Protein AF-A0AAD5U2Y2-F1 (afdb_monomer_lite)

Sequence (709 aa):
MGSVYELLIQEVNSIPAIDGHAHPLLTKIQEDIPLQSIISEAGGDALKDSDDTIVFHRTINSISWLYNTENSLASINKFRTEKTIAELSKICFEKSNIYGVLFDDGLSGDNNSIRYHDNFTKTRNKRVLRIEVVAQDCLNKFFLDHSKKSSSNFNEKDLQEFLNLYMACIEPAPEPVVAFKSICAYRGGLLINVVENKEKILKGFNEAFKDFADKKNYKIEGGALRDCILVNALRSAVTQNLPVQFHTGFGDKDLDLQLSNPLLLRNILELEEFKNLKISLLHVYPFAKEAGFLASSYKNVVVDFGLSIPLLSKNGQEETLKSLFHLTPTNKIHFSTDGHFYPESFYIASKWSRECLSKILAGMVDDNEISFSTAVDVAKNILFFNANSFYNLGWNFKLNSNLENKSYEPQEVFSILSQIPNYTGGNIFKINQESSCFKISLNFSQRDLIRNEKKRFCIEMNVDVDSSQKMLHSFPISQYKLVAESYSPSGKLKASFLHNETNSKHIEIVDKGRVIGRINVSSTHGKFYDDEAFGGIDWNEEESEICYIAEGLGTPGNQEDFGEGYTGMQIPCLYKLNLKSEKSVLIKTNNVASAQPKFLNENKILFSGIDLKYTHFKKYGIKYCQNRNWGLYSIDTQSGEVKHLSKDFGNARSPRLNVNGKNVIFLSNLEGETHGSTSRLVSYDLSDNTFDVIVDICSFKDIEFPGTK

Radius of gyration: 35.36 Å; chains: 1; bounding box: 109×69×96 Å

Organism: NCBI:txid447962

Structure (mmCIF, N/CA/C/O backbone):
data_AF-A0AAD5U2Y2-F1
#
_entry.id   AF-A0AAD5U2Y2-F1
#
loop_
_atom_site.group_PDB
_atom_site.id
_atom_site.type_symbol
_atom_site.label_atom_id
_atom_site.label_alt_id
_atom_site.label_comp_id
_atom_site.label_asym_id
_atom_site.label_entity_id
_atom_site.label_seq_id
_atom_site.pdbx_PDB_ins_code
_atom_site.Cartn_x
_atom_site.Cartn_y
_atom_site.Cartn_z
_atom_site.occupancy
_atom_site.B_iso_or_equiv
_atom_site.auth_seq_id
_atom_site.auth_comp_id
_atom_site.auth_asym_id
_atom_site.auth_atom_id
_atom_site.pdbx_PDB_model_num
ATOM 1 N N . MET A 1 1 ? -17.631 -1.440 10.959 1.00 44.84 1 MET A N 1
ATOM 2 C CA . MET A 1 1 ? -16.789 -2.500 10.378 1.00 44.84 1 MET A CA 1
ATOM 3 C C . MET A 1 1 ? -16.922 -3.669 11.331 1.00 44.84 1 MET A C 1
ATOM 5 O O . MET A 1 1 ? -16.860 -3.418 12.525 1.00 44.84 1 MET A O 1
ATOM 9 N N . GLY A 1 2 ? -17.325 -4.840 10.833 1.00 51.09 2 GLY A N 1
ATOM 10 C CA . GLY A 1 2 ? -17.750 -5.972 11.663 1.00 51.09 2 GLY A CA 1
ATOM 11 C C . GLY A 1 2 ? -16.591 -6.725 12.322 1.00 51.09 2 GLY A C 1
ATOM 12 O O . GLY A 1 2 ? -15.425 -6.443 12.056 1.00 51.09 2 GLY A O 1
ATOM 13 N N . SER A 1 3 ? -16.924 -7.727 13.143 1.00 68.50 3 SER A N 1
ATOM 14 C CA . SER A 1 3 ? -15.958 -8.596 13.839 1.00 68.50 3 SER A CA 1
ATOM 15 C C . SER A 1 3 ? -14.970 -9.310 12.910 1.00 68.50 3 SER A C 1
ATOM 17 O O . SER A 1 3 ? -13.881 -9.667 13.342 1.00 68.50 3 SER A O 1
ATOM 19 N N . VAL A 1 4 ? -15.335 -9.530 11.642 1.00 76.00 4 VAL A N 1
ATOM 20 C CA . VAL A 1 4 ? -14.490 -10.221 10.656 1.00 76.00 4 VAL A CA 1
ATOM 21 C C . VAL A 1 4 ? -13.261 -9.393 10.290 1.00 76.00 4 VAL A C 1
ATOM 23 O O . VAL A 1 4 ? -12.166 -9.942 10.234 1.00 76.00 4 VAL A O 1
ATOM 26 N N . TYR A 1 5 ? -13.415 -8.077 10.102 1.00 85.56 5 TYR A N 1
ATOM 27 C CA . TYR A 1 5 ? -12.285 -7.195 9.796 1.00 85.56 5 TYR A CA 1
ATOM 28 C C . TYR A 1 5 ? -11.247 -7.196 10.919 1.00 85.56 5 TYR A C 1
ATOM 30 O O . TYR A 1 5 ? -10.065 -7.337 10.631 1.00 85.56 5 TYR A O 1
ATOM 38 N N . GLU A 1 6 ? -11.683 -7.093 12.179 1.00 83.12 6 GLU A N 1
ATOM 39 C CA . GLU A 1 6 ? -10.789 -7.090 13.347 1.00 83.12 6 GLU A CA 1
ATOM 40 C C . GLU A 1 6 ? -10.002 -8.400 13.485 1.00 83.12 6 GLU A C 1
ATOM 42 O O . GLU A 1 6 ? -8.809 -8.383 13.783 1.00 83.12 6 GLU A O 1
ATOM 47 N N . LEU A 1 7 ? -10.635 -9.543 13.209 1.00 81.25 7 LEU A N 1
ATOM 48 C CA . LEU A 1 7 ? -9.939 -10.831 13.182 1.00 81.25 7 LEU A CA 1
ATOM 49 C C . LEU A 1 7 ? -8.969 -10.915 11.999 1.00 81.25 7 LEU A C 1
ATOM 51 O O . LEU A 1 7 ? -7.830 -11.352 12.153 1.00 81.25 7 LEU A O 1
ATOM 55 N N . LEU A 1 8 ? -9.397 -10.471 10.816 1.00 88.12 8 LEU A N 1
ATOM 56 C CA . LEU A 1 8 ? -8.593 -10.597 9.609 1.00 88.12 8 LEU A CA 1
ATOM 57 C C . LEU A 1 8 ? -7.377 -9.668 9.632 1.00 88.12 8 LEU A C 1
ATOM 59 O O . LEU A 1 8 ? -6.291 -10.105 9.275 1.00 88.12 8 LEU A O 1
ATOM 63 N N . ILE A 1 9 ? -7.511 -8.424 10.099 1.00 93.19 9 ILE A N 1
ATOM 64 C CA . ILE A 1 9 ? -6.378 -7.492 10.193 1.00 93.19 9 ILE A CA 1
ATOM 65 C C . ILE A 1 9 ? -5.318 -7.982 11.187 1.00 93.19 9 ILE A C 1
ATOM 67 O O . ILE A 1 9 ? -4.127 -7.782 10.951 1.00 93.19 9 ILE A O 1
ATOM 71 N N . GLN A 1 10 ? -5.714 -8.672 12.264 1.00 88.62 10 GLN A N 1
ATOM 72 C CA . GLN A 1 10 ? -4.774 -9.309 13.192 1.00 88.62 10 GLN A CA 1
ATOM 73 C C . GLN A 1 10 ? -3.971 -10.419 12.502 1.00 88.62 10 GLN A C 1
ATOM 75 O O . GLN A 1 10 ? -2.740 -10.423 12.582 1.00 88.62 10 GLN A O 1
ATOM 80 N N . GLU A 1 11 ? -4.647 -11.306 11.766 1.00 90.88 11 GLU A N 1
ATOM 81 C CA . GLU A 1 11 ? -3.996 -12.365 10.987 1.00 90.88 11 GLU A CA 1
ATOM 82 C C . GLU A 1 11 ? -3.080 -11.775 9.910 1.00 90.88 11 GLU A C 1
ATOM 84 O O . GLU A 1 11 ? -1.895 -12.105 9.851 1.00 90.88 11 GLU A O 1
ATOM 89 N N . VAL A 1 12 ? -3.585 -10.833 9.111 1.00 96.06 12 VAL A N 1
ATOM 90 C CA . VAL A 1 12 ? -2.839 -10.183 8.028 1.00 96.06 12 VAL A CA 1
ATOM 91 C C . VAL A 1 12 ? -1.601 -9.463 8.555 1.00 96.06 12 VAL A C 1
ATOM 93 O O . VAL A 1 12 ? -0.540 -9.579 7.947 1.00 96.06 12 VAL A O 1
ATOM 96 N N . ASN A 1 13 ? -1.672 -8.773 9.697 1.00 94.88 13 ASN A N 1
ATOM 97 C CA . ASN A 1 13 ? -0.511 -8.108 10.301 1.00 94.88 13 ASN A CA 1
ATOM 98 C C . ASN A 1 13 ? 0.572 -9.088 10.783 1.00 94.88 13 ASN A C 1
ATOM 100 O O . ASN A 1 13 ? 1.755 -8.736 10.792 1.00 94.88 13 ASN A O 1
ATOM 104 N N . SER A 1 14 ? 0.203 -10.321 11.138 1.00 93.12 14 SER A N 1
ATOM 105 C CA . SER A 1 14 ? 1.161 -11.351 11.562 1.00 93.12 14 SER A CA 1
ATOM 106 C C . SER A 1 14 ? 1.996 -11.918 10.403 1.00 93.12 14 SER A C 1
ATOM 108 O O . SER A 1 14 ? 3.129 -12.364 10.609 1.00 93.12 14 SER A O 1
ATOM 110 N N . ILE A 1 15 ? 1.478 -11.853 9.171 1.00 95.44 15 ILE A N 1
ATOM 111 C CA . ILE A 1 15 ? 2.118 -12.413 7.976 1.00 95.44 15 ILE A CA 1
ATOM 112 C C . ILE A 1 15 ? 3.308 -11.529 7.571 1.00 95.44 15 ILE A C 1
ATOM 114 O O . ILE A 1 15 ? 3.116 -10.352 7.259 1.00 95.44 15 ILE A O 1
ATOM 118 N N . PRO A 1 16 ? 4.546 -12.044 7.528 1.00 96.00 16 PRO A N 1
ATOM 119 C CA . PRO A 1 16 ? 5.663 -11.276 7.016 1.00 96.00 16 PRO A CA 1
ATOM 120 C C . PRO A 1 16 ? 5.523 -11.100 5.499 1.00 96.00 16 PRO A C 1
ATOM 122 O O . PRO A 1 16 ? 5.079 -12.016 4.811 1.00 96.00 16 PRO A O 1
ATOM 125 N N . ALA A 1 17 ? 5.896 -9.933 4.980 1.00 98.06 17 ALA A N 1
ATOM 126 C CA . ALA A 1 17 ? 5.753 -9.621 3.560 1.00 98.06 17 ALA A CA 1
ATOM 127 C C . ALA A 1 17 ? 7.089 -9.709 2.808 1.00 98.06 17 ALA A C 1
ATOM 129 O O . ALA A 1 17 ? 8.116 -9.276 3.328 1.00 98.06 17 ALA A O 1
ATOM 130 N N . ILE A 1 18 ? 7.089 -10.245 1.591 1.00 98.75 18 ILE A N 1
ATOM 131 C CA . ILE A 1 18 ? 8.175 -10.065 0.626 1.00 98.75 18 ILE A CA 1
ATOM 132 C C . ILE A 1 18 ? 7.849 -8.818 -0.171 1.00 98.75 18 ILE A C 1
ATOM 134 O O . ILE A 1 18 ? 6.851 -8.788 -0.885 1.00 98.75 18 ILE A O 1
ATOM 138 N N . ASP A 1 19 ? 8.693 -7.805 -0.042 1.00 98.81 19 ASP A N 1
ATOM 139 C CA . ASP A 1 19 ? 8.553 -6.580 -0.810 1.00 98.81 19 ASP A CA 1
ATOM 140 C C . ASP A 1 19 ? 9.162 -6.782 -2.202 1.00 98.81 19 ASP A C 1
ATOM 142 O O . ASP A 1 19 ? 10.386 -6.836 -2.364 1.00 98.81 19 ASP A O 1
ATOM 146 N N . GLY A 1 20 ? 8.292 -6.998 -3.193 1.00 98.50 20 GLY A N 1
ATOM 147 C CA . GLY A 1 20 ? 8.683 -7.390 -4.544 1.00 98.50 20 GLY A CA 1
ATOM 148 C C . GLY A 1 20 ? 9.380 -6.297 -5.358 1.00 98.50 20 GLY A C 1
ATOM 149 O O . GLY A 1 20 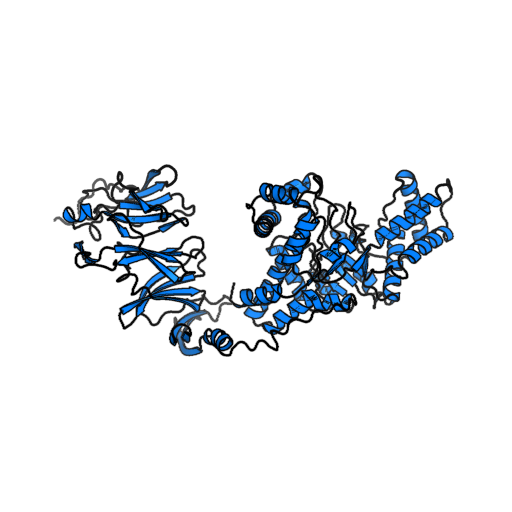? 10.006 -6.625 -6.369 1.00 98.50 20 GLY A O 1
ATOM 150 N N . HIS A 1 21 ? 9.282 -5.033 -4.940 1.00 98.81 21 HIS A N 1
ATOM 151 C CA . HIS A 1 21 ? 9.938 -3.906 -5.598 1.00 98.81 21 HIS A CA 1
ATOM 152 C C . HIS A 1 21 ? 10.039 -2.700 -4.659 1.00 98.81 21 HIS A C 1
ATOM 154 O O . HIS A 1 21 ? 9.023 -2.214 -4.161 1.00 98.81 21 HIS A O 1
ATOM 160 N N . ALA A 1 22 ? 11.260 -2.211 -4.455 1.00 98.56 22 ALA A N 1
ATOM 161 C CA . ALA A 1 22 ? 11.541 -0.968 -3.744 1.00 98.56 22 ALA A CA 1
ATOM 162 C C . ALA A 1 22 ? 12.936 -0.433 -4.111 1.00 98.56 22 ALA A C 1
ATOM 164 O O . ALA A 1 22 ? 13.692 -1.074 -4.848 1.00 98.56 22 ALA A O 1
ATOM 165 N N . HIS A 1 23 ? 13.316 0.706 -3.539 1.00 98.44 23 HIS A N 1
ATOM 166 C CA . HIS A 1 23 ? 14.586 1.387 -3.767 1.00 98.44 23 HIS A CA 1
ATOM 167 C C . HIS A 1 23 ? 15.432 1.487 -2.489 1.00 98.44 23 HIS A C 1
ATOM 169 O O . HIS A 1 23 ? 14.888 1.628 -1.390 1.00 98.44 23 HIS A O 1
ATOM 175 N N . PRO A 1 24 ? 16.773 1.399 -2.595 1.00 98.06 24 PRO A N 1
ATOM 176 C CA . PRO A 1 24 ? 17.641 1.548 -1.434 1.00 98.06 24 PRO A CA 1
ATOM 177 C C . PRO A 1 24 ? 17.468 2.916 -0.754 1.00 98.06 24 PRO A C 1
ATOM 179 O O . PRO A 1 24 ? 17.259 3.931 -1.415 1.00 98.06 24 PRO A O 1
ATOM 182 N N . LEU A 1 25 ? 17.580 2.940 0.574 1.00 97.88 25 LEU A N 1
ATOM 183 C CA . LEU A 1 25 ? 17.451 4.152 1.383 1.00 97.88 25 LEU A CA 1
ATOM 184 C C . LEU A 1 25 ? 18.628 5.105 1.179 1.00 97.88 25 LEU A C 1
ATOM 186 O O . LEU A 1 25 ? 19.775 4.659 1.086 1.00 97.88 25 LEU A O 1
ATOM 190 N N . LEU A 1 26 ? 18.371 6.411 1.254 1.00 96.94 26 LEU A N 1
ATOM 191 C CA . LEU A 1 26 ? 19.418 7.434 1.263 1.00 96.94 26 LEU A CA 1
ATOM 192 C C . LEU A 1 26 ? 20.367 7.247 2.455 1.00 96.94 26 LEU A C 1
ATOM 194 O O . LEU A 1 26 ? 19.970 6.786 3.526 1.00 96.94 26 LEU A O 1
ATOM 198 N N . THR A 1 27 ? 21.630 7.636 2.293 1.00 95.44 27 THR A N 1
ATOM 199 C CA . THR A 1 27 ? 22.665 7.554 3.345 1.00 95.44 27 THR A CA 1
ATOM 200 C C . THR A 1 27 ? 22.351 8.429 4.561 1.00 95.44 27 THR A C 1
ATOM 202 O O . THR A 1 27 ? 22.748 8.111 5.684 1.00 95.44 27 THR A O 1
ATOM 205 N N . LYS A 1 28 ? 21.618 9.525 4.348 1.00 94.31 28 LYS A N 1
ATOM 206 C CA . LYS A 1 28 ? 21.247 10.524 5.353 1.00 94.31 28 LYS A CA 1
ATOM 207 C C . LYS A 1 28 ? 19.955 11.239 4.964 1.00 94.31 28 LYS A C 1
ATOM 209 O O . LYS A 1 28 ? 19.541 11.208 3.807 1.00 94.31 28 LYS A O 1
ATOM 214 N N . ILE A 1 29 ? 19.352 11.925 5.930 1.00 93.25 29 ILE A N 1
ATOM 215 C CA . ILE A 1 29 ? 18.291 12.901 5.659 1.00 93.25 29 ILE A CA 1
ATOM 216 C C . ILE A 1 29 ? 18.912 14.084 4.913 1.00 93.25 29 ILE A C 1
ATOM 218 O O . ILE A 1 29 ? 20.009 14.529 5.261 1.00 93.25 29 ILE A O 1
ATOM 222 N N . GLN A 1 30 ? 18.229 14.558 3.877 1.00 91.44 30 GLN A N 1
ATOM 223 C CA . GLN A 1 30 ? 18.684 15.650 3.021 1.00 91.44 30 GLN A CA 1
ATOM 224 C C . GLN A 1 30 ? 17.612 16.740 3.030 1.00 91.44 30 GLN A C 1
ATOM 226 O O . GLN A 1 30 ? 16.424 16.430 3.076 1.00 91.44 30 GLN A O 1
ATOM 231 N N . GLU A 1 31 ? 18.014 18.008 3.049 1.00 88.00 31 GLU A N 1
ATOM 232 C CA . GLU A 1 31 ? 17.058 19.125 3.108 1.00 88.00 31 GLU A CA 1
ATOM 233 C C . GLU A 1 31 ? 16.265 19.276 1.802 1.00 88.00 31 GLU A C 1
ATOM 235 O O . GLU A 1 31 ? 15.102 19.669 1.824 1.00 88.00 31 GLU A O 1
ATOM 240 N N . ASP A 1 32 ? 16.881 18.929 0.673 1.00 90.12 32 ASP A N 1
ATOM 241 C CA . ASP A 1 32 ? 16.307 18.975 -0.672 1.00 90.12 32 ASP A CA 1
ATOM 242 C C . ASP A 1 32 ? 15.390 17.786 -0.997 1.00 90.12 32 ASP A C 1
ATOM 244 O O . ASP A 1 32 ? 14.683 17.818 -2.004 1.00 90.12 32 ASP A O 1
ATOM 248 N N . ILE A 1 33 ? 15.344 16.775 -0.124 1.00 93.38 33 ILE A N 1
ATOM 249 C CA . ILE A 1 33 ? 14.420 15.640 -0.206 1.00 93.38 33 ILE A CA 1
ATOM 250 C C . ILE A 1 33 ? 13.577 15.640 1.079 1.00 93.38 33 ILE A C 1
ATOM 252 O O . ILE A 1 33 ? 13.879 14.936 2.042 1.00 93.38 33 ILE A O 1
ATOM 256 N N . PRO A 1 34 ? 12.536 16.481 1.177 1.00 95.00 34 PRO A N 1
ATOM 257 C CA . PRO A 1 34 ? 11.733 16.568 2.389 1.00 95.00 34 PRO A CA 1
ATOM 258 C C . PRO A 1 34 ? 10.882 15.298 2.593 1.00 95.00 34 PRO A C 1
ATOM 260 O O . PRO A 1 34 ? 10.801 14.424 1.731 1.00 95.00 34 PRO A O 1
ATOM 263 N N . LEU A 1 35 ? 10.226 15.166 3.754 1.00 95.81 35 LEU A N 1
ATOM 264 C CA . LEU A 1 35 ? 9.422 13.971 4.071 1.00 95.81 35 LEU A CA 1
ATOM 265 C C . LEU A 1 35 ? 8.330 13.711 3.023 1.00 95.81 35 LEU A C 1
ATOM 267 O O . LEU A 1 35 ? 8.039 12.564 2.707 1.00 95.81 35 LEU A O 1
ATOM 271 N N . GLN A 1 36 ? 7.755 14.780 2.479 1.00 95.62 36 GLN A N 1
ATOM 272 C CA . GLN A 1 36 ? 6.721 14.774 1.451 1.00 95.62 36 GLN A CA 1
ATOM 273 C C . GLN A 1 36 ? 7.107 13.957 0.215 1.00 95.62 36 GLN A C 1
ATOM 275 O O . GLN A 1 36 ? 6.238 13.353 -0.408 1.00 95.62 36 GLN A O 1
ATOM 280 N N . SER A 1 37 ? 8.401 13.884 -0.108 1.00 95.19 37 SER A N 1
ATOM 281 C CA . SER A 1 37 ? 8.903 13.139 -1.263 1.00 95.19 37 SER A CA 1
ATOM 282 C C . SER A 1 37 ? 8.608 11.642 -1.201 1.00 95.19 37 SER A C 1
ATOM 284 O O . SER A 1 37 ? 8.681 10.998 -2.231 1.00 95.19 37 SER A O 1
ATOM 286 N N . ILE A 1 38 ? 8.250 11.078 -0.039 1.00 95.50 38 ILE A N 1
ATOM 287 C CA . ILE A 1 38 ? 7.873 9.656 0.065 1.00 95.50 38 ILE A CA 1
ATOM 288 C C . ILE A 1 38 ? 6.395 9.382 -0.262 1.00 95.50 38 ILE A C 1
ATOM 290 O O . ILE A 1 38 ? 5.977 8.224 -0.278 1.00 95.50 38 ILE A O 1
ATOM 294 N N . ILE A 1 39 ? 5.581 10.432 -0.427 1.00 94.75 39 ILE A N 1
ATOM 295 C CA . ILE A 1 39 ? 4.139 10.346 -0.722 1.00 94.75 39 ILE A CA 1
ATOM 296 C C . ILE A 1 39 ? 3.719 11.191 -1.926 1.00 94.75 39 ILE A C 1
ATOM 298 O O . ILE A 1 39 ? 2.524 11.392 -2.146 1.00 94.75 39 ILE A O 1
ATOM 302 N N . SER A 1 40 ? 4.677 11.686 -2.708 1.00 95.31 40 SER A N 1
ATOM 303 C CA . SER A 1 40 ? 4.413 12.494 -3.890 1.00 95.31 40 SER A CA 1
ATOM 304 C C . SER A 1 40 ? 5.521 12.328 -4.919 1.00 95.31 40 SER A C 1
ATOM 306 O O . SER A 1 40 ? 6.694 12.487 -4.600 1.00 95.31 40 SER A O 1
ATOM 308 N N . GLU A 1 41 ? 5.118 12.114 -6.168 1.00 94.69 41 GLU A N 1
ATOM 309 C CA . GLU A 1 41 ? 6.006 12.141 -7.336 1.00 94.69 41 GLU A CA 1
ATOM 310 C C . GLU A 1 41 ? 6.297 13.577 -7.819 1.00 94.69 41 GLU A C 1
ATOM 312 O O . GLU A 1 41 ? 7.008 13.794 -8.802 1.00 94.69 41 GLU A O 1
ATOM 317 N N . ALA A 1 42 ? 5.708 14.591 -7.177 1.00 94.38 42 ALA A N 1
ATOM 318 C CA . ALA A 1 42 ? 5.950 15.980 -7.537 1.00 94.38 42 ALA A CA 1
ATOM 319 C C . ALA A 1 42 ? 7.363 16.417 -7.123 1.00 94.38 42 ALA A C 1
ATOM 321 O O . ALA A 1 42 ? 7.837 16.124 -6.028 1.00 94.38 42 ALA A O 1
ATOM 322 N N . GLY A 1 43 ? 8.012 17.198 -7.985 1.00 90.38 43 GLY A N 1
ATOM 323 C CA . GLY A 1 43 ? 9.284 17.855 -7.693 1.00 90.38 43 GLY A CA 1
ATOM 324 C C . GLY A 1 43 ? 9.172 19.377 -7.763 1.00 90.38 43 GLY A C 1
ATOM 325 O O . GLY A 1 43 ? 8.257 19.925 -8.383 1.00 90.38 43 GLY A O 1
ATOM 326 N N . GLY A 1 44 ? 10.141 20.076 -7.169 1.00 89.50 44 GLY A N 1
ATOM 327 C CA . GLY A 1 44 ? 10.207 21.540 -7.202 1.00 89.50 44 GLY A CA 1
ATOM 328 C C . GLY A 1 44 ? 9.030 22.204 -6.483 1.00 89.50 44 GLY A C 1
ATOM 329 O O . GLY A 1 44 ? 8.579 21.722 -5.448 1.00 89.50 44 GLY A O 1
ATOM 330 N N . ASP A 1 45 ? 8.529 23.316 -7.024 1.00 90.88 45 ASP A N 1
ATOM 331 C CA . ASP A 1 45 ? 7.464 24.093 -6.375 1.00 90.88 45 ASP A CA 1
ATOM 332 C C . ASP A 1 45 ? 6.157 23.311 -6.198 1.00 90.88 45 ASP A C 1
ATOM 334 O O . ASP A 1 45 ? 5.489 23.494 -5.187 1.00 90.88 45 ASP A O 1
ATOM 338 N N . ALA A 1 46 ? 5.842 22.382 -7.107 1.00 93.88 46 ALA A N 1
ATOM 339 C CA . ALA A 1 46 ? 4.636 21.557 -7.022 1.00 93.88 46 ALA A CA 1
ATOM 340 C C . ALA A 1 46 ? 4.645 20.591 -5.823 1.00 93.88 46 ALA A C 1
ATOM 342 O O . ALA A 1 46 ? 3.589 20.159 -5.369 1.00 93.88 46 ALA A O 1
ATOM 343 N N . LEU A 1 47 ? 5.820 20.251 -5.277 1.00 95.00 47 LEU A N 1
ATOM 344 C CA . LEU A 1 47 ? 5.900 19.417 -4.076 1.00 95.00 47 LEU A CA 1
ATOM 345 C C . LEU A 1 47 ? 5.331 20.138 -2.845 1.00 95.00 47 LEU A C 1
ATOM 347 O O . LEU A 1 47 ? 4.847 19.477 -1.932 1.00 95.00 47 LEU A O 1
ATOM 351 N N . LYS A 1 48 ? 5.337 21.477 -2.818 1.00 92.81 48 LYS A N 1
ATOM 352 C CA . LYS A 1 48 ? 4.794 22.263 -1.696 1.00 92.81 48 LYS A CA 1
ATOM 353 C C . LYS A 1 48 ? 3.291 22.046 -1.522 1.00 92.81 48 LYS A C 1
ATOM 355 O O . LYS A 1 48 ? 2.823 21.969 -0.395 1.00 92.81 48 LYS A O 1
ATOM 360 N N . ASP A 1 49 ? 2.571 21.842 -2.623 1.00 95.19 49 ASP A N 1
ATOM 361 C CA . ASP A 1 49 ? 1.126 21.586 -2.610 1.00 95.19 49 ASP A CA 1
ATOM 362 C C . ASP A 1 49 ? 0.782 20.196 -2.039 1.00 95.19 49 ASP A C 1
ATOM 364 O O . ASP A 1 49 ? -0.378 19.901 -1.750 1.00 95.19 49 ASP A O 1
ATOM 368 N N . SER A 1 50 ? 1.777 19.316 -1.854 1.00 94.75 50 SER A N 1
ATOM 369 C CA . SER A 1 50 ? 1.541 18.001 -1.251 1.00 94.75 50 SER A CA 1
ATOM 370 C C . SER A 1 50 ? 1.087 18.090 0.210 1.00 94.75 50 SER A C 1
ATOM 372 O O . SER A 1 50 ? 0.376 17.189 0.660 1.00 94.75 50 SER A O 1
ATOM 374 N N . ASP A 1 51 ? 1.401 19.184 0.914 1.00 94.00 51 ASP A N 1
ATOM 375 C CA . ASP A 1 51 ? 0.977 19.437 2.299 1.00 94.00 51 ASP A CA 1
ATOM 376 C C . ASP A 1 51 ? -0.554 19.528 2.437 1.00 94.00 51 ASP A C 1
ATOM 378 O O . ASP A 1 51 ? -1.106 19.162 3.474 1.00 94.00 51 ASP A O 1
ATOM 382 N N . ASP A 1 52 ? -1.249 19.934 1.371 1.00 95.12 52 ASP A N 1
ATOM 383 C CA . ASP A 1 52 ? -2.710 20.074 1.337 1.00 95.12 52 ASP A CA 1
ATOM 384 C C . ASP A 1 52 ? -3.429 18.779 0.914 1.00 95.12 52 ASP A C 1
ATOM 386 O O . ASP A 1 52 ? -4.654 18.729 0.757 1.00 95.12 52 ASP A O 1
ATOM 390 N N . THR A 1 53 ? -2.686 17.688 0.713 1.00 95.50 53 THR A N 1
ATOM 391 C CA . THR A 1 53 ? -3.270 16.409 0.308 1.00 95.50 53 THR A CA 1
ATOM 392 C C . THR A 1 53 ? -3.755 15.594 1.507 1.00 95.50 53 THR A C 1
ATOM 394 O O . THR A 1 53 ? -3.139 15.526 2.572 1.00 95.50 53 THR A O 1
ATOM 397 N N . ILE A 1 54 ? -4.846 14.844 1.321 1.00 94.00 54 ILE A N 1
ATOM 398 C CA . ILE A 1 54 ? -5.341 13.933 2.365 1.00 94.00 54 ILE A CA 1
ATOM 399 C C . ILE A 1 54 ? -4.331 12.823 2.704 1.00 94.00 54 ILE A C 1
ATOM 401 O O . ILE A 1 54 ? -4.323 12.304 3.824 1.00 94.00 54 ILE A O 1
ATOM 405 N N . VAL A 1 55 ? -3.478 12.449 1.739 1.00 96.25 55 VAL A N 1
ATOM 406 C CA . VAL A 1 55 ? -2.417 11.458 1.943 1.00 96.25 55 VAL A CA 1
ATOM 407 C C . VAL A 1 55 ? -1.325 12.011 2.854 1.00 96.25 55 VAL A C 1
ATOM 409 O O . VAL A 1 55 ? -0.889 11.293 3.755 1.00 96.25 55 VAL A O 1
ATOM 412 N N . PHE A 1 56 ? -0.965 13.291 2.727 1.00 97.12 56 PHE A N 1
ATOM 413 C CA . PHE A 1 56 ? -0.039 13.948 3.644 1.00 97.12 56 PHE A CA 1
ATOM 414 C C . PHE A 1 56 ? -0.567 13.932 5.081 1.00 97.12 56 PHE A C 1
ATOM 416 O O . PHE A 1 56 ? 0.096 13.392 5.964 1.00 97.12 56 PHE A O 1
ATOM 423 N N . HIS A 1 57 ? -1.802 14.377 5.328 1.00 95.69 57 HIS A N 1
ATOM 424 C CA . HIS A 1 57 ? -2.371 14.347 6.684 1.00 95.69 57 HIS A CA 1
ATOM 425 C C . HIS A 1 57 ? -2.426 12.930 7.284 1.00 95.69 57 HIS A C 1
ATOM 427 O O . HIS A 1 57 ? -2.095 12.727 8.453 1.00 95.69 57 HIS A O 1
ATOM 433 N N . ARG A 1 58 ? -2.779 11.909 6.488 1.00 95.94 58 ARG A N 1
ATOM 434 C CA . ARG A 1 58 ? -2.757 10.506 6.946 1.00 95.94 58 ARG A CA 1
ATOM 435 C C . ARG A 1 58 ? -1.332 10.014 7.238 1.00 95.94 58 ARG A C 1
ATOM 437 O O . ARG A 1 58 ? -1.151 9.186 8.139 1.00 95.94 58 ARG A O 1
ATOM 444 N N . THR A 1 59 ? -0.346 10.510 6.491 1.00 96.94 59 THR A N 1
ATOM 445 C CA . THR A 1 59 ? 1.085 10.234 6.682 1.00 96.94 59 THR A CA 1
ATOM 446 C C . THR A 1 59 ? 1.564 10.808 8.006 1.00 96.94 59 THR A C 1
ATOM 448 O O . THR A 1 59 ? 2.086 10.047 8.819 1.00 96.94 59 THR A O 1
ATOM 451 N N . ILE A 1 60 ? 1.292 12.091 8.279 1.00 97.44 60 ILE A N 1
ATOM 452 C CA . ILE A 1 60 ? 1.633 12.736 9.557 1.00 97.44 60 ILE A CA 1
ATOM 453 C C . ILE A 1 60 ? 1.002 11.967 10.722 1.00 97.44 60 ILE A C 1
ATOM 455 O O . ILE A 1 60 ? 1.734 11.557 11.617 1.00 97.44 60 ILE A O 1
ATOM 459 N N . ASN A 1 61 ? -0.291 11.627 10.652 1.00 95.75 61 ASN A N 1
ATOM 460 C CA . ASN A 1 61 ? -0.961 10.827 11.688 1.00 95.75 61 ASN A CA 1
ATOM 461 C C . ASN A 1 61 ? -0.289 9.459 11.923 1.00 95.75 61 ASN A C 1
ATOM 463 O O . ASN A 1 61 ? -0.189 8.979 13.052 1.00 95.75 61 ASN A O 1
ATOM 467 N N . SER A 1 62 ? 0.118 8.772 10.849 1.00 95.06 62 SER A N 1
ATOM 468 C CA . SER A 1 62 ? 0.705 7.430 10.956 1.00 95.06 62 SER A CA 1
ATOM 469 C C . SER A 1 62 ? 2.135 7.472 11.488 1.00 95.06 62 SER A C 1
ATOM 471 O O . SER A 1 62 ? 2.499 6.619 12.296 1.00 95.06 62 SER A O 1
ATOM 473 N N . ILE A 1 63 ? 2.930 8.448 11.052 1.00 97.50 63 ILE A N 1
ATOM 474 C CA . ILE A 1 63 ? 4.323 8.606 11.470 1.00 97.50 63 ILE A CA 1
ATOM 475 C C . ILE A 1 63 ? 4.402 9.193 12.884 1.00 97.50 63 ILE A C 1
ATOM 477 O O . ILE A 1 63 ? 5.219 8.728 13.673 1.00 97.50 63 ILE A O 1
ATOM 481 N N . SER A 1 64 ? 3.527 10.131 13.257 1.00 96.06 64 SER A N 1
ATOM 482 C CA . SER A 1 64 ? 3.485 10.659 14.627 1.00 96.06 64 SER A CA 1
ATOM 483 C C . SER A 1 64 ? 3.161 9.561 15.638 1.00 96.06 64 SER A C 1
ATOM 485 O O . SER A 1 64 ? 3.784 9.491 16.694 1.00 96.06 64 SER A O 1
ATOM 487 N N . TRP A 1 65 ? 2.252 8.642 15.288 1.00 93.31 65 TRP A N 1
ATOM 488 C CA . TRP A 1 65 ? 1.971 7.460 16.101 1.00 93.31 65 TRP A CA 1
ATOM 489 C C . TRP A 1 65 ? 3.165 6.498 16.160 1.00 93.31 65 TRP A C 1
ATOM 491 O O . TRP A 1 65 ? 3.485 5.988 17.231 1.00 93.31 65 TRP A O 1
ATOM 501 N N . LEU A 1 66 ? 3.853 6.272 15.033 1.00 96.56 66 LEU A N 1
ATOM 502 C CA . LEU A 1 66 ? 5.049 5.424 14.981 1.00 96.56 66 LEU A CA 1
ATOM 503 C C . LEU A 1 66 ? 6.173 5.955 15.883 1.00 96.56 66 LEU A C 1
ATOM 505 O O . LEU A 1 66 ? 6.815 5.176 16.587 1.00 96.56 66 LEU A O 1
ATOM 509 N N . TYR A 1 67 ? 6.416 7.264 15.841 1.00 96.06 67 TYR A N 1
ATOM 510 C CA . TYR A 1 67 ? 7.506 7.928 16.559 1.00 96.06 67 TYR A CA 1
ATOM 511 C C . TYR A 1 67 ? 7.110 8.455 17.938 1.00 96.06 67 TYR A C 1
ATOM 513 O O . TYR A 1 67 ? 7.972 8.939 18.669 1.00 96.06 67 TYR A O 1
ATOM 521 N N . ASN A 1 68 ? 5.838 8.321 18.321 1.00 94.31 68 ASN A N 1
ATOM 522 C CA . ASN A 1 68 ? 5.287 8.862 19.562 1.00 94.31 68 ASN A CA 1
ATOM 523 C C . ASN A 1 68 ? 5.571 10.371 19.718 1.00 94.31 68 ASN A C 1
ATOM 525 O O . ASN A 1 68 ? 6.052 10.830 20.754 1.00 94.31 68 ASN A O 1
ATOM 529 N N . THR A 1 69 ? 5.300 11.135 18.658 1.00 95.81 69 THR A N 1
ATOM 530 C CA . THR A 1 69 ? 5.440 12.598 18.625 1.00 95.81 69 THR A CA 1
ATOM 531 C C . THR A 1 69 ? 4.074 13.272 18.580 1.00 95.81 69 THR A C 1
ATOM 533 O O . THR A 1 69 ? 3.058 12.641 18.285 1.00 95.81 69 THR A O 1
ATOM 536 N N . GLU A 1 70 ? 4.047 14.589 18.786 1.00 94.75 70 GLU A N 1
ATOM 537 C CA . GLU A 1 70 ? 2.882 15.381 18.393 1.00 94.75 70 GLU A CA 1
ATOM 538 C C . GLU A 1 70 ? 2.569 15.186 16.903 1.00 94.75 70 GLU A C 1
ATOM 540 O O . GLU A 1 70 ? 3.455 14.925 16.081 1.00 94.75 70 GLU A O 1
ATOM 545 N N . ASN A 1 71 ? 1.288 15.318 16.570 1.00 95.25 71 ASN A N 1
ATOM 546 C CA . ASN A 1 71 ? 0.761 15.138 15.226 1.00 95.25 71 ASN A CA 1
ATOM 547 C C . ASN A 1 71 ? 1.021 16.379 14.355 1.00 95.25 71 ASN A C 1
ATOM 549 O O . ASN A 1 71 ? 0.113 17.144 14.037 1.00 95.25 71 ASN A O 1
ATOM 553 N N . SER A 1 72 ? 2.292 16.619 14.035 1.00 95.19 72 SER A N 1
ATOM 554 C CA . SER A 1 72 ? 2.729 17.727 13.188 1.00 95.19 72 SER A CA 1
ATOM 555 C C . SER A 1 72 ? 4.000 17.369 12.414 1.00 95.19 72 SER A C 1
ATOM 557 O O . SER A 1 72 ? 4.858 16.624 12.896 1.00 95.19 72 SER A O 1
ATOM 559 N N . LEU A 1 73 ? 4.155 17.942 11.215 1.00 96.31 73 LEU A N 1
ATOM 560 C CA . LEU A 1 73 ? 5.370 17.772 10.411 1.00 96.31 73 LEU A CA 1
ATOM 561 C C . LEU A 1 73 ? 6.617 18.280 11.154 1.00 96.31 73 LEU A C 1
ATOM 563 O O . LEU A 1 73 ? 7.672 17.656 11.081 1.00 96.31 73 LEU A O 1
ATOM 567 N N . ALA A 1 74 ? 6.495 19.381 11.903 1.00 97.12 74 ALA A N 1
ATOM 568 C CA . ALA A 1 74 ? 7.600 19.960 12.664 1.00 97.12 74 ALA A CA 1
ATOM 569 C C . ALA A 1 74 ? 8.137 18.996 13.736 1.00 97.12 74 ALA A C 1
ATOM 571 O O . ALA A 1 74 ? 9.347 18.778 13.819 1.00 97.12 74 ALA A O 1
ATOM 572 N N . SER A 1 75 ? 7.248 18.373 14.516 1.00 97.31 75 SER A N 1
ATOM 573 C CA . SER A 1 75 ? 7.632 17.425 15.568 1.00 97.31 75 SER A CA 1
ATOM 574 C C . SER A 1 75 ? 8.226 16.138 14.990 1.00 97.31 75 SER A C 1
ATOM 576 O O . SER A 1 75 ? 9.216 15.629 15.519 1.00 97.31 75 SER A O 1
ATOM 578 N N . ILE A 1 76 ? 7.696 15.659 13.859 1.00 97.81 76 ILE A N 1
ATOM 579 C CA . ILE A 1 76 ? 8.262 14.521 13.124 1.00 97.81 76 ILE A CA 1
ATOM 580 C C . ILE A 1 76 ? 9.658 14.857 12.593 1.00 97.81 76 ILE A C 1
ATOM 582 O O . ILE A 1 76 ? 10.591 14.086 12.797 1.00 97.81 76 ILE A O 1
ATOM 586 N N . ASN A 1 77 ? 9.834 16.009 11.943 1.00 97.25 77 ASN A N 1
ATOM 587 C CA . ASN A 1 77 ? 11.134 16.403 11.403 1.00 97.25 77 ASN A CA 1
ATOM 588 C C . ASN A 1 77 ? 12.174 16.585 12.505 1.00 97.25 77 ASN A C 1
ATOM 590 O O . ASN A 1 77 ? 13.296 16.119 12.337 1.00 97.25 77 ASN A O 1
ATOM 594 N N . LYS A 1 78 ? 11.798 17.155 13.656 1.00 97.06 78 LYS A N 1
ATOM 595 C CA . LYS A 1 78 ? 12.683 17.223 14.823 1.00 97.06 78 LYS A CA 1
ATOM 596 C C . LYS A 1 78 ? 13.162 15.829 15.241 1.00 97.06 78 LYS A C 1
ATOM 598 O O . LYS A 1 78 ? 14.368 15.599 15.307 1.00 97.06 78 LYS A O 1
ATOM 603 N N . PHE A 1 79 ? 12.237 14.885 15.431 1.00 97.56 79 PHE A N 1
ATOM 604 C CA . PHE A 1 79 ? 12.575 13.499 15.773 1.00 97.56 79 PHE A CA 1
ATOM 605 C C . PHE A 1 79 ? 13.498 12.856 14.728 1.00 97.56 79 PHE A C 1
ATOM 607 O O . PHE A 1 79 ? 14.480 12.204 15.079 1.00 97.56 79 PHE A O 1
ATOM 614 N N . ARG A 1 80 ? 13.215 13.073 13.437 1.00 97.12 80 ARG A N 1
ATOM 615 C CA . ARG A 1 80 ? 14.024 12.560 12.324 1.00 97.12 80 ARG A CA 1
ATOM 616 C C . ARG A 1 80 ? 15.443 13.129 12.346 1.00 97.12 80 ARG A C 1
ATOM 618 O O . ARG A 1 80 ? 16.389 12.368 12.205 1.00 97.12 80 ARG A O 1
ATOM 625 N N . THR A 1 81 ? 15.609 14.434 12.567 1.00 94.62 81 THR A N 1
ATOM 626 C CA . THR A 1 81 ? 16.934 15.084 12.592 1.00 94.62 81 THR A CA 1
ATOM 627 C C . THR A 1 81 ? 17.806 14.665 13.776 1.00 94.62 81 THR A C 1
ATOM 629 O O . THR A 1 81 ? 19.028 14.735 13.691 1.00 94.62 81 THR A O 1
ATOM 632 N N . GLU A 1 82 ? 17.200 14.187 14.863 1.00 96.06 82 GLU A N 1
ATOM 633 C CA . GLU A 1 82 ? 17.908 13.662 16.038 1.00 96.06 82 GLU A CA 1
ATOM 634 C C . GLU A 1 82 ? 18.348 12.193 15.863 1.00 96.06 82 GLU A C 1
ATOM 636 O O . GLU A 1 82 ? 18.984 11.624 16.753 1.00 96.06 82 GLU A O 1
ATOM 641 N N . LYS A 1 83 ? 18.008 11.561 14.731 1.00 96.50 83 LYS A N 1
ATOM 642 C CA . LYS A 1 83 ? 18.199 10.133 14.468 1.00 96.50 83 LYS A CA 1
ATOM 643 C C . LYS A 1 83 ? 18.988 9.885 13.190 1.00 96.50 83 LYS A C 1
ATOM 645 O O . LYS A 1 83 ? 18.877 10.588 12.191 1.00 96.50 83 LYS A O 1
ATOM 650 N N . THR A 1 84 ? 19.766 8.811 13.197 1.00 96.62 84 THR A N 1
ATOM 651 C CA . THR A 1 84 ? 20.393 8.291 11.977 1.00 96.62 84 THR A CA 1
ATOM 652 C C . THR A 1 84 ? 19.386 7.511 11.129 1.00 96.62 84 THR A C 1
ATOM 654 O O . THR A 1 84 ? 18.429 6.936 11.655 1.00 96.62 84 THR A O 1
ATOM 657 N N . ILE A 1 85 ? 19.640 7.388 9.818 1.00 97.25 85 ILE A N 1
ATOM 658 C CA . ILE A 1 85 ? 18.833 6.525 8.934 1.00 97.25 85 ILE A CA 1
ATOM 659 C C . ILE A 1 85 ? 18.776 5.086 9.461 1.00 97.25 85 ILE A C 1
ATOM 661 O O . ILE A 1 85 ? 17.728 4.454 9.371 1.00 97.25 85 ILE A O 1
ATOM 665 N N . ALA A 1 86 ? 19.848 4.580 10.079 1.00 98.00 86 ALA A N 1
ATOM 666 C CA . ALA A 1 86 ? 19.869 3.234 10.652 1.00 98.00 86 ALA A CA 1
ATOM 667 C C . ALA A 1 86 ? 18.881 3.071 11.819 1.00 98.00 86 ALA A C 1
ATOM 669 O O . ALA A 1 86 ? 18.182 2.061 11.911 1.00 98.00 86 ALA A O 1
ATOM 670 N N . GLU A 1 87 ? 18.798 4.063 12.709 1.00 98.12 87 GLU A N 1
ATOM 671 C CA . GLU A 1 87 ? 17.853 4.037 13.829 1.00 98.12 87 GLU A CA 1
ATOM 672 C C . GLU A 1 87 ? 16.403 4.138 13.350 1.00 98.12 87 GLU A C 1
ATOM 674 O O . GLU A 1 87 ? 15.560 3.367 13.810 1.00 98.12 87 GLU A O 1
ATOM 679 N N . LEU A 1 88 ? 16.121 5.032 12.396 1.00 98.38 88 LEU A N 1
ATOM 680 C CA . LEU A 1 88 ? 14.790 5.151 11.791 1.00 98.38 88 LEU A CA 1
ATOM 681 C C . LEU A 1 88 ? 14.402 3.866 11.048 1.00 98.38 88 LEU A C 1
ATOM 683 O O . LEU A 1 88 ? 13.275 3.387 11.180 1.00 98.38 88 LEU A O 1
ATOM 687 N N . SER A 1 89 ? 15.353 3.258 10.334 1.00 98.38 89 SER A N 1
ATOM 688 C CA . SER A 1 89 ? 15.158 1.993 9.619 1.00 98.38 89 SER A CA 1
ATOM 689 C C . SER A 1 89 ? 14.798 0.867 10.573 1.00 98.38 89 SER A C 1
ATOM 691 O O . SER A 1 89 ? 13.850 0.133 10.309 1.00 98.38 89 SER A O 1
ATOM 693 N N . LYS A 1 90 ? 15.474 0.765 11.724 1.00 98.06 90 LYS A N 1
ATOM 694 C CA . LYS A 1 90 ? 15.132 -0.232 12.742 1.00 98.06 90 LYS A CA 1
ATOM 695 C C . LYS A 1 90 ? 13.675 -0.098 13.197 1.00 98.06 90 LYS A C 1
ATOM 697 O O . LYS A 1 90 ? 12.966 -1.097 13.222 1.00 98.06 90 LYS A O 1
ATOM 702 N N . ILE A 1 91 ? 13.222 1.124 13.491 1.00 98.06 91 ILE A N 1
ATOM 703 C CA . ILE A 1 91 ? 11.842 1.394 13.926 1.00 98.06 91 ILE A CA 1
ATOM 704 C C . ILE A 1 91 ? 10.838 1.024 12.823 1.00 98.06 91 ILE A C 1
ATOM 706 O O . ILE A 1 91 ? 9.878 0.288 13.065 1.00 98.06 91 ILE A O 1
ATOM 710 N N . CYS A 1 92 ? 11.058 1.518 11.604 1.00 98.56 92 CYS A N 1
ATOM 711 C CA . CYS A 1 92 ? 10.115 1.353 10.502 1.00 98.56 92 CYS A CA 1
ATOM 712 C C . CYS A 1 92 ? 10.028 -0.102 10.030 1.00 98.56 92 CYS A C 1
ATOM 714 O O . CYS A 1 92 ? 8.925 -0.636 9.907 1.00 98.56 92 CYS A O 1
ATOM 716 N N . PHE A 1 93 ? 11.159 -0.775 9.796 1.00 97.94 93 PHE A N 1
ATOM 717 C CA . PHE A 1 93 ? 11.169 -2.155 9.301 1.00 97.94 93 PHE A CA 1
ATOM 718 C C . PHE A 1 93 ? 10.616 -3.144 10.331 1.00 97.94 93 PHE A C 1
ATOM 720 O O . PHE A 1 93 ? 9.871 -4.053 9.952 1.00 97.94 93 PHE A O 1
ATOM 727 N N . GLU A 1 94 ? 10.881 -2.933 11.627 1.00 94.69 94 GLU A N 1
ATOM 728 C CA . GLU A 1 94 ? 10.288 -3.740 12.701 1.00 94.69 94 GLU A CA 1
ATOM 729 C C . GLU A 1 94 ? 8.755 -3.684 12.648 1.00 94.69 94 GLU A C 1
ATOM 731 O O . GLU A 1 94 ? 8.089 -4.721 12.681 1.00 94.69 94 GLU A O 1
ATOM 736 N N . LYS A 1 95 ? 8.181 -2.486 12.484 1.00 95.62 95 LYS A N 1
ATOM 737 C CA . LYS A 1 95 ? 6.725 -2.302 12.391 1.00 95.62 95 LYS A CA 1
ATOM 738 C C . LYS A 1 95 ? 6.131 -2.682 11.035 1.00 95.62 95 LYS A C 1
ATOM 740 O O . LYS A 1 95 ? 4.941 -2.971 10.966 1.00 95.62 95 LYS A O 1
ATOM 745 N N . SER A 1 96 ? 6.937 -2.722 9.976 1.00 96.69 96 SER A N 1
ATOM 746 C CA . SER A 1 96 ? 6.492 -3.102 8.628 1.00 96.69 96 SER A CA 1
ATOM 747 C C . SER A 1 96 ? 6.282 -4.612 8.466 1.00 96.69 96 SER A C 1
ATOM 749 O O . SER A 1 96 ? 5.585 -5.036 7.540 1.00 96.69 96 SER A O 1
ATOM 751 N N . ASN A 1 97 ? 6.896 -5.431 9.331 1.00 96.06 97 ASN A N 1
ATOM 752 C CA . ASN A 1 97 ? 6.936 -6.894 9.218 1.00 96.06 97 ASN A CA 1
ATOM 753 C C . ASN A 1 97 ? 7.337 -7.355 7.798 1.00 96.06 97 ASN A C 1
ATOM 755 O O . ASN A 1 97 ? 6.714 -8.240 7.211 1.00 96.06 97 ASN A O 1
ATOM 759 N N . ILE A 1 98 ? 8.362 -6.723 7.222 1.00 97.69 98 ILE A N 1
ATOM 760 C CA . ILE A 1 98 ? 8.929 -7.108 5.925 1.00 97.69 98 ILE A CA 1
ATOM 761 C C . ILE A 1 98 ? 9.972 -8.206 6.161 1.00 97.69 98 ILE A C 1
ATOM 763 O O . ILE A 1 98 ? 10.869 -8.081 6.994 1.00 97.69 98 ILE A O 1
ATOM 767 N N . TYR A 1 99 ? 9.831 -9.322 5.452 1.00 97.56 99 TYR A N 1
ATOM 768 C CA . TYR A 1 99 ? 10.752 -10.450 5.509 1.00 97.56 99 TYR A CA 1
ATOM 769 C C . TYR A 1 99 ? 12.059 -10.138 4.783 1.00 97.56 99 TYR A C 1
ATOM 771 O O . TYR A 1 99 ? 13.133 -10.366 5.335 1.00 97.56 99 TYR A O 1
ATOM 779 N N . GLY A 1 100 ? 11.954 -9.614 3.564 1.00 98.00 100 GLY A N 1
ATOM 780 C CA . GLY A 1 100 ? 13.056 -9.238 2.688 1.00 98.00 100 GLY A CA 1
ATOM 781 C C . GLY A 1 100 ? 12.535 -8.444 1.494 1.00 98.00 100 GLY A C 1
ATOM 782 O O . GLY A 1 100 ? 11.341 -8.487 1.193 1.00 98.00 100 GLY A O 1
ATOM 783 N N . VAL A 1 101 ? 13.443 -7.727 0.844 1.00 98.75 101 VAL A N 1
ATOM 784 C CA . VAL A 1 101 ? 13.159 -6.746 -0.204 1.00 98.75 101 VAL A CA 1
ATOM 785 C C . VAL A 1 101 ? 13.946 -7.079 -1.472 1.00 98.75 101 VAL A C 1
ATOM 787 O O . VAL A 1 101 ? 15.079 -7.580 -1.422 1.00 98.75 101 VAL A O 1
ATOM 790 N N . LEU A 1 102 ? 13.327 -6.805 -2.616 1.00 98.69 102 LEU A N 1
ATOM 791 C CA . LEU A 1 102 ? 13.927 -6.856 -3.943 1.00 98.69 102 LEU A CA 1
ATOM 792 C C . LEU A 1 102 ? 14.209 -5.415 -4.386 1.00 98.69 102 LEU A C 1
ATOM 794 O O . LEU A 1 102 ? 13.308 -4.700 -4.816 1.00 98.69 102 LEU A O 1
ATOM 798 N N . PHE A 1 103 ? 15.463 -4.986 -4.241 1.00 98.62 103 PHE A N 1
ATOM 799 C CA . PHE A 1 103 ? 15.858 -3.599 -4.467 1.00 98.62 103 PHE A CA 1
ATOM 800 C C . PHE A 1 103 ? 16.250 -3.334 -5.918 1.00 98.62 103 PHE A C 1
ATOM 802 O O . PHE A 1 103 ? 17.202 -3.938 -6.418 1.00 98.62 103 PHE A O 1
ATOM 809 N N . ASP A 1 104 ? 15.578 -2.378 -6.549 1.00 98.31 104 ASP A N 1
ATOM 810 C CA . ASP A 1 104 ? 16.052 -1.699 -7.751 1.00 98.31 104 ASP A CA 1
ATOM 811 C C . ASP A 1 104 ? 17.005 -0.565 -7.348 1.00 98.31 104 ASP A C 1
ATOM 813 O O . ASP A 1 104 ? 16.587 0.468 -6.822 1.00 98.31 104 ASP A O 1
ATOM 817 N N . ASP A 1 105 ? 18.299 -0.767 -7.595 1.00 93.81 105 ASP A N 1
ATOM 818 C CA . ASP A 1 105 ? 19.363 0.191 -7.282 1.00 93.81 105 ASP A CA 1
ATOM 819 C C . ASP A 1 105 ? 19.692 1.163 -8.425 1.00 93.81 105 ASP A C 1
ATOM 821 O O . ASP A 1 105 ? 20.676 1.894 -8.349 1.00 93.81 105 ASP A O 1
ATOM 825 N N . GLY A 1 106 ? 18.869 1.200 -9.475 1.00 91.44 106 GLY A N 1
ATOM 826 C CA . GLY A 1 106 ? 19.017 2.118 -10.602 1.00 91.44 106 GLY A CA 1
ATOM 827 C C . GLY A 1 106 ? 18.320 3.469 -10.417 1.00 91.44 106 GLY A C 1
ATOM 828 O O . GLY A 1 106 ? 18.265 4.256 -11.367 1.00 91.44 106 GLY A O 1
ATOM 829 N N . LEU A 1 107 ? 17.732 3.739 -9.248 1.00 86.69 107 LEU A N 1
ATOM 830 C CA . LEU A 1 107 ? 17.204 5.062 -8.913 1.00 86.69 107 LEU A CA 1
ATOM 831 C C . LEU A 1 107 ? 18.348 5.978 -8.458 1.00 86.69 107 LEU A C 1
ATOM 833 O O . LEU A 1 107 ? 19.151 5.609 -7.602 1.00 86.69 107 LEU A O 1
ATOM 837 N N . SER A 1 108 ? 18.415 7.177 -9.036 1.00 81.19 108 SER A N 1
ATOM 838 C CA . SER A 1 108 ? 19.423 8.182 -8.693 1.00 81.19 108 SER A CA 1
ATOM 839 C C . SER A 1 108 ? 19.324 8.607 -7.224 1.00 81.19 108 SER A C 1
ATOM 841 O O . SER A 1 108 ? 18.228 8.744 -6.687 1.00 81.19 108 SER A O 1
ATOM 843 N N . GLY A 1 109 ? 20.466 8.868 -6.590 1.00 81.50 109 GLY A N 1
ATOM 844 C CA . GLY A 1 109 ? 20.544 9.348 -5.209 1.00 81.50 109 GLY A CA 1
ATOM 845 C C . GLY A 1 109 ? 21.813 8.866 -4.512 1.00 81.50 109 GLY A C 1
ATOM 846 O O . GLY A 1 109 ? 22.437 7.897 -4.947 1.00 81.50 109 GLY A O 1
ATOM 847 N N . ASP A 1 110 ? 22.197 9.537 -3.425 1.00 88.88 110 ASP A N 1
ATOM 848 C CA . ASP A 1 110 ? 23.248 9.043 -2.524 1.00 88.88 110 ASP A CA 1
ATOM 849 C C . ASP A 1 110 ? 22.662 7.944 -1.630 1.00 88.88 110 ASP A C 1
ATOM 851 O O . ASP A 1 110 ? 22.253 8.172 -0.488 1.00 88.88 110 ASP A O 1
ATOM 855 N N . ASN A 1 111 ? 22.520 6.764 -2.226 1.00 93.44 111 ASN A N 1
ATOM 856 C CA . ASN A 1 111 ? 21.817 5.627 -1.660 1.00 93.44 111 ASN A CA 1
ATOM 857 C C . ASN A 1 111 ? 22.783 4.662 -0.964 1.00 93.44 111 ASN A C 1
ATOM 859 O O . ASN A 1 111 ? 23.889 4.387 -1.433 1.00 93.44 111 ASN A O 1
ATOM 863 N N . ASN A 1 112 ? 22.336 4.075 0.143 1.00 94.62 112 ASN A N 1
ATOM 864 C CA . ASN A 1 112 ? 23.028 2.959 0.767 1.00 94.62 112 ASN A CA 1
ATOM 865 C C . ASN A 1 112 ? 23.076 1.753 -0.179 1.00 94.62 112 ASN A C 1
ATOM 867 O O . ASN A 1 112 ? 22.150 1.496 -0.947 1.00 94.62 112 ASN A O 1
ATOM 871 N N . SER A 1 113 ? 24.123 0.935 -0.050 1.00 94.56 113 SER A N 1
ATOM 872 C CA . SER A 1 113 ? 24.185 -0.341 -0.770 1.00 94.56 113 SER A CA 1
ATOM 873 C C . SER A 1 113 ? 22.998 -1.248 -0.416 1.00 94.56 113 SER A C 1
ATOM 875 O O . SER A 1 113 ? 22.506 -1.237 0.710 1.00 94.56 113 SER A O 1
ATOM 877 N N . ILE A 1 114 ? 22.594 -2.135 -1.325 1.00 94.75 114 ILE A N 1
ATOM 878 C CA . ILE A 1 114 ? 21.543 -3.134 -1.055 1.00 94.75 114 ILE A CA 1
ATOM 879 C C . ILE A 1 114 ? 21.834 -3.926 0.233 1.00 94.75 114 ILE A C 1
ATOM 881 O O . ILE A 1 114 ? 20.939 -4.153 1.042 1.00 94.75 114 ILE A O 1
ATOM 885 N N . ARG A 1 115 ? 23.105 -4.273 0.475 1.00 95.00 115 ARG A N 1
ATOM 886 C CA . ARG A 1 115 ? 23.538 -5.050 1.648 1.00 95.00 115 ARG A CA 1
ATOM 887 C C . ARG A 1 115 ? 23.396 -4.320 2.978 1.00 95.00 115 ARG A C 1
ATOM 889 O O . ARG A 1 115 ? 23.286 -4.984 4.002 1.00 95.00 115 ARG A O 1
ATOM 896 N N . TYR A 1 116 ? 23.342 -2.991 2.980 1.00 96.75 116 TYR A N 1
ATOM 897 C CA . TYR A 1 116 ? 23.039 -2.211 4.183 1.00 96.75 116 TYR A CA 1
ATOM 898 C C . TYR A 1 116 ? 21.703 -2.627 4.814 1.00 96.75 116 TYR A C 1
ATOM 900 O O . TYR A 1 116 ? 21.585 -2.699 6.038 1.00 96.75 116 TYR A O 1
ATOM 908 N N . HIS A 1 117 ? 20.723 -2.960 3.974 1.00 97.69 117 HIS A N 1
ATOM 909 C CA . HIS A 1 117 ? 19.356 -3.266 4.381 1.00 97.69 117 HIS A CA 1
ATOM 910 C C . HIS A 1 117 ? 19.216 -4.664 4.999 1.00 97.69 117 HIS A C 1
ATOM 912 O O . HIS A 1 117 ? 18.241 -4.919 5.701 1.00 97.69 117 HIS A O 1
ATOM 918 N N . ASP A 1 118 ? 20.214 -5.544 4.822 1.00 97.12 118 ASP A N 1
ATOM 919 C CA . ASP A 1 118 ? 20.243 -6.884 5.433 1.00 97.12 118 ASP A CA 1
ATOM 920 C C . ASP A 1 118 ? 20.230 -6.810 6.977 1.00 97.12 118 ASP A C 1
ATOM 922 O O . ASP A 1 118 ? 19.901 -7.791 7.638 1.00 97.12 118 ASP A O 1
ATOM 926 N N . ASN A 1 119 ? 20.540 -5.642 7.557 1.00 97.31 119 ASN A N 1
ATOM 927 C CA . ASN A 1 119 ? 20.478 -5.384 8.998 1.00 97.31 119 ASN A CA 1
ATOM 928 C C . ASN A 1 119 ? 19.054 -5.170 9.543 1.00 97.31 119 ASN A C 1
ATOM 930 O O . ASN A 1 119 ? 18.863 -5.205 10.758 1.00 97.31 119 ASN A O 1
ATOM 934 N N . PHE A 1 120 ? 18.068 -4.912 8.677 1.00 97.44 120 PHE A N 1
ATOM 935 C CA . PHE A 1 120 ? 16.698 -4.559 9.079 1.00 97.44 120 PHE A CA 1
ATOM 936 C C . PHE A 1 120 ? 15.652 -5.584 8.622 1.00 97.44 120 PHE A C 1
ATOM 938 O O . PHE A 1 120 ? 14.491 -5.502 9.018 1.00 97.44 120 PHE A O 1
ATOM 945 N N . THR A 1 121 ? 16.054 -6.567 7.815 1.00 96.56 121 THR A N 1
ATOM 946 C CA . THR A 1 121 ? 15.196 -7.626 7.273 1.00 96.56 121 THR A CA 1
ATOM 947 C C . THR A 1 121 ? 15.527 -8.990 7.882 1.00 96.56 121 THR A C 1
ATOM 949 O O . THR A 1 121 ? 16.575 -9.197 8.487 1.00 96.56 121 THR A O 1
ATOM 952 N N . LYS A 1 122 ? 14.623 -9.965 7.728 1.00 94.25 122 LYS A N 1
ATOM 953 C CA . LYS A 1 122 ? 14.787 -11.336 8.257 1.00 94.25 122 LYS A CA 1
ATOM 954 C C . LYS A 1 122 ? 15.684 -12.216 7.379 1.00 94.25 122 LYS A C 1
ATOM 956 O O . LYS A 1 122 ? 16.059 -13.314 7.780 1.00 94.25 122 LYS A O 1
ATOM 961 N N . THR A 1 123 ? 15.997 -11.753 6.175 1.00 94.81 123 THR A N 1
ATOM 962 C CA . THR A 1 123 ? 16.818 -12.448 5.182 1.00 94.81 123 THR A CA 1
ATOM 963 C C . THR A 1 123 ? 17.717 -11.461 4.445 1.00 94.81 123 THR A C 1
ATOM 965 O O . THR A 1 123 ? 17.535 -10.245 4.540 1.00 94.81 123 THR A O 1
ATOM 968 N N . ARG A 1 124 ? 18.666 -11.996 3.672 1.00 96.00 124 ARG A N 1
ATOM 969 C CA . ARG A 1 124 ? 19.484 -11.207 2.752 1.00 96.00 124 ARG A CA 1
ATOM 970 C C . ARG A 1 124 ? 18.646 -10.732 1.578 1.00 96.00 124 ARG A C 1
ATOM 972 O O . ARG A 1 124 ? 18.095 -11.554 0.844 1.00 96.00 124 ARG A O 1
ATOM 979 N N . ASN A 1 125 ? 18.635 -9.427 1.360 1.00 97.81 125 ASN A N 1
ATOM 980 C CA . ASN A 1 125 ? 17.916 -8.790 0.272 1.00 97.81 125 ASN A CA 1
ATOM 981 C C . ASN A 1 125 ? 18.516 -9.167 -1.088 1.00 97.81 125 ASN A C 1
ATOM 983 O O . ASN A 1 125 ? 19.682 -9.590 -1.204 1.00 97.81 125 ASN A O 1
ATOM 987 N N . LYS A 1 126 ? 17.686 -9.040 -2.123 1.00 98.25 126 LYS A N 1
ATOM 988 C CA . LYS A 1 126 ? 18.031 -9.351 -3.513 1.00 98.25 126 LYS A CA 1
ATOM 989 C C . LYS A 1 126 ? 18.023 -8.088 -4.359 1.00 98.25 126 LYS A C 1
ATOM 991 O O . LYS A 1 126 ? 17.496 -7.058 -3.947 1.00 98.25 126 LYS A O 1
ATOM 996 N N . ARG A 1 127 ? 18.645 -8.182 -5.530 1.00 98.19 127 ARG A N 1
ATOM 997 C CA . ARG A 1 127 ? 18.777 -7.069 -6.464 1.00 98.19 127 ARG A CA 1
ATOM 998 C C . ARG A 1 127 ? 17.841 -7.249 -7.653 1.00 98.19 127 ARG A C 1
ATOM 1000 O O . ARG A 1 127 ? 17.711 -8.352 -8.183 1.00 98.19 127 ARG A O 1
ATOM 1007 N N . VAL A 1 128 ? 17.245 -6.152 -8.089 1.00 98.69 128 VAL A N 1
ATOM 1008 C CA . VAL A 1 128 ? 16.570 -6.010 -9.375 1.00 98.69 128 VAL A CA 1
ATOM 1009 C C . VAL A 1 128 ? 17.430 -5.087 -10.231 1.00 98.69 128 VAL A C 1
ATOM 1011 O O . VAL A 1 128 ? 17.745 -3.975 -9.822 1.00 98.69 128 VAL A O 1
ATOM 1014 N N . LEU A 1 129 ? 17.863 -5.554 -11.400 1.00 98.25 129 LEU A N 1
ATOM 1015 C CA . LEU A 1 129 ? 18.771 -4.794 -12.259 1.00 98.25 129 LEU A CA 1
ATOM 1016 C C . LEU A 1 129 ? 17.980 -3.888 -13.209 1.00 98.25 129 LEU A C 1
ATOM 1018 O O . LEU A 1 129 ? 17.270 -4.389 -14.083 1.00 98.25 129 LEU A O 1
ATOM 1022 N N . ARG A 1 130 ? 18.115 -2.564 -13.071 1.00 98.25 130 ARG A N 1
ATOM 1023 C CA . ARG A 1 130 ? 17.489 -1.597 -13.986 1.00 98.25 130 ARG A CA 1
ATOM 1024 C C . ARG A 1 130 ? 18.224 -1.553 -15.322 1.00 98.25 130 ARG A C 1
ATOM 1026 O O . ARG A 1 130 ? 19.306 -0.974 -15.436 1.00 98.25 130 ARG A O 1
ATOM 1033 N N . ILE A 1 131 ? 17.636 -2.170 -16.340 1.00 97.50 131 ILE A N 1
ATOM 1034 C CA . ILE A 1 131 ? 18.334 -2.468 -17.595 1.00 97.50 131 ILE A CA 1
ATOM 1035 C C . ILE A 1 131 ? 18.655 -1.222 -18.424 1.00 97.50 131 ILE A C 1
ATOM 1037 O O . ILE A 1 131 ? 19.690 -1.199 -19.087 1.00 97.50 131 ILE A O 1
ATOM 1041 N N . GLU A 1 132 ? 17.836 -0.168 -18.356 1.00 96.81 132 GLU A N 1
ATOM 1042 C CA . GLU A 1 132 ? 18.101 1.085 -19.068 1.00 96.81 132 GLU A CA 1
ATOM 1043 C C . GLU A 1 132 ? 19.294 1.844 -18.485 1.00 96.81 132 GLU A C 1
ATOM 1045 O O . GLU A 1 132 ? 20.019 2.484 -19.241 1.00 96.81 132 GLU A O 1
ATOM 1050 N N . VAL A 1 133 ? 19.530 1.762 -17.169 1.00 95.69 133 VAL A N 1
ATOM 1051 C CA . VAL A 1 133 ? 20.695 2.400 -16.530 1.00 95.69 133 VAL A CA 1
ATOM 1052 C C . VAL A 1 133 ? 21.975 1.683 -16.938 1.00 95.69 133 VAL A C 1
ATOM 1054 O O . VAL A 1 133 ? 22.911 2.329 -17.394 1.00 95.69 133 VAL A O 1
ATOM 1057 N N . VAL A 1 134 ? 21.979 0.346 -16.896 1.00 96.94 134 VAL A N 1
ATOM 1058 C CA . VAL A 1 134 ? 23.123 -0.451 -17.370 1.00 96.94 134 VAL A CA 1
ATOM 1059 C C . VAL A 1 134 ? 23.425 -0.151 -18.839 1.00 96.94 134 VAL A C 1
ATOM 1061 O O . VAL A 1 134 ? 24.572 0.108 -19.195 1.00 96.94 134 VAL A O 1
ATOM 1064 N N . ALA A 1 135 ? 22.398 -0.131 -19.695 1.00 97.19 135 ALA A N 1
ATOM 1065 C CA . ALA A 1 135 ? 22.568 0.191 -21.108 1.00 97.19 135 ALA A CA 1
ATOM 1066 C C . ALA A 1 135 ? 23.127 1.604 -21.316 1.00 97.19 135 ALA A C 1
ATOM 1068 O O . ALA A 1 135 ? 24.009 1.798 -22.151 1.00 97.19 135 ALA A O 1
ATOM 1069 N N . GLN A 1 136 ? 22.632 2.578 -20.549 1.00 96.00 136 GLN A N 1
ATOM 1070 C CA . GLN A 1 136 ? 23.073 3.966 -20.608 1.00 96.00 136 GLN A CA 1
ATOM 1071 C C . GLN A 1 136 ? 24.549 4.102 -20.222 1.00 96.00 136 GLN A C 1
ATOM 1073 O O . GLN A 1 136 ? 25.305 4.763 -20.933 1.00 96.00 136 GLN A O 1
ATOM 1078 N N . ASP A 1 137 ? 24.978 3.443 -19.147 1.00 95.50 137 ASP A N 1
ATOM 1079 C CA . ASP A 1 137 ? 26.366 3.472 -18.685 1.00 95.50 137 ASP A CA 1
ATOM 1080 C C . ASP A 1 137 ? 27.310 2.809 -19.695 1.00 95.50 137 ASP A C 1
ATOM 1082 O O . ASP A 1 137 ? 28.346 3.380 -20.049 1.00 95.50 137 ASP A O 1
ATOM 1086 N N . CYS A 1 138 ? 26.930 1.642 -20.230 1.00 96.94 138 CYS A N 1
ATOM 1087 C CA . CYS A 1 138 ? 27.671 0.970 -21.299 1.00 96.94 138 CYS A CA 1
ATOM 1088 C C . CYS A 1 138 ? 27.798 1.857 -22.546 1.00 96.94 138 CYS A C 1
ATOM 1090 O O . CYS A 1 138 ? 28.885 1.961 -23.116 1.00 96.94 138 CYS A O 1
ATOM 1092 N N . LEU A 1 139 ? 26.708 2.512 -22.955 1.00 96.19 139 LEU A N 1
ATOM 1093 C CA . LEU A 1 139 ? 26.663 3.362 -24.144 1.00 96.19 139 LEU A CA 1
ATOM 1094 C C . LEU A 1 139 ? 27.522 4.620 -23.978 1.00 96.19 139 LEU A C 1
ATOM 1096 O O . LEU A 1 139 ? 28.345 4.929 -24.837 1.00 96.19 139 LEU A O 1
ATOM 1100 N N . ASN A 1 140 ? 27.375 5.319 -22.851 1.00 95.31 140 ASN A N 1
ATOM 1101 C CA . ASN A 1 140 ? 28.154 6.517 -22.543 1.00 95.31 140 ASN A CA 1
ATOM 1102 C C . ASN A 1 140 ? 29.650 6.199 -22.442 1.00 95.31 140 ASN A C 1
ATOM 1104 O O . ASN A 1 140 ? 30.472 6.951 -22.968 1.00 95.31 140 ASN A O 1
ATOM 1108 N N . LYS A 1 141 ? 30.014 5.067 -21.824 1.00 94.50 141 LYS A N 1
ATOM 1109 C CA . LYS A 1 141 ? 31.402 4.592 -21.791 1.00 94.50 141 LYS A CA 1
ATOM 1110 C C . LYS A 1 141 ? 31.925 4.296 -23.195 1.00 94.50 141 LYS A C 1
ATOM 1112 O O . LYS A 1 141 ? 32.987 4.792 -23.559 1.00 94.50 141 LYS A O 1
ATOM 1117 N N . PHE A 1 142 ? 31.160 3.558 -24.000 1.00 95.25 142 PHE A N 1
ATOM 1118 C CA . PHE A 1 142 ? 31.525 3.255 -25.382 1.00 95.25 142 PHE A CA 1
ATOM 1119 C C . PHE A 1 142 ? 31.775 4.534 -26.194 1.00 95.25 142 PHE A C 1
ATOM 1121 O O . PHE A 1 142 ? 32.791 4.645 -26.881 1.00 95.25 142 PHE A O 1
ATOM 1128 N N . PHE A 1 143 ? 30.894 5.531 -26.084 1.00 93.62 143 PHE A N 1
ATOM 1129 C CA . PHE A 1 143 ? 31.060 6.817 -26.762 1.00 93.62 143 PHE A CA 1
ATOM 1130 C C . PHE A 1 143 ? 32.249 7.626 -26.245 1.00 93.62 143 PHE A C 1
ATOM 1132 O O . PHE A 1 143 ? 32.923 8.283 -27.041 1.00 93.62 143 PHE A O 1
ATOM 1139 N N . LEU A 1 144 ? 32.540 7.576 -24.945 1.00 91.56 144 LEU A N 1
ATOM 1140 C CA . LEU A 1 144 ? 33.710 8.233 -24.368 1.00 91.56 144 LEU A CA 1
ATOM 1141 C C . LEU A 1 144 ? 35.013 7.636 -24.918 1.00 91.56 144 LEU A C 1
ATOM 1143 O O . LEU A 1 144 ? 35.878 8.385 -25.383 1.00 91.56 144 LEU A O 1
ATOM 1147 N N . ASP A 1 145 ? 35.113 6.307 -24.947 1.00 90.81 145 ASP A N 1
ATOM 1148 C CA . ASP A 1 145 ? 36.268 5.573 -25.479 1.00 90.81 145 ASP A CA 1
ATOM 1149 C C . ASP A 1 145 ? 36.471 5.846 -26.984 1.00 90.81 145 ASP A C 1
ATOM 1151 O O . ASP A 1 145 ? 37.600 5.899 -27.479 1.00 90.81 145 ASP A O 1
ATOM 1155 N N . HIS A 1 146 ? 35.381 6.135 -27.703 1.00 88.31 146 HIS A N 1
ATOM 1156 C CA . HIS A 1 146 ? 35.373 6.457 -29.132 1.00 88.31 146 HIS A CA 1
ATOM 1157 C C . HIS A 1 146 ? 35.317 7.957 -29.455 1.00 88.31 146 HIS A C 1
ATOM 1159 O O . HIS A 1 146 ? 35.211 8.331 -30.624 1.00 88.31 146 HIS A O 1
ATOM 1165 N N . SER A 1 147 ? 35.463 8.837 -28.462 1.00 79.62 147 SER A N 1
ATOM 1166 C CA . SER A 1 147 ? 35.323 10.296 -28.617 1.00 79.62 147 SER A CA 1
ATOM 1167 C C . SER A 1 147 ? 36.290 10.935 -29.626 1.00 79.62 147 SER A C 1
ATOM 1169 O O . SER A 1 147 ? 36.024 12.024 -30.134 1.00 79.62 147 SER A O 1
ATOM 1171 N N . LYS A 1 148 ? 37.398 10.256 -29.958 1.00 75.12 148 LYS A N 1
ATOM 1172 C CA . LYS A 1 148 ? 38.378 10.686 -30.972 1.00 75.12 148 LYS A CA 1
ATOM 1173 C C . LYS A 1 148 ? 37.969 10.381 -32.416 1.00 75.12 148 LYS A C 1
ATOM 1175 O O . LYS A 1 148 ? 38.624 10.891 -33.325 1.00 75.12 148 LYS A O 1
ATOM 1180 N N . LYS A 1 149 ? 36.918 9.584 -32.657 1.00 69.25 149 LYS A N 1
ATOM 1181 C CA . LYS A 1 149 ? 36.303 9.432 -33.987 1.00 69.25 149 LYS A CA 1
ATOM 1182 C C . LYS A 1 149 ? 35.570 10.737 -34.327 1.00 69.25 149 LYS A C 1
ATOM 1184 O O . LYS A 1 149 ? 34.351 10.829 -34.235 1.00 69.25 149 LYS A O 1
ATOM 1189 N N . SER A 1 150 ? 36.316 11.792 -34.660 1.00 53.72 150 SER A N 1
ATOM 1190 C CA . SER A 1 150 ? 35.720 13.052 -35.092 1.00 53.72 150 SER A CA 1
ATOM 1191 C C . SER A 1 150 ? 35.151 12.868 -36.501 1.00 53.72 150 SER A C 1
ATOM 1193 O O . SER A 1 150 ? 35.857 12.499 -37.435 1.00 53.72 150 SER A O 1
ATOM 1195 N N . SER A 1 151 ? 33.851 13.126 -36.663 1.00 55.81 151 SER A N 1
ATOM 1196 C CA . SER A 1 151 ? 33.117 13.266 -37.937 1.00 55.81 151 SER A CA 1
ATOM 1197 C C . SER A 1 151 ? 32.775 12.028 -38.792 1.00 55.81 151 SER A C 1
ATOM 1199 O O . SER A 1 151 ? 32.069 12.190 -39.785 1.00 55.81 151 SER A O 1
ATOM 1201 N N . SER A 1 152 ? 33.138 10.797 -38.413 1.00 65.50 152 SER A N 1
ATOM 1202 C CA . SER A 1 152 ? 32.622 9.581 -39.079 1.00 65.50 152 SER A CA 1
ATOM 1203 C C . SER A 1 152 ? 31.447 8.968 -38.310 1.00 65.50 152 SER A C 1
ATOM 1205 O O . SER A 1 152 ? 31.599 8.672 -37.127 1.00 65.50 152 SER A O 1
ATOM 1207 N N . ASN A 1 153 ? 30.315 8.717 -38.979 1.00 82.00 153 ASN A N 1
ATOM 1208 C CA . ASN A 1 153 ? 29.224 7.921 -38.403 1.00 82.00 153 ASN A CA 1
ATOM 1209 C C . ASN A 1 153 ? 29.738 6.527 -37.994 1.00 82.00 153 ASN A C 1
ATOM 1211 O O . ASN A 1 153 ? 30.518 5.908 -38.723 1.00 82.00 153 ASN A O 1
ATOM 1215 N N . PHE A 1 154 ? 29.268 6.027 -36.854 1.00 90.88 154 PHE A N 1
ATOM 1216 C CA . PHE A 1 154 ? 29.423 4.634 -36.455 1.00 90.88 154 PHE A CA 1
ATOM 1217 C C . PHE A 1 154 ? 28.757 3.704 -37.469 1.00 90.88 154 PHE A C 1
ATOM 1219 O O . PHE A 1 154 ? 27.728 4.041 -38.067 1.00 90.88 154 PHE A O 1
ATOM 1226 N N . ASN A 1 155 ? 29.347 2.524 -37.645 1.00 92.69 155 ASN A N 1
ATOM 1227 C CA . ASN A 1 155 ? 28.841 1.467 -38.516 1.00 92.69 155 ASN A CA 1
ATOM 1228 C C . ASN A 1 155 ? 28.232 0.307 -37.704 1.00 92.69 155 ASN A C 1
ATOM 1230 O O . ASN A 1 155 ? 28.211 0.323 -36.474 1.00 92.69 155 ASN A O 1
ATOM 1234 N N . GLU A 1 156 ? 27.740 -0.724 -38.392 1.00 93.38 156 GLU A N 1
ATOM 1235 C CA . GLU A 1 156 ? 27.115 -1.885 -37.743 1.00 93.38 156 GLU A CA 1
ATOM 1236 C C . GLU A 1 156 ? 28.042 -2.643 -36.782 1.00 93.38 156 GLU A C 1
ATOM 1238 O O . GLU A 1 156 ? 27.564 -3.192 -35.793 1.00 93.38 156 GLU A O 1
ATOM 1243 N N . LYS A 1 157 ? 29.358 -2.676 -37.036 1.00 93.81 157 LYS A N 1
ATOM 1244 C CA . LYS A 1 157 ? 30.313 -3.345 -36.139 1.00 93.81 157 LYS A CA 1
ATOM 1245 C C . LYS A 1 157 ? 30.440 -2.599 -34.817 1.00 93.81 157 LYS A C 1
ATOM 1247 O O . LYS A 1 157 ? 30.476 -3.247 -33.781 1.00 93.81 157 LYS A O 1
ATOM 1252 N N . ASP A 1 158 ? 30.452 -1.268 -34.862 1.00 94.50 158 ASP A N 1
ATOM 1253 C CA . ASP A 1 158 ? 30.487 -0.422 -33.665 1.00 94.50 158 ASP A CA 1
ATOM 1254 C C . ASP A 1 158 ? 29.206 -0.607 -32.828 1.00 94.50 158 ASP A C 1
ATOM 1256 O O . ASP A 1 158 ? 29.263 -0.781 -31.612 1.00 94.50 158 ASP A O 1
ATOM 1260 N N . LEU A 1 159 ? 28.041 -0.646 -33.490 1.00 95.19 159 LEU A N 1
ATOM 1261 C CA . LEU A 1 159 ? 26.765 -0.952 -32.836 1.00 95.19 159 LEU A CA 1
ATOM 1262 C C . LEU A 1 159 ? 26.786 -2.349 -32.195 1.00 95.19 159 LEU A C 1
ATOM 1264 O O . LEU A 1 159 ? 26.356 -2.509 -31.055 1.00 95.19 159 LEU A O 1
ATOM 1268 N N . GLN A 1 160 ? 27.292 -3.358 -32.907 1.00 95.88 160 GLN A N 1
ATOM 1269 C CA . GLN A 1 160 ? 27.388 -4.720 -32.383 1.00 95.88 160 GLN A CA 1
ATOM 1270 C C . GLN A 1 160 ? 28.370 -4.819 -31.209 1.00 95.88 160 GLN A C 1
ATOM 1272 O O . GLN A 1 160 ? 28.110 -5.561 -30.267 1.00 95.88 160 GLN A O 1
ATOM 1277 N N . GLU A 1 161 ? 29.475 -4.074 -31.237 1.00 96.38 161 GLU A N 1
ATOM 1278 C CA . GLU A 1 161 ? 30.420 -3.989 -30.124 1.00 96.38 161 GLU A CA 1
ATOM 1279 C C . GLU A 1 161 ? 29.743 -3.423 -28.872 1.00 96.38 161 GLU A C 1
ATOM 1281 O O . GLU A 1 161 ? 29.813 -4.046 -27.814 1.00 96.38 161 GLU A O 1
ATOM 1286 N N . PHE A 1 162 ? 29.004 -2.316 -29.000 1.00 96.56 162 PHE A N 1
ATOM 1287 C CA . PHE A 1 162 ? 28.190 -1.781 -27.907 1.00 96.56 162 PHE A CA 1
ATOM 1288 C C . PHE A 1 162 ? 27.180 -2.813 -27.383 1.00 96.56 162 PHE A C 1
ATOM 1290 O O . PHE A 1 162 ? 27.109 -3.039 -26.174 1.00 96.56 162 PHE A O 1
ATOM 1297 N N . LEU A 1 163 ? 26.418 -3.462 -28.270 1.00 96.88 163 LEU A N 1
ATOM 1298 C CA . LEU A 1 163 ? 25.433 -4.465 -27.861 1.00 96.88 163 LEU A CA 1
ATOM 1299 C C . LEU A 1 163 ? 26.103 -5.632 -27.126 1.00 96.88 163 LEU A C 1
ATOM 1301 O O . LEU A 1 163 ? 25.585 -6.082 -26.112 1.00 96.88 163 LEU A O 1
ATOM 1305 N N . ASN A 1 164 ? 27.280 -6.077 -27.568 1.00 97.50 164 ASN A N 1
ATOM 1306 C CA . ASN A 1 164 ? 28.041 -7.119 -26.882 1.00 97.50 164 ASN A CA 1
ATOM 1307 C C . ASN A 1 164 ? 28.513 -6.665 -25.490 1.00 97.50 164 ASN A C 1
ATOM 1309 O O . ASN A 1 164 ? 28.424 -7.444 -24.543 1.00 97.50 164 ASN A O 1
ATOM 1313 N N . LEU A 1 165 ? 28.982 -5.418 -25.348 1.00 97.19 165 LEU A N 1
ATOM 1314 C CA . LEU A 1 165 ? 29.362 -4.843 -24.051 1.00 97.19 165 LEU A CA 1
ATOM 1315 C C . LEU A 1 165 ? 28.170 -4.793 -23.093 1.00 97.19 165 LEU A C 1
ATOM 1317 O O . LEU A 1 165 ? 28.304 -5.169 -21.932 1.00 97.19 165 LEU A O 1
ATOM 1321 N N . TYR A 1 166 ? 27.008 -4.365 -23.584 1.00 97.88 166 TYR A N 1
ATOM 1322 C CA . TYR A 1 166 ? 25.777 -4.336 -22.804 1.00 97.88 166 TYR A CA 1
ATOM 1323 C C . TYR A 1 166 ? 25.332 -5.741 -22.378 1.00 97.88 166 TYR A C 1
ATOM 1325 O O . TYR A 1 166 ? 25.083 -5.974 -21.196 1.00 97.88 166 TYR A O 1
ATOM 1333 N N . MET A 1 167 ? 25.294 -6.692 -23.317 1.00 98.12 167 MET A N 1
ATOM 1334 C CA . MET A 1 167 ? 24.911 -8.077 -23.031 1.00 98.12 167 MET A CA 1
ATOM 1335 C C . MET A 1 167 ? 25.850 -8.722 -22.008 1.00 98.12 167 MET A C 1
ATOM 1337 O O . MET A 1 167 ? 25.378 -9.382 -21.089 1.00 98.12 167 MET A O 1
ATOM 1341 N N . ALA A 1 168 ? 27.157 -8.454 -22.079 1.00 97.25 168 ALA A N 1
ATOM 1342 C CA . ALA A 1 168 ? 28.125 -8.937 -21.093 1.00 97.25 168 ALA A CA 1
ATOM 1343 C C . ALA A 1 168 ? 27.896 -8.384 -19.669 1.00 97.25 168 ALA A C 1
ATOM 1345 O O . ALA A 1 168 ? 28.379 -8.972 -18.703 1.00 97.25 168 ALA A O 1
ATOM 1346 N N . CYS A 1 169 ? 27.170 -7.270 -19.514 1.00 97.06 169 CYS A N 1
ATOM 1347 C CA . CYS A 1 169 ? 26.804 -6.719 -18.206 1.00 97.06 169 CYS A CA 1
ATOM 1348 C C . CYS A 1 169 ? 25.524 -7.330 -17.612 1.00 97.06 169 CYS A C 1
ATOM 1350 O O . CYS A 1 169 ? 25.281 -7.156 -16.415 1.00 97.06 169 CYS A O 1
ATOM 1352 N N . ILE A 1 170 ? 24.708 -8.019 -18.418 1.00 97.25 170 ILE A N 1
ATOM 1353 C CA . ILE A 1 170 ? 23.419 -8.589 -17.991 1.00 97.25 170 ILE A CA 1
ATOM 1354 C C . ILE A 1 170 ? 23.331 -10.115 -18.163 1.00 97.25 170 ILE A C 1
ATOM 1356 O O . ILE A 1 170 ? 22.400 -10.724 -17.634 1.00 97.25 170 ILE A O 1
ATOM 1360 N N . GLU A 1 171 ? 24.278 -10.740 -18.871 1.00 96.31 171 GLU A N 1
ATOM 1361 C CA . GLU A 1 171 ? 24.302 -12.176 -19.166 1.00 96.31 171 GLU A CA 1
ATOM 1362 C C . GLU A 1 171 ? 25.697 -12.804 -18.922 1.00 96.31 171 GLU A C 1
ATOM 1364 O O . GLU A 1 171 ? 26.637 -12.516 -19.669 1.00 96.31 171 GLU A O 1
ATOM 1369 N N . PRO A 1 172 ? 25.851 -13.684 -17.906 1.00 96.12 172 PRO A N 1
ATOM 1370 C CA . PRO A 1 172 ? 24.848 -14.011 -16.890 1.00 96.12 172 PRO A CA 1
ATOM 1371 C C . PRO A 1 172 ? 24.573 -12.812 -15.972 1.00 96.12 172 PRO A C 1
ATOM 1373 O O . PRO A 1 172 ? 25.443 -11.972 -15.742 1.00 96.12 172 PRO A O 1
ATOM 1376 N N . ALA A 1 173 ? 23.367 -12.744 -15.415 1.00 96.25 173 ALA A N 1
ATOM 1377 C CA . ALA A 1 173 ? 23.001 -11.691 -14.487 1.00 96.25 173 ALA A CA 1
ATOM 1378 C C . ALA A 1 173 ? 23.915 -11.737 -13.248 1.00 96.25 173 ALA A C 1
ATOM 1380 O O . ALA A 1 173 ? 24.140 -12.813 -12.683 1.00 96.25 173 ALA A O 1
ATOM 1381 N N . PRO A 1 174 ? 24.457 -10.590 -12.805 1.00 94.12 174 PRO A N 1
ATOM 1382 C CA . PRO A 1 174 ? 25.396 -10.567 -11.694 1.00 94.12 174 PRO A CA 1
ATOM 1383 C C . PRO A 1 174 ? 24.692 -10.922 -10.381 1.00 94.12 174 PRO A C 1
ATOM 1385 O O . PRO A 1 174 ? 23.634 -10.385 -10.070 1.00 94.12 174 PRO A O 1
ATOM 1388 N N . GLU A 1 175 ? 25.295 -11.767 -9.548 1.00 91.75 175 GLU A N 1
ATOM 1389 C CA . GLU A 1 175 ? 24.783 -12.011 -8.194 1.00 91.75 175 GLU A CA 1
ATOM 1390 C C . GLU A 1 175 ? 24.736 -10.693 -7.386 1.00 91.75 175 GLU A C 1
ATOM 1392 O O . GLU A 1 175 ? 25.712 -9.937 -7.404 1.00 91.75 175 GLU A O 1
ATOM 1397 N N . PRO A 1 176 ? 23.655 -10.376 -6.637 1.00 95.06 176 PRO A N 1
ATOM 1398 C CA . PRO A 1 176 ? 22.498 -11.209 -6.289 1.00 95.06 176 PRO A CA 1
ATOM 1399 C C . PRO A 1 176 ? 21.220 -10.872 -7.090 1.00 95.06 176 PRO A C 1
ATOM 1401 O O . PRO A 1 176 ? 20.142 -10.758 -6.492 1.00 95.06 176 PRO A O 1
ATOM 1404 N N . VAL A 1 177 ? 21.328 -10.618 -8.397 1.00 98.19 177 VAL A N 1
ATOM 1405 C CA . VAL A 1 177 ? 20.188 -10.248 -9.250 1.00 98.19 177 VAL A CA 1
ATOM 1406 C C . VAL A 1 177 ? 19.192 -11.403 -9.370 1.00 98.19 177 VAL A C 1
ATOM 1408 O O . VAL A 1 177 ? 19.568 -12.530 -9.669 1.00 98.19 177 VAL A O 1
ATOM 1411 N N . VAL A 1 178 ? 17.909 -11.107 -9.145 1.00 98.44 178 VAL A N 1
ATOM 1412 C CA . VAL A 1 178 ? 16.797 -12.073 -9.278 1.00 98.44 178 VAL A CA 1
ATOM 1413 C C . VAL A 1 178 ? 15.744 -11.651 -10.300 1.00 98.44 178 VAL A C 1
ATOM 1415 O O . VAL A 1 178 ? 14.845 -12.432 -10.597 1.00 98.44 178 VAL A O 1
ATOM 1418 N N . ALA A 1 179 ? 15.834 -10.428 -10.823 1.00 98.75 179 ALA A N 1
ATOM 1419 C CA . ALA A 1 179 ? 14.942 -9.894 -11.844 1.00 98.75 179 ALA A CA 1
ATOM 1420 C C . ALA A 1 179 ? 15.579 -8.695 -12.556 1.00 98.75 179 ALA A C 1
ATOM 1422 O O . ALA A 1 179 ? 16.487 -8.049 -12.027 1.00 98.75 179 ALA A O 1
ATOM 1423 N N . PHE A 1 180 ? 15.057 -8.364 -13.730 1.00 98.81 180 PHE A N 1
ATOM 1424 C CA . PHE A 1 180 ? 15.306 -7.087 -14.395 1.00 98.81 180 PHE A CA 1
ATOM 1425 C C . PHE A 1 180 ? 14.155 -6.114 -14.128 1.00 98.81 180 PHE A C 1
ATOM 1427 O O . PHE A 1 180 ? 13.018 -6.540 -13.935 1.00 98.81 180 PHE A O 1
ATOM 1434 N N . LYS A 1 181 ? 14.435 -4.810 -14.149 1.00 98.75 181 LYS A N 1
ATOM 1435 C CA . LYS A 1 181 ? 13.434 -3.731 -14.158 1.00 98.75 181 LYS A CA 1
ATOM 1436 C C . LYS A 1 181 ? 13.617 -2.907 -15.419 1.00 98.75 181 LYS A C 1
ATOM 1438 O O . LYS A 1 181 ? 14.709 -2.400 -15.658 1.00 98.75 181 LYS A O 1
ATOM 1443 N N . SER A 1 182 ? 12.541 -2.748 -16.177 1.00 98.38 182 SER A N 1
ATOM 1444 C CA . SER A 1 182 ? 12.441 -1.796 -17.270 1.00 98.38 182 SER A CA 1
ATOM 1445 C C . SER A 1 182 ? 11.675 -0.552 -16.824 1.00 98.38 182 SER A C 1
ATOM 1447 O O . SER A 1 182 ? 10.547 -0.632 -16.325 1.00 98.38 182 SER A O 1
ATOM 1449 N N . ILE A 1 183 ? 12.289 0.606 -17.044 1.00 97.50 183 ILE A N 1
ATOM 1450 C CA . ILE A 1 183 ? 11.668 1.932 -16.931 1.00 97.50 183 ILE A CA 1
ATOM 1451 C C . ILE A 1 183 ? 11.314 2.512 -18.309 1.00 97.50 183 ILE A C 1
ATOM 1453 O O . ILE A 1 183 ? 11.238 3.728 -18.467 1.00 97.50 183 ILE A O 1
ATOM 1457 N N . CYS A 1 184 ? 11.096 1.673 -19.329 1.00 97.00 184 CYS A N 1
ATOM 1458 C CA . CYS A 1 184 ? 10.800 2.136 -20.690 1.00 97.00 184 CYS A CA 1
ATOM 1459 C C . CYS A 1 184 ? 9.558 3.040 -20.785 1.00 97.00 184 CYS A C 1
ATOM 1461 O O . CYS A 1 184 ? 9.517 3.899 -21.666 1.00 97.00 184 CYS A O 1
ATOM 1463 N N . ALA A 1 185 ? 8.617 2.932 -19.839 1.00 97.38 185 ALA A N 1
ATOM 1464 C CA . ALA A 1 185 ? 7.512 3.876 -19.678 1.00 97.38 185 ALA A CA 1
ATOM 1465 C C . ALA A 1 185 ? 8.009 5.335 -19.576 1.00 97.38 185 ALA A C 1
ATOM 1467 O O . ALA A 1 185 ? 7.528 6.184 -20.321 1.00 97.38 185 ALA A O 1
ATOM 1468 N N . TYR A 1 186 ? 9.059 5.597 -18.785 1.00 96.25 186 TYR A N 1
ATOM 1469 C CA . TYR A 1 186 ? 9.730 6.907 -18.680 1.00 96.25 186 TYR A CA 1
ATOM 1470 C C . TYR A 1 186 ? 10.615 7.248 -19.886 1.00 96.25 186 TYR A C 1
ATOM 1472 O O . TYR A 1 186 ? 11.076 8.374 -20.025 1.00 96.25 186 TYR A O 1
ATOM 1480 N N . ARG A 1 187 ? 10.918 6.278 -20.756 1.00 94.75 187 ARG A N 1
ATOM 1481 C CA . ARG A 1 187 ? 11.844 6.427 -21.893 1.00 94.75 187 ARG A CA 1
ATOM 1482 C C . ARG A 1 187 ? 11.117 6.282 -23.231 1.00 94.75 187 ARG A C 1
ATOM 1484 O O . ARG A 1 187 ? 11.626 5.649 -24.161 1.00 94.75 187 ARG A O 1
ATOM 1491 N N . GLY A 1 188 ? 9.906 6.826 -23.330 1.00 92.62 188 GLY A N 1
ATOM 1492 C CA . GLY A 1 188 ? 9.098 6.862 -24.558 1.00 92.62 188 GLY A CA 1
ATOM 1493 C C . GLY A 1 188 ? 7.945 5.854 -24.626 1.00 92.62 188 GLY A C 1
ATOM 1494 O O . GLY A 1 188 ? 7.443 5.602 -25.716 1.00 92.62 188 GLY A O 1
ATOM 1495 N N . GLY A 1 189 ? 7.556 5.241 -23.504 1.00 96.38 189 GLY A N 1
ATOM 1496 C CA . GLY A 1 189 ? 6.339 4.433 -23.415 1.00 96.38 189 GLY A CA 1
ATOM 1497 C C . GLY A 1 189 ? 6.498 2.917 -23.523 1.00 96.38 189 GLY A C 1
ATOM 1498 O O . GLY A 1 189 ? 7.526 2.393 -23.953 1.00 96.38 189 GLY A O 1
ATOM 1499 N N . LEU A 1 190 ? 5.416 2.221 -23.172 1.00 97.75 190 LEU A N 1
ATOM 1500 C CA . LEU A 1 190 ? 5.294 0.760 -23.140 1.00 97.75 190 LEU A CA 1
ATOM 1501 C C . LEU A 1 190 ? 4.994 0.120 -24.504 1.00 97.75 190 LEU A C 1
ATOM 1503 O O . LEU A 1 190 ? 4.955 -1.105 -24.605 1.00 97.75 190 LEU A O 1
ATOM 1507 N N . LEU A 1 191 ? 4.793 0.913 -25.561 1.00 96.12 191 LEU A N 1
ATOM 1508 C CA . LEU A 1 191 ? 4.696 0.380 -26.919 1.00 96.12 191 LEU A CA 1
ATOM 1509 C C . LEU A 1 191 ? 6.102 0.061 -27.437 1.00 96.12 191 LEU A C 1
ATOM 1511 O O . LEU A 1 191 ? 6.840 0.957 -27.842 1.00 96.12 191 LEU A O 1
ATOM 1515 N N . ILE A 1 192 ? 6.461 -1.219 -27.408 1.00 94.00 192 ILE A N 1
ATOM 1516 C CA . ILE A 1 192 ? 7.784 -1.715 -27.802 1.00 94.00 192 ILE A CA 1
ATOM 1517 C C . ILE A 1 192 ? 7.668 -2.387 -29.169 1.00 94.00 192 ILE A C 1
ATOM 1519 O O . ILE A 1 192 ? 6.818 -3.258 -29.368 1.00 94.00 192 ILE A O 1
ATOM 1523 N N . ASN A 1 193 ? 8.535 -2.011 -30.108 1.00 90.31 193 ASN A N 1
ATOM 1524 C CA . ASN A 1 193 ? 8.581 -2.618 -31.434 1.00 90.31 193 ASN A CA 1
ATOM 1525 C C . ASN A 1 193 ? 9.771 -3.570 -31.548 1.00 90.31 193 ASN A C 1
ATOM 1527 O O . ASN A 1 193 ? 10.906 -3.198 -31.262 1.00 90.31 193 ASN A O 1
ATOM 1531 N N . VAL A 1 194 ? 9.549 -4.780 -32.061 1.00 87.25 194 VAL A N 1
ATOM 1532 C CA . VAL A 1 194 ? 10.666 -5.632 -32.487 1.00 87.25 194 VAL A CA 1
ATOM 1533 C C . VAL A 1 194 ? 11.209 -5.072 -33.797 1.00 87.25 194 VAL A C 1
ATOM 1535 O O . VAL A 1 194 ? 10.662 -5.293 -34.875 1.00 87.25 194 VAL A O 1
ATOM 1538 N N . VAL A 1 195 ? 12.260 -4.258 -33.696 1.00 78.81 195 VAL A N 1
ATOM 1539 C CA . VAL A 1 195 ? 12.854 -3.600 -34.860 1.00 78.81 195 VAL A CA 1
ATOM 1540 C C . VAL A 1 195 ? 13.836 -4.544 -35.548 1.00 78.81 195 VAL A C 1
ATOM 1542 O O . VAL A 1 195 ? 14.945 -4.755 -35.073 1.00 78.81 195 VAL A O 1
ATOM 1545 N N . GLU A 1 196 ? 13.453 -5.070 -36.710 1.00 78.19 196 GLU A N 1
ATOM 1546 C CA . GLU A 1 196 ? 14.346 -5.882 -37.555 1.00 78.19 196 GLU A CA 1
ATOM 1547 C C . GLU A 1 196 ? 15.239 -5.030 -38.472 1.00 78.19 196 GLU A C 1
ATOM 1549 O O . GLU A 1 196 ? 16.295 -5.468 -38.933 1.00 78.19 196 GLU A O 1
ATOM 1554 N N . ASN A 1 197 ? 14.838 -3.782 -38.739 1.00 88.25 197 ASN A N 1
ATOM 1555 C CA . ASN A 1 197 ? 15.578 -2.886 -39.620 1.00 88.25 197 ASN A CA 1
ATOM 1556 C C . ASN A 1 197 ? 16.832 -2.334 -38.915 1.00 88.25 197 ASN A C 1
ATOM 1558 O O . ASN A 1 197 ? 16.767 -1.365 -38.152 1.00 88.25 197 ASN A O 1
ATOM 1562 N N . LYS A 1 198 ? 17.984 -2.936 -39.228 1.00 88.75 198 LYS A N 1
ATOM 1563 C CA . LYS A 1 198 ? 19.302 -2.544 -38.709 1.00 88.75 198 LYS A CA 1
ATOM 1564 C C . LYS A 1 198 ? 19.682 -1.099 -39.026 1.00 88.75 198 LYS A C 1
ATOM 1566 O O . LYS A 1 198 ? 20.267 -0.439 -38.173 1.00 88.75 198 LYS A O 1
ATOM 1571 N N . GLU A 1 199 ? 19.306 -0.574 -40.193 1.00 92.25 199 GLU A N 1
ATOM 1572 C CA . GLU A 1 199 ? 19.605 0.813 -40.573 1.00 92.25 199 GLU A CA 1
ATOM 1573 C C . GLU A 1 199 ? 18.915 1.816 -39.640 1.00 92.25 199 GLU A C 1
ATOM 1575 O O . GLU A 1 199 ? 19.521 2.813 -39.249 1.00 92.25 199 GLU A O 1
ATOM 1580 N N . LYS A 1 200 ? 17.671 1.542 -39.216 1.00 94.50 200 LYS A N 1
ATOM 1581 C CA . LYS A 1 200 ? 16.953 2.387 -38.245 1.00 94.50 200 LYS A CA 1
ATOM 1582 C C . LYS A 1 200 ? 17.629 2.389 -36.876 1.00 94.50 200 LYS A C 1
ATOM 1584 O O . LYS A 1 200 ? 17.734 3.445 -36.256 1.00 94.50 200 LYS A O 1
ATOM 1589 N N . ILE A 1 201 ? 18.095 1.228 -36.417 1.00 95.25 201 ILE A N 1
ATOM 1590 C CA . ILE A 1 201 ? 18.811 1.102 -35.139 1.00 95.25 201 ILE A CA 1
ATOM 1591 C C . ILE A 1 201 ? 20.146 1.851 -35.222 1.00 95.25 201 ILE A C 1
ATOM 1593 O O . ILE A 1 201 ? 20.458 2.653 -34.344 1.00 95.25 201 ILE A O 1
ATOM 1597 N N . LEU A 1 202 ? 20.899 1.654 -36.308 1.00 95.31 202 LEU A N 1
ATOM 1598 C CA . LEU A 1 202 ? 22.177 2.324 -36.541 1.00 95.31 202 LEU A CA 1
ATOM 1599 C C . LEU A 1 202 ? 22.022 3.845 -36.662 1.00 95.31 202 LEU A C 1
ATOM 1601 O O . LEU A 1 202 ? 22.871 4.595 -36.178 1.00 95.31 202 LEU A O 1
ATOM 1605 N N . LYS A 1 203 ? 20.934 4.316 -37.277 1.00 94.06 203 LYS A N 1
ATOM 1606 C CA . LYS A 1 203 ? 20.598 5.740 -37.317 1.00 94.06 203 LYS A CA 1
ATOM 1607 C C . LYS A 1 203 ? 20.394 6.292 -35.904 1.00 94.06 203 LYS A C 1
ATOM 1609 O O . LYS A 1 203 ? 21.058 7.264 -35.557 1.00 94.06 203 LYS A O 1
ATOM 1614 N N . GLY A 1 204 ? 19.566 5.638 -35.086 1.00 94.25 204 GLY A N 1
ATOM 1615 C CA . GLY A 1 204 ? 19.345 6.040 -33.691 1.00 94.25 204 GLY A CA 1
ATOM 1616 C C . GLY A 1 204 ? 20.627 6.014 -32.850 1.00 94.25 204 GLY A C 1
ATOM 1617 O O . GLY A 1 204 ? 20.863 6.912 -32.053 1.00 94.25 204 GLY A O 1
ATOM 1618 N N . PHE A 1 205 ? 21.510 5.039 -33.082 1.00 94.81 205 PHE A N 1
ATOM 1619 C CA . PHE A 1 205 ? 22.831 4.965 -32.444 1.00 94.81 205 PHE A CA 1
ATOM 1620 C C . PHE A 1 205 ? 23.731 6.158 -32.787 1.00 94.81 205 PHE A C 1
ATOM 1622 O O . PHE A 1 205 ? 24.379 6.733 -31.914 1.00 94.81 205 PHE A O 1
ATOM 1629 N N . ASN A 1 206 ? 23.739 6.576 -34.053 1.00 93.19 206 ASN A N 1
ATOM 1630 C CA . ASN A 1 206 ? 24.481 7.757 -34.491 1.00 93.19 206 ASN A CA 1
ATOM 1631 C C . ASN A 1 206 ? 23.873 9.070 -33.976 1.00 93.19 206 ASN A C 1
ATOM 1633 O O . ASN A 1 206 ? 24.611 10.013 -33.699 1.00 93.19 206 ASN A O 1
ATOM 1637 N N . GLU A 1 207 ? 22.548 9.152 -33.849 1.00 92.25 207 GLU A N 1
ATOM 1638 C CA . GLU A 1 207 ? 21.860 10.299 -33.238 1.00 92.25 207 GLU A CA 1
ATOM 1639 C C . GLU A 1 207 ? 22.194 10.406 -31.744 1.00 92.25 207 GLU A C 1
ATOM 1641 O O . GLU A 1 207 ? 22.626 11.466 -31.297 1.00 92.25 207 GLU A O 1
ATOM 1646 N N . ALA A 1 208 ? 22.157 9.288 -31.013 1.00 92.75 208 ALA A N 1
ATOM 1647 C CA . ALA A 1 208 ? 22.565 9.225 -29.611 1.00 92.75 208 ALA A CA 1
ATOM 1648 C C . ALA A 1 208 ? 24.010 9.706 -29.388 1.00 92.75 208 ALA A C 1
ATOM 1650 O O . ALA A 1 208 ? 24.292 10.405 -28.414 1.00 92.75 208 ALA A O 1
ATOM 1651 N N . PHE A 1 209 ? 24.935 9.384 -30.300 1.00 91.62 209 PHE A N 1
ATOM 1652 C CA . PHE A 1 209 ? 26.311 9.879 -30.209 1.00 91.62 209 PHE A CA 1
ATOM 1653 C C . PHE A 1 209 ? 26.416 11.396 -30.380 1.00 91.62 209 PHE A C 1
ATOM 1655 O O . PHE A 1 209 ? 27.221 12.031 -29.700 1.00 91.62 209 PHE A O 1
ATOM 1662 N N . LYS A 1 210 ? 25.616 11.988 -31.274 1.00 88.88 210 LYS A N 1
ATOM 1663 C CA . LYS A 1 210 ? 25.590 13.446 -31.461 1.00 88.88 210 LYS A CA 1
ATOM 1664 C C . LYS A 1 210 ? 25.108 14.137 -30.189 1.00 88.88 210 LYS A C 1
ATOM 1666 O O . LYS A 1 210 ? 25.790 15.029 -29.698 1.00 88.88 210 LYS A O 1
ATOM 1671 N N . ASP A 1 211 ? 24.024 13.643 -29.600 1.00 88.50 211 ASP A N 1
ATOM 1672 C CA . ASP A 1 211 ? 23.497 14.170 -28.339 1.00 88.50 211 ASP A CA 1
ATOM 1673 C C . ASP A 1 211 ? 24.495 14.000 -27.180 1.00 88.50 211 ASP A C 1
ATOM 1675 O O . ASP A 1 211 ? 24.668 14.892 -26.342 1.00 88.50 211 ASP A O 1
ATOM 1679 N N . PHE A 1 212 ? 25.197 12.861 -27.140 1.00 90.12 212 PHE A N 1
ATOM 1680 C CA . PHE A 1 212 ? 26.282 12.626 -26.192 1.00 90.12 212 PHE A CA 1
ATOM 1681 C C . PHE A 1 212 ? 27.444 13.606 -26.385 1.00 90.12 212 PHE A C 1
ATOM 1683 O O . PHE A 1 212 ? 28.017 14.071 -25.399 1.00 90.12 212 PHE A O 1
ATOM 1690 N N . ALA A 1 213 ? 27.825 13.919 -27.626 1.00 84.62 213 ALA A N 1
ATOM 1691 C CA . ALA A 1 213 ? 28.963 14.787 -27.912 1.00 84.62 213 ALA A CA 1
ATOM 1692 C C . ALA A 1 213 ? 28.803 16.171 -27.265 1.00 84.62 213 ALA A C 1
ATOM 1694 O O . ALA A 1 213 ? 29.801 16.700 -26.760 1.00 84.62 213 ALA A O 1
ATOM 1695 N N . ASP A 1 214 ? 27.566 16.669 -27.197 1.00 81.75 214 ASP A N 1
ATOM 1696 C CA . ASP A 1 214 ? 27.201 17.943 -26.579 1.00 81.75 214 ASP A CA 1
ATOM 1697 C C . ASP A 1 214 ? 27.117 17.853 -25.048 1.00 81.75 214 ASP A C 1
ATOM 1699 O O . ASP A 1 214 ? 27.716 18.660 -24.338 1.00 81.75 214 ASP A O 1
ATOM 1703 N N . LYS A 1 215 ? 26.395 16.858 -24.516 1.00 82.38 215 LYS A N 1
ATOM 1704 C CA . LYS A 1 215 ? 26.058 16.777 -23.079 1.00 82.38 215 LYS A CA 1
ATOM 1705 C C . LYS A 1 215 ? 27.071 15.999 -22.236 1.00 82.38 215 LYS A C 1
ATOM 1707 O O . LYS A 1 215 ? 27.026 16.067 -21.011 1.00 82.38 215 LYS A O 1
ATOM 1712 N N . LYS A 1 216 ? 27.936 15.204 -22.876 1.00 84.62 216 LYS A N 1
ATOM 1713 C CA . LYS A 1 216 ? 28.817 14.181 -22.269 1.00 84.62 216 LYS A CA 1
ATOM 1714 C C . LYS A 1 216 ? 28.098 13.156 -21.383 1.00 84.62 216 LYS A C 1
ATOM 1716 O O . LYS A 1 216 ? 28.734 12.440 -20.617 1.00 84.62 216 LYS A O 1
ATOM 1721 N N . ASN A 1 217 ? 26.779 13.079 -21.508 1.00 87.31 217 ASN A N 1
ATOM 1722 C CA . ASN A 1 217 ? 25.914 12.133 -20.827 1.00 87.31 217 ASN A CA 1
ATOM 1723 C C . ASN A 1 217 ? 24.621 12.023 -21.638 1.00 87.31 217 ASN A C 1
ATOM 1725 O O . ASN A 1 217 ? 23.832 12.969 -21.683 1.00 87.31 217 ASN A O 1
ATOM 1729 N N . TYR A 1 218 ? 24.430 10.898 -22.317 1.00 90.06 218 TYR A N 1
ATOM 1730 C CA . TYR A 1 218 ? 23.211 10.621 -23.060 1.00 90.06 218 TYR A CA 1
ATOM 1731 C C . TYR A 1 218 ? 22.276 9.770 -22.206 1.00 90.06 218 TYR A C 1
ATOM 1733 O O . TYR A 1 218 ? 22.717 8.825 -21.554 1.00 90.06 218 TYR A O 1
ATOM 1741 N N . LYS A 1 219 ? 20.983 10.105 -22.212 1.00 90.50 219 LYS A N 1
ATOM 1742 C CA . LYS A 1 219 ? 19.921 9.276 -21.639 1.00 90.50 219 LYS A CA 1
ATOM 1743 C C . LYS A 1 219 ? 19.221 8.553 -22.781 1.00 90.50 219 LYS A C 1
ATOM 1745 O O . LYS A 1 219 ? 18.767 9.190 -23.722 1.00 90.50 219 LYS A O 1
ATOM 1750 N N . ILE A 1 220 ? 19.133 7.227 -22.693 1.00 90.62 220 ILE A N 1
ATOM 1751 C CA . ILE A 1 220 ? 18.431 6.423 -23.702 1.00 90.62 220 ILE A CA 1
ATOM 1752 C C . ILE A 1 220 ? 16.936 6.738 -23.636 1.00 90.62 220 ILE A C 1
ATOM 1754 O O . ILE A 1 220 ? 16.309 6.481 -22.606 1.00 90.62 220 ILE A O 1
ATOM 1758 N N . GLU A 1 221 ? 16.380 7.259 -24.728 1.00 88.50 221 GLU A N 1
ATOM 1759 C CA . GLU A 1 221 ? 14.984 7.685 -24.845 1.00 88.50 221 GLU A CA 1
ATOM 1760 C C . GLU A 1 221 ? 14.423 7.307 -26.220 1.00 88.50 221 GLU A C 1
ATOM 1762 O O . GLU A 1 221 ? 14.996 7.665 -27.243 1.00 88.50 221 GLU A O 1
ATOM 1767 N N . GLY A 1 222 ? 13.284 6.607 -26.236 1.00 83.44 222 GLY A N 1
ATOM 1768 C CA . GLY A 1 222 ? 12.478 6.332 -27.426 1.00 83.44 222 GLY A CA 1
ATOM 1769 C C . GLY A 1 222 ? 13.181 5.639 -28.605 1.00 83.44 222 GLY A C 1
ATOM 1770 O O . GLY A 1 222 ? 14.374 5.338 -28.613 1.00 83.44 222 GLY A O 1
ATOM 1771 N N . GLY A 1 223 ? 12.396 5.369 -29.646 1.00 91.88 223 GLY A N 1
ATOM 1772 C CA . GLY A 1 223 ? 12.906 4.953 -30.951 1.00 91.88 223 GLY A CA 1
ATOM 1773 C C . GLY A 1 223 ? 13.551 3.562 -31.023 1.00 91.88 223 GLY A C 1
ATOM 1774 O O . GLY A 1 223 ? 13.538 2.756 -30.095 1.00 91.88 223 GLY A O 1
ATOM 1775 N N . ALA A 1 224 ? 14.124 3.280 -32.197 1.00 94.81 224 ALA A N 1
ATOM 1776 C CA . ALA A 1 224 ? 14.589 1.944 -32.570 1.00 94.81 224 ALA A CA 1
ATOM 1777 C C . ALA A 1 224 ? 15.775 1.432 -31.738 1.00 94.81 224 ALA A C 1
ATOM 1779 O O . ALA A 1 224 ? 15.886 0.227 -31.519 1.00 94.81 224 ALA A O 1
ATOM 1780 N N . LEU A 1 225 ? 16.665 2.322 -31.282 1.00 95.19 225 LEU A N 1
ATOM 1781 C CA . LEU A 1 225 ? 17.804 1.930 -30.450 1.00 95.19 225 LEU A CA 1
ATOM 1782 C C . LEU A 1 225 ? 17.342 1.437 -29.076 1.00 95.19 225 LEU A C 1
ATOM 1784 O O . LEU A 1 225 ? 17.764 0.364 -28.649 1.00 95.19 225 LEU A O 1
ATOM 1788 N N . ARG A 1 226 ? 16.452 2.186 -28.408 1.00 95.44 226 ARG A N 1
ATOM 1789 C CA . ARG A 1 226 ? 15.897 1.791 -27.109 1.00 95.44 226 ARG A CA 1
ATOM 1790 C C . ARG A 1 226 ? 15.162 0.461 -27.211 1.00 95.44 226 ARG A C 1
ATOM 1792 O O . ARG A 1 226 ? 15.396 -0.420 -26.389 1.00 95.44 226 ARG A O 1
ATOM 1799 N N . ASP A 1 227 ? 14.313 0.313 -28.225 1.00 95.88 227 ASP A N 1
ATOM 1800 C CA . ASP A 1 227 ? 13.549 -0.917 -28.435 1.00 95.88 227 ASP A CA 1
ATOM 1801 C C . ASP A 1 227 ? 14.476 -2.112 -28.703 1.00 95.88 227 ASP A C 1
ATOM 1803 O O . ASP A 1 227 ? 14.282 -3.175 -28.121 1.00 95.88 227 ASP A O 1
ATOM 1807 N N . CYS A 1 228 ? 15.542 -1.933 -29.493 1.00 96.06 228 CYS A N 1
ATOM 1808 C CA . CYS A 1 228 ? 16.561 -2.964 -29.713 1.00 96.06 228 CYS A CA 1
ATOM 1809 C C . CYS A 1 228 ? 17.259 -3.386 -28.407 1.00 96.06 228 CYS A C 1
ATOM 1811 O O . CYS A 1 228 ? 17.395 -4.579 -28.135 1.00 96.06 228 CYS A O 1
ATOM 1813 N N . ILE A 1 229 ? 17.685 -2.424 -27.584 1.00 96.38 229 ILE A N 1
ATOM 1814 C CA . ILE A 1 229 ? 18.329 -2.687 -26.287 1.00 96.38 229 ILE A CA 1
ATOM 1815 C C . ILE A 1 229 ? 17.385 -3.477 -25.376 1.00 96.38 229 ILE A C 1
ATOM 1817 O O . ILE A 1 229 ? 17.765 -4.524 -24.850 1.00 96.38 229 ILE A O 1
ATOM 1821 N N . LEU A 1 230 ? 16.141 -3.010 -25.244 1.00 97.38 230 LEU A N 1
ATOM 1822 C CA . LEU A 1 230 ? 15.128 -3.646 -24.412 1.00 97.38 230 LEU A CA 1
ATOM 1823 C C . LEU A 1 230 ? 14.829 -5.070 -24.888 1.00 97.38 230 LEU A C 1
ATOM 1825 O O . LEU A 1 230 ? 14.916 -6.000 -24.096 1.00 97.38 230 LEU A O 1
ATOM 1829 N N . VAL A 1 231 ? 14.557 -5.271 -26.180 1.00 97.00 231 VAL A N 1
ATOM 1830 C CA . VAL A 1 231 ? 14.262 -6.592 -26.762 1.00 97.00 231 VAL A CA 1
ATOM 1831 C C . VAL A 1 231 ? 15.411 -7.582 -26.536 1.00 97.00 231 VAL A C 1
ATOM 1833 O O . VAL A 1 231 ? 15.155 -8.737 -26.199 1.00 97.00 231 VAL A O 1
ATOM 1836 N N . ASN A 1 232 ? 16.673 -7.154 -26.650 1.00 96.69 232 ASN A N 1
ATOM 1837 C CA . ASN A 1 232 ? 17.816 -8.018 -26.336 1.00 96.69 232 ASN A CA 1
ATOM 1838 C C . ASN A 1 232 ? 17.877 -8.390 -24.844 1.00 96.69 232 ASN A C 1
ATOM 1840 O O . ASN A 1 232 ? 18.124 -9.551 -24.516 1.00 96.69 232 ASN A O 1
ATOM 1844 N N . ALA A 1 233 ? 17.565 -7.457 -23.940 1.00 98.06 233 ALA A N 1
ATOM 1845 C CA . ALA A 1 233 ? 17.460 -7.754 -22.512 1.00 98.06 233 ALA A CA 1
ATOM 1846 C C . ALA A 1 233 ? 16.308 -8.724 -22.196 1.00 98.06 233 ALA A C 1
ATOM 1848 O O . ALA A 1 233 ? 16.474 -9.623 -21.371 1.00 98.06 233 ALA A O 1
ATOM 1849 N N . LEU A 1 234 ? 15.162 -8.598 -22.878 1.00 98.25 234 LEU A N 1
ATOM 1850 C CA . LEU A 1 234 ? 14.036 -9.529 -22.733 1.00 98.25 234 LEU A CA 1
ATOM 1851 C C . LEU A 1 234 ? 14.404 -10.939 -23.207 1.00 98.25 234 LEU A C 1
ATOM 1853 O O . LEU A 1 234 ? 14.089 -11.912 -22.524 1.00 98.25 234 LEU A O 1
ATOM 1857 N N . ARG A 1 235 ? 15.123 -11.064 -24.332 1.00 97.56 235 ARG A N 1
ATOM 1858 C CA . ARG A 1 235 ? 15.654 -12.354 -24.812 1.00 97.56 235 ARG A CA 1
ATOM 1859 C C . ARG A 1 235 ? 16.600 -12.979 -23.793 1.00 97.56 235 ARG A C 1
ATOM 1861 O O . ARG A 1 235 ? 16.463 -14.159 -23.482 1.00 97.56 235 ARG A O 1
ATOM 1868 N N . SER A 1 236 ? 17.495 -12.176 -23.220 1.00 97.88 236 SER A N 1
ATOM 1869 C CA . SER A 1 236 ? 18.381 -12.618 -22.141 1.00 97.88 236 SER A CA 1
ATOM 1870 C C . SER A 1 236 ? 17.594 -13.118 -20.927 1.00 97.88 236 SER A C 1
ATOM 1872 O O . SER A 1 236 ? 17.866 -14.196 -20.401 1.00 97.88 236 SER A O 1
ATOM 1874 N N . ALA A 1 237 ? 16.558 -12.382 -20.515 1.00 98.25 237 ALA A N 1
ATOM 1875 C CA . ALA A 1 237 ? 15.707 -12.757 -19.392 1.00 98.25 237 ALA A CA 1
ATOM 1876 C C . ALA A 1 237 ? 14.973 -14.089 -19.629 1.00 98.25 237 ALA A C 1
ATOM 1878 O O . ALA A 1 237 ? 14.880 -14.899 -18.705 1.00 98.25 237 ALA A O 1
ATOM 1879 N N . VAL A 1 238 ? 14.520 -14.364 -20.861 1.00 97.88 238 VAL A N 1
ATOM 1880 C CA . VAL A 1 238 ? 13.966 -15.678 -21.240 1.00 97.88 238 VAL A CA 1
ATOM 1881 C C . VAL A 1 238 ? 15.014 -16.779 -21.077 1.00 97.88 238 VAL A C 1
ATOM 1883 O O . VAL A 1 238 ? 14.743 -17.765 -20.391 1.00 97.88 238 VAL A O 1
ATOM 1886 N N . THR A 1 239 ? 16.209 -16.609 -21.653 1.00 97.25 239 THR A N 1
ATOM 1887 C CA . THR A 1 239 ? 17.305 -17.594 -21.577 1.00 97.25 239 THR A CA 1
ATOM 1888 C C . THR A 1 239 ? 17.693 -17.905 -20.131 1.00 97.25 239 THR A C 1
ATOM 1890 O O . THR A 1 239 ? 17.907 -19.062 -19.775 1.00 97.25 239 THR A O 1
ATOM 1893 N N . GLN A 1 240 ? 17.734 -16.881 -19.279 1.00 97.00 240 GLN A N 1
ATOM 1894 C CA . GLN A 1 240 ? 18.130 -16.989 -17.875 1.00 97.00 240 GLN A CA 1
ATOM 1895 C C . GLN A 1 240 ? 16.965 -17.328 -16.924 1.00 97.00 240 GLN A C 1
ATOM 1897 O O . GLN A 1 240 ? 17.184 -17.502 -15.725 1.00 97.00 240 GLN A O 1
ATOM 1902 N N . ASN A 1 241 ? 15.726 -17.428 -17.425 1.00 96.75 241 ASN A N 1
ATOM 1903 C CA . ASN A 1 241 ? 14.501 -17.589 -16.627 1.00 96.75 241 ASN A CA 1
ATOM 1904 C C . ASN A 1 241 ? 14.325 -16.502 -15.536 1.00 96.75 241 ASN A C 1
ATOM 1906 O O . ASN A 1 241 ? 13.797 -16.757 -14.442 1.00 96.75 241 ASN A O 1
ATOM 1910 N N . LEU A 1 242 ? 14.755 -15.275 -15.837 1.00 97.88 242 LEU A N 1
ATOM 1911 C CA . LEU A 1 242 ? 14.628 -14.113 -14.961 1.00 97.88 242 LEU A CA 1
ATOM 1912 C C . LEU A 1 242 ? 13.309 -13.378 -15.230 1.00 97.88 242 LEU A C 1
ATOM 1914 O O . LEU A 1 242 ? 12.972 -13.118 -16.385 1.00 97.88 242 LEU A O 1
ATOM 1918 N N . PRO A 1 243 ? 12.541 -13.019 -14.188 1.00 98.69 243 PRO A N 1
ATOM 1919 C CA . PRO A 1 243 ? 11.432 -12.093 -14.344 1.00 98.69 243 PRO A CA 1
ATOM 1920 C C . PRO A 1 243 ? 11.874 -10.697 -14.784 1.00 98.69 243 PRO A C 1
ATOM 1922 O O . PRO A 1 243 ? 12.949 -10.227 -14.409 1.00 98.69 243 PRO A O 1
ATOM 1925 N N . VAL A 1 244 ? 10.995 -10.011 -15.512 1.00 98.88 244 VAL A N 1
ATOM 1926 C CA . VAL A 1 244 ? 11.147 -8.603 -15.884 1.00 98.88 244 VAL A CA 1
ATOM 1927 C C . VAL A 1 244 ? 9.987 -7.807 -15.306 1.00 98.88 244 VAL A C 1
ATOM 1929 O O . VAL A 1 244 ? 8.816 -8.090 -15.557 1.00 98.88 244 VAL A O 1
ATOM 1932 N N . GLN A 1 245 ? 10.322 -6.805 -14.512 1.00 98.88 245 GLN A N 1
ATOM 1933 C CA . GLN A 1 245 ? 9.387 -5.849 -13.954 1.00 98.88 245 GLN A CA 1
ATOM 1934 C C . GLN A 1 245 ? 9.272 -4.656 -14.903 1.00 98.88 245 GLN A C 1
ATOM 1936 O O . GLN A 1 245 ? 10.288 -4.122 -15.340 1.00 98.88 245 GLN A O 1
ATOM 1941 N N . PHE A 1 246 ? 8.059 -4.217 -15.208 1.00 98.81 246 PHE A N 1
ATOM 1942 C CA . PHE A 1 246 ? 7.805 -3.014 -15.993 1.00 98.81 246 PHE A CA 1
ATOM 1943 C C . PHE A 1 246 ? 7.138 -1.973 -15.111 1.00 98.81 246 PHE A C 1
ATOM 1945 O O . PHE A 1 246 ? 6.144 -2.269 -14.451 1.00 98.81 246 PHE A O 1
ATOM 1952 N N . HIS A 1 247 ? 7.664 -0.749 -15.128 1.00 98.75 247 HIS A N 1
ATOM 1953 C CA . HIS A 1 247 ? 6.923 0.396 -14.601 1.00 98.75 247 HIS A CA 1
ATOM 1954 C C . HIS A 1 247 ? 5.649 0.597 -15.423 1.00 98.75 247 HIS A C 1
ATOM 1956 O O . HIS A 1 247 ? 5.732 0.683 -16.648 1.00 98.75 247 HIS A O 1
ATOM 1962 N N . THR A 1 248 ? 4.486 0.694 -14.782 1.00 98.50 248 THR A N 1
ATOM 1963 C CA . THR A 1 248 ? 3.215 1.002 -15.456 1.00 98.50 248 THR A CA 1
ATOM 1964 C C . THR A 1 248 ? 2.430 2.024 -14.648 1.00 98.50 248 THR A C 1
ATOM 1966 O O . THR A 1 248 ? 2.659 2.167 -13.452 1.00 98.50 248 THR A O 1
ATOM 1969 N N . GLY A 1 249 ? 1.491 2.727 -15.279 1.00 97.31 249 GLY A N 1
ATOM 1970 C CA . GLY A 1 249 ? 0.694 3.717 -14.561 1.00 97.31 249 GLY A CA 1
ATOM 1971 C C . GLY A 1 249 ? 1.442 5.025 -14.307 1.00 97.31 249 GLY A C 1
ATOM 1972 O O . GLY A 1 249 ? 2.236 5.450 -15.140 1.00 97.31 249 GLY A O 1
ATOM 1973 N N . PHE A 1 250 ? 1.123 5.709 -13.216 1.00 95.50 250 PHE A N 1
ATOM 1974 C CA . PHE A 1 250 ? 1.632 7.050 -12.926 1.00 95.50 250 PHE A CA 1
ATOM 1975 C C . PHE A 1 250 ? 3.080 7.076 -12.406 1.00 95.50 250 PHE A C 1
ATOM 1977 O O . PHE A 1 250 ? 3.687 6.044 -12.125 1.00 95.50 250 PHE A O 1
ATOM 1984 N N . GLY A 1 251 ? 3.628 8.285 -12.343 1.00 94.50 251 GLY A N 1
ATOM 1985 C CA . GLY A 1 251 ? 4.986 8.617 -11.928 1.00 94.50 251 GLY A CA 1
ATOM 1986 C C . GLY A 1 251 ? 5.153 10.137 -11.922 1.00 94.50 251 GLY A C 1
ATOM 1987 O O . GLY A 1 251 ? 4.156 10.864 -12.005 1.00 94.50 251 GLY A O 1
ATOM 1988 N N . ASP A 1 252 ? 6.393 10.613 -11.843 1.00 93.44 252 ASP A N 1
ATOM 1989 C CA . ASP A 1 252 ? 6.711 12.039 -11.938 1.00 93.44 252 ASP A CA 1
ATOM 1990 C C . ASP A 1 252 ? 6.348 12.680 -13.296 1.00 93.44 252 ASP A C 1
ATOM 1992 O O . ASP A 1 252 ? 5.874 12.041 -14.239 1.00 93.44 252 ASP A O 1
ATOM 1996 N N . LYS A 1 253 ? 6.571 13.995 -13.390 1.00 91.81 253 LYS A N 1
ATOM 1997 C CA . LYS A 1 253 ? 6.235 14.809 -14.569 1.00 91.81 253 LYS A CA 1
ATOM 1998 C C . LYS A 1 253 ? 6.983 14.425 -15.854 1.00 91.81 253 LYS A C 1
ATOM 2000 O O . LYS A 1 253 ? 6.582 14.891 -16.920 1.00 91.81 253 LYS A O 1
ATOM 2005 N N . ASP A 1 254 ? 8.080 13.672 -15.765 1.00 91.00 254 ASP A N 1
ATOM 2006 C CA . ASP A 1 254 ? 8.855 13.252 -16.935 1.00 91.00 254 ASP A CA 1
ATOM 2007 C C . ASP A 1 254 ? 8.185 12.043 -17.625 1.00 91.00 254 ASP A C 1
ATOM 2009 O O . ASP A 1 254 ? 8.490 11.731 -18.778 1.00 91.00 254 ASP A O 1
ATOM 2013 N N . LEU A 1 255 ? 7.239 11.377 -16.950 1.00 94.56 255 LEU A N 1
ATOM 2014 C CA . LEU A 1 255 ? 6.452 10.273 -17.489 1.00 94.56 255 LEU A CA 1
ATOM 2015 C C . LEU A 1 255 ? 5.248 10.759 -18.311 1.00 94.56 255 LEU A C 1
ATOM 2017 O O . LEU A 1 255 ? 4.379 11.477 -17.816 1.00 94.56 255 LEU A O 1
ATOM 2021 N N . ASP A 1 256 ? 5.106 10.251 -19.538 1.00 96.06 256 ASP A N 1
ATOM 2022 C CA . ASP A 1 256 ? 3.840 10.355 -20.273 1.00 96.06 256 ASP A CA 1
ATOM 2023 C C . ASP A 1 256 ? 2.874 9.245 -19.827 1.00 96.06 256 ASP A C 1
ATOM 2025 O O . ASP A 1 256 ? 2.995 8.083 -20.232 1.00 96.06 256 ASP A O 1
ATOM 2029 N N . LEU A 1 257 ? 1.887 9.617 -19.006 1.00 96.81 257 LEU A N 1
ATOM 2030 C CA . LEU A 1 257 ? 0.878 8.702 -18.468 1.00 96.81 257 LEU A CA 1
ATOM 2031 C C . LEU A 1 257 ? 0.072 7.973 -19.558 1.00 96.81 257 LEU A C 1
ATOM 2033 O O . LEU A 1 257 ? -0.375 6.848 -19.343 1.00 96.81 257 LEU A O 1
ATOM 2037 N N . GLN A 1 258 ? -0.125 8.571 -20.739 1.00 95.88 258 GLN A N 1
ATOM 2038 C CA . GLN A 1 258 ? -0.854 7.902 -21.826 1.00 95.88 258 GLN A CA 1
ATOM 2039 C C . GLN A 1 258 ? -0.067 6.699 -22.351 1.00 95.88 258 GLN A C 1
ATOM 2041 O O . GLN A 1 258 ? -0.640 5.671 -22.715 1.00 95.88 258 GLN A O 1
ATOM 2046 N N . LEU A 1 259 ? 1.260 6.820 -22.357 1.00 97.00 259 LEU A N 1
ATOM 2047 C CA . LEU A 1 259 ? 2.174 5.816 -22.878 1.00 97.00 259 LEU A CA 1
ATOM 2048 C C . LEU A 1 259 ? 2.606 4.785 -21.825 1.00 97.00 259 LEU A C 1
ATOM 2050 O O . LEU A 1 259 ? 3.312 3.834 -22.166 1.00 97.00 259 LEU A O 1
ATOM 2054 N N . SER A 1 260 ? 2.170 4.928 -20.572 1.00 97.88 260 SER A N 1
ATOM 2055 C CA . SER A 1 260 ? 2.411 3.967 -19.489 1.00 97.88 260 SER A CA 1
ATOM 2056 C C . SER A 1 260 ? 1.246 2.991 -19.257 1.00 97.88 260 SER A C 1
ATOM 2058 O O . SER A 1 260 ? 1.251 2.239 -18.276 1.00 97.88 260 SER A O 1
ATOM 2060 N N . ASN A 1 261 ? 0.268 2.950 -20.172 1.00 98.44 261 ASN A N 1
ATOM 2061 C CA . ASN A 1 261 ? -0.809 1.961 -20.150 1.00 98.44 261 ASN A CA 1
ATOM 2062 C C . ASN A 1 261 ? -0.267 0.548 -20.467 1.00 98.44 261 ASN A C 1
ATOM 2064 O O . ASN A 1 261 ? 0.275 0.331 -21.558 1.00 98.44 261 ASN A O 1
ATOM 2068 N N . PRO A 1 262 ? -0.445 -0.442 -19.569 1.00 98.25 262 PRO A N 1
ATOM 2069 C CA . PRO A 1 262 ? 0.106 -1.783 -19.743 1.00 98.25 262 PRO A CA 1
ATOM 2070 C C . PRO A 1 262 ? -0.436 -2.537 -20.967 1.00 98.25 262 PRO A C 1
ATOM 2072 O O . PRO A 1 262 ? 0.239 -3.445 -21.450 1.00 98.25 262 PRO A O 1
ATOM 2075 N N . LEU A 1 263 ? -1.596 -2.167 -21.528 1.00 98.00 263 LEU A N 1
ATOM 2076 C CA . LEU A 1 263 ? -2.118 -2.784 -22.760 1.00 98.00 263 LEU A CA 1
ATOM 2077 C C . LEU A 1 263 ? -1.176 -2.621 -23.958 1.00 98.00 263 LEU A C 1
ATOM 2079 O O . LEU A 1 263 ? -1.205 -3.443 -24.874 1.00 98.00 263 LEU A O 1
ATOM 2083 N N . LEU A 1 264 ? -0.315 -1.601 -23.948 1.00 97.94 264 LEU A N 1
ATOM 2084 C CA . LEU A 1 264 ? 0.671 -1.373 -25.005 1.00 97.94 264 LEU A CA 1
ATOM 2085 C C . LEU A 1 264 ? 1.735 -2.484 -25.075 1.00 97.94 264 LEU A C 1
ATOM 2087 O O . LEU A 1 264 ? 2.327 -2.691 -26.134 1.00 97.94 264 LEU A O 1
ATOM 2091 N N . LEU A 1 265 ? 1.916 -3.262 -23.999 1.00 97.25 265 LEU A N 1
ATOM 2092 C CA . LEU A 1 265 ? 2.812 -4.424 -23.975 1.00 97.25 265 LEU A CA 1
ATOM 2093 C C . LEU A 1 265 ? 2.257 -5.640 -24.724 1.00 97.25 265 LEU A C 1
ATOM 2095 O O . LEU A 1 265 ? 2.975 -6.627 -24.884 1.00 97.25 265 LEU A O 1
ATOM 2099 N N . ARG A 1 266 ? 1.011 -5.600 -25.215 1.00 94.69 266 ARG A N 1
ATOM 2100 C CA . ARG A 1 266 ? 0.393 -6.716 -25.947 1.00 94.69 266 ARG A CA 1
ATOM 2101 C C . ARG A 1 266 ? 1.263 -7.218 -27.103 1.00 94.69 266 ARG A C 1
ATOM 2103 O O . ARG A 1 266 ? 1.405 -8.425 -27.261 1.00 94.69 266 ARG A O 1
ATOM 2110 N N . ASN A 1 267 ? 1.917 -6.309 -27.830 1.00 91.06 267 ASN A N 1
ATOM 2111 C CA . ASN A 1 267 ? 2.819 -6.663 -28.929 1.00 91.06 267 ASN A CA 1
ATOM 2112 C C . ASN A 1 267 ? 4.010 -7.518 -28.481 1.00 91.06 267 ASN A C 1
ATOM 2114 O O . ASN A 1 267 ? 4.520 -8.286 -29.280 1.00 91.06 267 ASN A O 1
ATOM 2118 N N . ILE A 1 268 ? 4.458 -7.391 -27.231 1.00 94.88 268 ILE A N 1
ATOM 2119 C CA . ILE A 1 268 ? 5.507 -8.242 -26.659 1.00 94.88 268 ILE A CA 1
ATOM 2120 C C . ILE A 1 268 ? 4.913 -9.540 -26.113 1.00 94.88 268 ILE A C 1
ATOM 2122 O O . ILE A 1 268 ? 5.485 -10.607 -26.316 1.00 94.88 268 ILE A O 1
ATOM 2126 N N . LEU A 1 269 ? 3.756 -9.463 -25.451 1.00 95.12 269 LEU A N 1
ATOM 2127 C CA . LEU A 1 269 ? 3.087 -10.615 -24.840 1.00 95.12 269 LEU A CA 1
ATOM 2128 C C . LEU A 1 269 ? 2.630 -11.668 -25.860 1.00 95.12 269 LEU A C 1
ATOM 2130 O O . LEU A 1 269 ? 2.600 -12.851 -25.530 1.00 95.12 269 LEU A O 1
ATOM 2134 N N . GLU A 1 270 ? 2.273 -11.253 -27.077 1.00 94.50 270 GLU A N 1
ATOM 2135 C CA . GLU A 1 270 ? 1.801 -12.145 -28.146 1.00 94.50 270 GLU A CA 1
ATOM 2136 C C . GLU A 1 270 ? 2.935 -12.742 -29.000 1.00 94.50 270 GLU A C 1
ATOM 2138 O O . GLU A 1 270 ? 2.677 -13.576 -29.869 1.00 94.50 270 GLU A O 1
ATOM 2143 N N . LEU A 1 271 ? 4.194 -12.361 -28.760 1.00 94.94 271 LEU A N 1
ATOM 2144 C CA . LEU A 1 271 ? 5.330 -12.937 -29.478 1.00 94.94 271 LEU A CA 1
ATOM 2145 C C . LEU A 1 271 ? 5.722 -14.294 -28.902 1.00 94.94 271 LEU A C 1
ATOM 2147 O O . LEU A 1 271 ? 6.010 -14.440 -27.714 1.00 94.94 271 LEU A O 1
ATOM 2151 N N . GLU A 1 272 ? 5.841 -15.277 -29.792 1.00 94.69 272 GLU A N 1
ATOM 2152 C CA . GLU A 1 272 ? 6.182 -16.655 -29.435 1.00 94.69 272 GLU A CA 1
ATOM 2153 C C . GLU A 1 272 ? 7.538 -16.766 -28.715 1.00 94.69 272 GLU A C 1
ATOM 2155 O O . GLU A 1 272 ? 7.690 -17.588 -27.810 1.00 94.69 272 GLU A O 1
ATOM 2160 N N . GLU A 1 273 ? 8.510 -15.905 -29.053 1.00 94.88 273 GLU A N 1
ATOM 2161 C CA . GLU A 1 273 ? 9.816 -15.870 -28.377 1.00 94.88 273 GLU A CA 1
ATOM 2162 C C . GLU A 1 273 ? 9.729 -15.427 -26.903 1.00 94.88 273 GLU A C 1
ATOM 2164 O O . GLU A 1 273 ? 10.584 -15.802 -26.100 1.00 94.88 273 GLU A O 1
ATOM 2169 N N . PHE A 1 274 ? 8.668 -14.710 -26.512 1.00 96.06 274 PHE A N 1
ATOM 2170 C CA . PHE A 1 274 ? 8.464 -14.191 -25.154 1.00 96.06 274 PHE A CA 1
ATOM 2171 C C . PHE A 1 274 ? 7.345 -14.893 -24.378 1.00 96.06 274 PHE A C 1
ATOM 2173 O O . PHE A 1 274 ? 7.071 -14.519 -23.237 1.00 96.06 274 PHE A O 1
ATOM 2180 N N . LYS A 1 275 ? 6.747 -15.970 -24.905 1.00 93.88 275 LYS A N 1
ATOM 2181 C CA . LYS A 1 275 ? 5.658 -16.705 -24.225 1.00 93.88 275 LYS A CA 1
ATOM 2182 C C . LYS A 1 275 ? 6.004 -17.207 -22.814 1.00 93.88 275 LYS A C 1
ATOM 2184 O O . LYS A 1 275 ? 5.122 -17.401 -21.982 1.00 93.88 275 LYS A O 1
ATOM 2189 N N . ASN A 1 276 ? 7.292 -17.451 -22.558 1.00 93.50 276 ASN A N 1
ATOM 2190 C CA . ASN A 1 276 ? 7.812 -17.934 -21.275 1.00 93.50 276 ASN A CA 1
ATOM 2191 C C . ASN A 1 276 ? 8.433 -16.814 -20.419 1.00 93.50 276 ASN A C 1
ATOM 2193 O O . ASN A 1 276 ? 8.893 -17.084 -19.310 1.00 93.50 276 ASN A O 1
ATOM 2197 N N . LEU A 1 277 ? 8.463 -15.571 -20.909 1.00 97.88 277 LEU A N 1
ATOM 2198 C CA . LEU A 1 277 ? 9.006 -14.431 -20.178 1.00 97.88 277 LEU A CA 1
ATOM 2199 C C . LEU A 1 277 ? 8.095 -14.093 -18.997 1.00 97.88 277 LEU A C 1
ATOM 2201 O O . LEU A 1 277 ? 6.954 -13.691 -19.193 1.00 97.88 277 LEU A O 1
ATOM 2205 N N . LYS A 1 278 ? 8.589 -14.220 -17.767 1.00 98.44 278 LYS A N 1
ATOM 2206 C CA . LYS A 1 278 ? 7.844 -13.818 -16.565 1.00 98.44 278 LYS A CA 1
ATOM 2207 C C . LYS A 1 278 ? 7.804 -12.291 -16.470 1.00 98.44 278 LYS A C 1
ATOM 2209 O O . LYS A 1 278 ? 8.856 -11.667 -16.381 1.00 98.44 278 LYS A O 1
ATOM 2214 N N . ILE A 1 279 ? 6.614 -11.696 -16.459 1.00 98.69 279 ILE A N 1
ATOM 2215 C CA . ILE A 1 279 ? 6.416 -10.240 -16.471 1.00 98.69 279 ILE A CA 1
ATOM 2216 C C . ILE A 1 279 ? 5.663 -9.801 -15.221 1.00 98.69 279 ILE A C 1
ATOM 2218 O O . ILE A 1 279 ? 4.607 -10.349 -14.922 1.00 98.69 279 ILE A O 1
ATOM 2222 N N . SER A 1 280 ? 6.183 -8.789 -14.528 1.00 98.75 280 SER A N 1
ATOM 2223 C CA . SER A 1 280 ? 5.509 -8.109 -13.417 1.00 98.75 280 SER A CA 1
ATOM 2224 C C . SER A 1 280 ? 5.153 -6.683 -13.825 1.00 98.75 280 SER A C 1
ATOM 2226 O O . SER A 1 280 ? 6.046 -5.898 -14.139 1.00 98.75 280 SER A O 1
ATOM 2228 N N . LEU A 1 281 ? 3.867 -6.343 -13.820 1.00 98.88 281 LEU A N 1
ATOM 2229 C CA . LEU A 1 281 ? 3.385 -4.982 -14.059 1.00 98.88 281 LEU A CA 1
ATOM 2230 C C . LEU A 1 281 ? 3.329 -4.246 -12.719 1.00 98.88 281 LEU A C 1
ATOM 2232 O O . LEU A 1 281 ? 2.561 -4.638 -11.840 1.00 98.88 281 LEU A O 1
ATOM 2236 N N . LEU A 1 282 ? 4.173 -3.229 -12.559 1.00 98.75 282 LEU A N 1
ATOM 2237 C CA . LEU A 1 282 ? 4.292 -2.482 -11.311 1.00 98.75 282 LEU A CA 1
ATOM 2238 C C . LEU A 1 282 ? 3.357 -1.267 -11.291 1.00 98.75 282 LEU A C 1
ATOM 2240 O O . LEU A 1 282 ? 3.124 -0.647 -12.330 1.00 98.75 282 LEU A O 1
ATOM 2244 N N . HIS A 1 283 ? 2.897 -0.898 -10.100 1.00 98.19 283 HIS A N 1
ATOM 2245 C CA . HIS A 1 283 ? 2.152 0.304 -9.708 1.00 98.19 283 HIS A CA 1
ATOM 2246 C C . HIS A 1 283 ? 0.715 0.399 -10.197 1.00 98.19 283 HIS A C 1
ATOM 2248 O O . HIS A 1 283 ? -0.174 0.724 -9.412 1.00 98.19 283 HIS A O 1
ATOM 2254 N N . VAL A 1 284 ? 0.484 0.079 -11.465 1.00 97.00 284 VAL A N 1
ATOM 2255 C CA . VAL A 1 284 ? -0.796 -0.160 -12.145 1.00 97.00 284 VAL A CA 1
ATOM 2256 C C . VAL A 1 284 ? -1.833 0.966 -12.153 1.00 97.00 284 VAL A C 1
ATOM 2258 O O . VAL A 1 284 ? -2.648 0.965 -13.061 1.00 97.00 284 VAL A O 1
ATOM 2261 N N . TYR A 1 285 ? -1.858 1.935 -11.236 1.00 97.88 285 TYR A N 1
ATOM 2262 C CA . TYR A 1 285 ? -2.835 3.033 -11.262 1.00 97.88 285 TYR A CA 1
ATOM 2263 C C . TYR A 1 285 ? -2.511 4.050 -12.371 1.00 97.88 285 TYR A C 1
ATOM 2265 O O . TYR A 1 285 ? -1.351 4.427 -12.511 1.00 97.88 285 TYR A O 1
ATOM 2273 N N . PRO A 1 286 ? -3.493 4.553 -13.146 1.00 97.88 286 PRO A N 1
ATOM 2274 C CA . PRO A 1 286 ? -4.940 4.312 -13.056 1.00 97.88 286 PRO A CA 1
ATOM 2275 C C . PRO A 1 286 ? -5.429 3.073 -13.829 1.00 97.88 286 PRO A C 1
ATOM 2277 O O . PRO A 1 286 ? -6.619 2.771 -13.827 1.00 97.88 286 PRO A O 1
ATOM 2280 N N . PHE A 1 287 ? -4.524 2.336 -14.467 1.00 98.50 287 PHE A N 1
ATOM 2281 C CA . PHE A 1 287 ? -4.785 1.195 -15.349 1.00 98.50 287 PHE A CA 1
ATOM 2282 C C . PHE A 1 287 ? -4.887 -0.168 -14.633 1.00 98.50 287 PHE A C 1
ATOM 2284 O O . PHE A 1 287 ? -4.514 -1.209 -15.182 1.00 98.50 287 PHE A O 1
ATOM 2291 N N . ALA A 1 288 ? -5.365 -0.193 -13.385 1.00 98.38 288 ALA A N 1
ATOM 2292 C CA . ALA A 1 288 ? -5.420 -1.422 -12.589 1.00 98.38 288 ALA A CA 1
ATOM 2293 C C . ALA A 1 288 ? -6.346 -2.475 -13.223 1.00 98.38 288 ALA A C 1
ATOM 2295 O O . ALA A 1 288 ? -6.066 -3.672 -13.176 1.00 98.38 288 ALA A O 1
ATOM 2296 N N . LYS A 1 289 ? -7.431 -2.039 -13.874 1.00 98.50 289 LYS A N 1
ATOM 2297 C CA . LYS A 1 289 ? -8.375 -2.929 -14.567 1.00 98.50 289 LYS A CA 1
ATOM 2298 C C . LYS A 1 289 ? -7.723 -3.584 -15.785 1.00 98.50 289 LYS A C 1
ATOM 2300 O O . LYS A 1 289 ? -7.861 -4.788 -15.985 1.00 98.50 289 LYS A O 1
ATOM 2305 N N . GLU A 1 290 ? -6.976 -2.812 -16.564 1.00 98.50 290 GLU A N 1
ATOM 2306 C CA . GLU A 1 290 ? -6.213 -3.266 -17.721 1.00 98.50 290 GLU A CA 1
ATOM 2307 C C . GLU A 1 290 ? -5.104 -4.237 -17.312 1.00 98.50 290 GLU A C 1
ATOM 2309 O O . GLU A 1 290 ? -4.972 -5.310 -17.904 1.00 98.50 290 GLU A O 1
ATOM 2314 N N . ALA A 1 291 ? -4.341 -3.901 -16.268 1.00 98.62 291 ALA A N 1
ATOM 2315 C CA . ALA A 1 291 ? -3.309 -4.773 -15.717 1.00 98.62 291 ALA A CA 1
ATOM 2316 C C . ALA A 1 291 ? -3.907 -6.106 -15.236 1.00 98.62 291 ALA A C 1
ATOM 2318 O O . ALA A 1 291 ? -3.389 -7.176 -15.567 1.00 98.62 291 ALA A O 1
ATOM 2319 N N . GLY A 1 292 ? -5.039 -6.057 -14.525 1.00 98.38 292 GLY A N 1
ATOM 2320 C CA . GLY A 1 292 ? -5.746 -7.251 -14.071 1.00 98.38 292 GLY A CA 1
ATOM 2321 C C . GLY A 1 292 ? -6.308 -8.100 -15.213 1.00 98.38 292 GLY A C 1
ATOM 2322 O O . GLY A 1 292 ? -6.196 -9.328 -15.186 1.00 98.38 292 GLY A O 1
ATOM 2323 N N . PHE A 1 293 ? -6.824 -7.469 -16.272 1.00 98.56 293 PHE A N 1
ATOM 2324 C CA . PHE A 1 293 ? -7.226 -8.159 -17.499 1.00 98.56 293 PHE A CA 1
ATOM 2325 C C . PHE A 1 293 ? -6.048 -8.911 -18.137 1.00 98.56 293 PHE A C 1
ATOM 2327 O O . PHE A 1 293 ? -6.178 -10.102 -18.440 1.00 98.56 293 PHE A O 1
ATOM 2334 N N . LEU A 1 294 ? -4.882 -8.269 -18.283 1.00 98.56 294 LEU A N 1
ATOM 2335 C CA . LEU A 1 294 ? -3.684 -8.926 -18.816 1.00 98.56 294 LEU A CA 1
ATOM 2336 C C . LEU A 1 294 ? -3.236 -10.089 -17.924 1.00 98.56 294 LEU A C 1
ATOM 2338 O O . LEU A 1 294 ? -2.998 -11.184 -18.426 1.00 98.56 294 LEU A O 1
ATOM 2342 N N . ALA A 1 295 ? -3.185 -9.907 -16.605 1.00 98.56 295 ALA A N 1
ATOM 2343 C CA . ALA A 1 295 ? -2.811 -10.975 -15.679 1.00 98.56 295 ALA A CA 1
ATOM 2344 C C . ALA A 1 295 ? -3.803 -12.154 -15.683 1.00 98.56 295 ALA A C 1
ATOM 2346 O O . ALA A 1 295 ? -3.401 -13.306 -15.494 1.00 98.56 295 ALA A O 1
ATOM 2347 N N . SER A 1 296 ? -5.089 -11.904 -15.943 1.00 98.44 296 SER A N 1
ATOM 2348 C CA . SER A 1 296 ? -6.088 -12.966 -16.123 1.00 98.44 296 SER A CA 1
ATOM 2349 C C . SER A 1 296 ? -5.911 -13.733 -17.440 1.00 98.44 296 SER A C 1
ATOM 2351 O O . SER A 1 296 ? -6.092 -14.949 -17.470 1.00 98.44 296 SER A O 1
ATOM 2353 N N . SER A 1 297 ? -5.481 -13.044 -18.502 1.00 97.56 297 SER A N 1
ATOM 2354 C CA . SER A 1 297 ? -5.414 -13.590 -19.864 1.00 97.56 297 SER A CA 1
ATOM 2355 C C . SER A 1 297 ? -4.074 -14.256 -20.192 1.00 97.56 297 SER A C 1
ATOM 2357 O O . SER A 1 297 ? -4.035 -15.253 -20.908 1.00 97.56 297 SER A O 1
ATOM 2359 N N . TYR A 1 298 ? -2.967 -13.741 -19.652 1.00 97.81 298 TYR A N 1
ATOM 2360 C CA . TYR A 1 298 ? -1.611 -14.204 -19.952 1.00 97.81 298 TYR A CA 1
ATOM 2361 C C . TYR A 1 298 ? -1.015 -14.951 -18.760 1.00 97.81 298 TYR A C 1
ATOM 2363 O O . TYR A 1 298 ? -0.892 -14.422 -17.652 1.00 97.81 298 TYR A O 1
ATOM 2371 N N . LYS A 1 299 ? -0.614 -16.213 -18.968 1.00 95.31 299 LYS A N 1
ATOM 2372 C CA . LYS A 1 299 ? -0.098 -17.103 -17.907 1.00 95.31 299 LYS A CA 1
ATOM 2373 C C . LYS A 1 299 ? 1.099 -16.508 -17.156 1.00 95.31 299 LYS A C 1
ATOM 2375 O O . LYS A 1 299 ? 1.214 -16.706 -15.951 1.00 95.31 299 LYS A O 1
ATOM 2380 N N . ASN A 1 300 ? 1.955 -15.802 -17.877 1.00 95.44 300 ASN A N 1
ATOM 2381 C CA . ASN A 1 300 ? 3.254 -15.285 -17.464 1.00 95.44 300 ASN A CA 1
ATOM 2382 C C . ASN A 1 300 ? 3.225 -13.843 -16.922 1.00 95.44 300 ASN A C 1
ATOM 2384 O O . ASN A 1 300 ? 4.284 -13.327 -16.578 1.00 95.44 300 ASN A O 1
ATOM 2388 N N . VAL A 1 301 ? 2.048 -13.212 -16.822 1.00 98.62 301 VAL A N 1
ATOM 2389 C CA . VAL A 1 301 ? 1.884 -11.843 -16.305 1.00 98.62 301 VAL A CA 1
ATOM 2390 C C . VAL A 1 301 ? 1.375 -11.865 -14.863 1.00 98.62 301 VAL A C 1
ATOM 2392 O O . VAL A 1 301 ? 0.396 -12.549 -14.563 1.00 98.62 301 VAL A O 1
ATOM 2395 N N . VAL A 1 302 ? 2.030 -11.096 -13.993 1.00 98.81 302 VAL A N 1
ATOM 2396 C CA . VAL A 1 302 ? 1.631 -10.788 -12.610 1.00 98.81 302 VAL A CA 1
ATOM 2397 C C . VAL A 1 302 ? 1.552 -9.271 -12.416 1.00 98.81 302 VAL A C 1
ATOM 2399 O O . VAL A 1 302 ? 2.069 -8.509 -13.234 1.00 98.81 302 VAL A O 1
ATOM 2402 N N . VAL A 1 303 ? 0.904 -8.832 -11.343 1.00 98.88 303 VAL A N 1
ATOM 2403 C CA . VAL A 1 303 ? 0.685 -7.414 -11.013 1.00 98.88 303 VAL A CA 1
ATOM 2404 C C . VAL A 1 303 ? 1.058 -7.140 -9.564 1.00 98.88 303 VAL A C 1
ATOM 2406 O O . VAL A 1 303 ? 0.968 -8.033 -8.718 1.00 98.88 303 VAL A O 1
ATOM 2409 N N . ASP A 1 304 ? 1.416 -5.898 -9.266 1.00 98.38 304 ASP A N 1
ATOM 2410 C CA . ASP A 1 304 ? 1.472 -5.392 -7.898 1.00 98.38 304 ASP A CA 1
ATOM 2411 C C . ASP A 1 304 ? 0.600 -4.138 -7.714 1.00 98.38 304 ASP A C 1
ATOM 2413 O O . ASP A 1 304 ? -0.207 -3.790 -8.578 1.00 98.38 304 ASP A O 1
ATOM 2417 N N . PHE A 1 305 ? 0.723 -3.502 -6.550 1.00 98.00 305 PHE A N 1
ATOM 2418 C CA . PHE A 1 305 ? 0.034 -2.257 -6.205 1.00 98.00 305 PHE A CA 1
ATOM 2419 C C . PHE A 1 305 ? 0.915 -1.295 -5.379 1.00 98.00 305 PHE A C 1
ATOM 2421 O O . PHE A 1 305 ? 0.385 -0.392 -4.722 1.00 98.00 305 PHE A O 1
ATOM 2428 N N . GLY A 1 306 ? 2.242 -1.484 -5.391 1.00 97.31 306 GLY A N 1
ATOM 2429 C CA . GLY A 1 306 ? 3.193 -0.549 -4.773 1.00 97.31 306 GLY A CA 1
ATOM 2430 C C . GLY A 1 306 ? 3.167 0.804 -5.479 1.00 97.31 306 GLY A C 1
ATOM 2431 O O . GLY A 1 306 ? 2.632 0.900 -6.580 1.00 97.31 306 GLY A O 1
ATOM 2432 N N . LEU A 1 307 ? 3.702 1.862 -4.871 1.00 97.81 307 LEU A N 1
ATOM 2433 C CA . LEU A 1 307 ? 3.521 3.266 -5.292 1.00 97.81 307 LEU A CA 1
ATOM 2434 C C . LEU A 1 307 ? 2.069 3.750 -5.152 1.00 97.81 307 LEU A C 1
ATOM 2436 O O . LEU A 1 307 ? 1.797 4.659 -4.371 1.00 97.81 307 LEU A O 1
ATOM 2440 N N . SER A 1 308 ? 1.105 3.101 -5.817 1.00 97.25 308 SER A N 1
ATOM 2441 C CA . SER A 1 308 ? -0.337 3.362 -5.651 1.00 97.25 308 SER A CA 1
ATOM 2442 C C . SER A 1 308 ? -0.752 3.342 -4.183 1.00 97.25 308 SER A C 1
ATOM 2444 O O . SER A 1 308 ? -1.482 4.217 -3.710 1.00 97.25 308 SER A O 1
ATOM 2446 N N . ILE A 1 309 ? -0.236 2.367 -3.439 1.00 97.25 309 ILE A N 1
ATOM 2447 C CA . ILE A 1 309 ? -0.151 2.425 -1.986 1.00 97.25 309 ILE A CA 1
ATOM 2448 C C . ILE A 1 309 ? 1.329 2.684 -1.661 1.00 97.25 309 ILE A C 1
ATOM 2450 O O . ILE A 1 309 ? 2.140 1.799 -1.921 1.00 97.25 309 ILE A O 1
ATOM 2454 N N . PRO A 1 310 ? 1.701 3.861 -1.119 1.00 96.31 310 PRO A N 1
ATOM 2455 C CA . PRO A 1 310 ? 0.866 4.738 -0.298 1.00 96.31 310 PRO A CA 1
ATOM 2456 C C . PRO A 1 310 ? 0.329 6.022 -0.964 1.00 96.31 310 PRO A C 1
ATOM 2458 O O . PRO A 1 310 ? -0.454 6.706 -0.309 1.00 96.31 310 PRO A O 1
ATOM 2461 N N . LEU A 1 311 ? 0.700 6.374 -2.200 1.00 97.19 311 LEU A N 1
ATOM 2462 C CA . LEU A 1 311 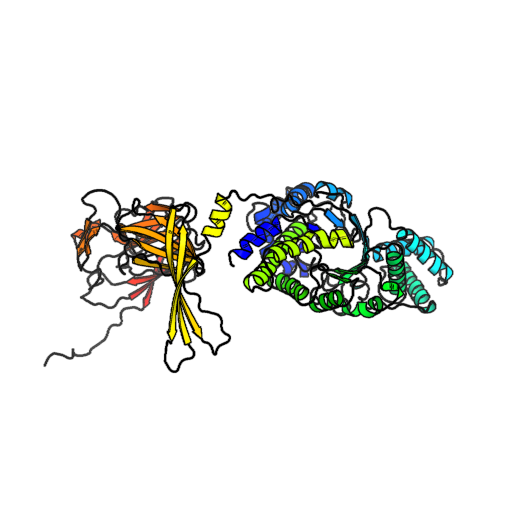? 0.505 7.739 -2.730 1.00 97.19 311 LEU A CA 1
ATOM 2463 C C . LEU A 1 311 ? -0.964 8.143 -2.947 1.00 97.19 311 LEU A C 1
ATOM 2465 O O . LEU A 1 311 ? -1.296 9.327 -2.907 1.00 97.19 311 LEU A O 1
ATOM 2469 N N . LEU A 1 312 ? -1.871 7.189 -3.162 1.00 97.19 312 LEU A N 1
ATOM 2470 C CA . LEU A 1 312 ? -3.290 7.501 -3.340 1.00 97.19 312 LEU A CA 1
ATOM 2471 C C . LEU A 1 312 ? -3.981 7.804 -2.002 1.00 97.19 312 LEU A C 1
ATOM 2473 O O . LEU A 1 312 ? -3.577 7.342 -0.935 1.00 97.19 312 LEU A O 1
ATOM 2477 N N . SER A 1 313 ? -5.112 8.516 -2.054 1.00 96.19 313 SER A N 1
ATOM 2478 C CA . SER A 1 313 ? -6.027 8.593 -0.905 1.00 96.19 313 SER A CA 1
ATOM 2479 C C . SER A 1 313 ? -6.473 7.191 -0.470 1.00 96.19 313 SER A C 1
ATOM 2481 O O . SER A 1 313 ? -6.478 6.264 -1.277 1.00 96.19 313 SER A O 1
ATOM 2483 N N . LYS A 1 314 ? -6.934 7.019 0.777 1.00 96.00 314 LYS A N 1
ATOM 2484 C CA . LYS A 1 314 ? -7.419 5.709 1.257 1.00 96.00 314 LYS A CA 1
ATOM 2485 C C . LYS A 1 314 ? -8.446 5.068 0.310 1.00 96.00 314 LYS A C 1
ATOM 2487 O O . LYS A 1 314 ? -8.368 3.874 0.049 1.00 96.00 314 LYS A O 1
ATOM 2492 N N . ASN A 1 315 ? -9.373 5.858 -0.232 1.00 95.94 315 ASN A N 1
ATOM 2493 C CA . ASN A 1 315 ? -10.358 5.350 -1.186 1.00 95.94 315 ASN A CA 1
ATOM 2494 C C . ASN A 1 315 ? -9.707 4.930 -2.511 1.00 95.94 315 ASN A C 1
ATOM 2496 O O . ASN A 1 315 ? -10.052 3.873 -3.023 1.00 95.94 315 ASN A O 1
ATOM 2500 N N . GLY A 1 316 ? -8.740 5.699 -3.023 1.00 97.31 316 GLY A N 1
ATOM 2501 C CA . GLY A 1 316 ? -7.994 5.336 -4.233 1.00 97.31 316 GLY A CA 1
ATOM 2502 C C . GLY A 1 316 ? -7.131 4.082 -4.052 1.00 97.31 316 GLY A C 1
ATOM 2503 O O . GLY A 1 316 ? -7.081 3.238 -4.940 1.00 97.31 316 GLY A O 1
ATOM 2504 N N . GLN A 1 317 ? -6.514 3.905 -2.879 1.00 97.94 317 GLN A N 1
ATOM 2505 C CA . GLN A 1 317 ? -5.792 2.678 -2.515 1.00 97.94 317 GLN A CA 1
ATOM 2506 C C . GLN A 1 317 ? -6.734 1.462 -2.535 1.00 97.94 317 GLN A C 1
ATOM 2508 O O . GLN A 1 317 ? -6.438 0.441 -3.156 1.00 97.94 317 GLN A O 1
ATOM 2513 N N . GLU A 1 318 ? -7.901 1.584 -1.891 1.00 97.88 318 GLU A N 1
ATOM 2514 C CA . GLU A 1 318 ? -8.917 0.529 -1.869 1.00 97.88 318 GLU A CA 1
ATOM 2515 C C . GLU A 1 318 ? -9.493 0.243 -3.264 1.00 97.88 318 GLU A C 1
ATOM 2517 O O . GLU A 1 318 ? -9.706 -0.917 -3.601 1.00 97.88 318 GLU A O 1
ATOM 2522 N N . GLU A 1 319 ? -9.751 1.267 -4.079 1.00 97.56 319 GLU A N 1
ATOM 2523 C CA . GLU A 1 319 ? -10.300 1.122 -5.431 1.00 97.56 319 GLU A CA 1
ATOM 2524 C C . GLU A 1 319 ? -9.309 0.458 -6.390 1.00 97.56 319 GLU A C 1
ATOM 2526 O O . GLU A 1 319 ? -9.699 -0.438 -7.142 1.00 97.56 319 GLU A O 1
ATOM 2531 N N . THR A 1 320 ? -8.030 0.834 -6.330 1.00 98.19 320 THR A N 1
ATOM 2532 C CA . THR A 1 320 ? -6.961 0.196 -7.110 1.00 98.19 320 THR A CA 1
ATOM 2533 C C . THR A 1 320 ? -6.877 -1.290 -6.782 1.00 98.19 320 THR A C 1
ATOM 2535 O O . THR A 1 320 ? -6.951 -2.130 -7.679 1.00 98.19 320 THR A O 1
ATOM 2538 N N . LEU A 1 321 ? -6.808 -1.639 -5.493 1.00 98.06 321 LEU A N 1
ATOM 2539 C CA . LEU A 1 321 ? -6.702 -3.035 -5.080 1.00 98.06 321 LEU A CA 1
ATOM 2540 C C . LEU A 1 321 ? -7.986 -3.829 -5.394 1.00 98.06 321 LEU A C 1
ATOM 2542 O O . LEU A 1 321 ? -7.898 -4.948 -5.894 1.00 98.06 321 LEU A O 1
ATOM 2546 N N . LYS A 1 322 ? -9.181 -3.249 -5.202 1.00 97.88 322 LYS A N 1
ATOM 2547 C CA . LYS A 1 322 ? -10.456 -3.860 -5.640 1.00 97.88 322 LYS A CA 1
ATOM 2548 C C . LYS A 1 322 ? -10.493 -4.093 -7.148 1.00 97.88 322 LYS A C 1
ATOM 2550 O O . LYS A 1 322 ? -10.954 -5.143 -7.583 1.00 97.88 322 LYS A O 1
ATOM 2555 N N . SER A 1 323 ? -9.979 -3.143 -7.929 1.00 98.06 323 SER A N 1
ATOM 2556 C CA . SER A 1 323 ? -9.923 -3.256 -9.387 1.00 98.06 323 SER A CA 1
ATOM 2557 C C . SER A 1 323 ? -9.092 -4.457 -9.829 1.00 98.06 323 SER A C 1
ATOM 2559 O O . SER A 1 323 ? -9.499 -5.171 -10.743 1.00 98.06 323 SER A O 1
ATOM 2561 N N . LEU A 1 324 ? -7.980 -4.735 -9.139 1.00 98.19 324 LEU A N 1
ATOM 2562 C CA . LEU A 1 324 ? -7.189 -5.942 -9.377 1.00 98.19 324 LEU A CA 1
ATOM 2563 C C . LEU A 1 324 ? -7.982 -7.215 -9.054 1.00 98.19 324 LEU A C 1
ATOM 2565 O O . LEU A 1 324 ? -7.981 -8.146 -9.861 1.00 98.19 324 LEU A O 1
ATOM 2569 N N . PHE A 1 325 ? -8.703 -7.248 -7.930 1.00 98.12 325 PHE A N 1
ATOM 2570 C CA . PHE A 1 325 ? -9.504 -8.409 -7.518 1.00 98.12 325 PHE A CA 1
ATOM 2571 C C . PHE A 1 325 ? -10.674 -8.749 -8.458 1.00 98.12 325 PHE A C 1
ATOM 2573 O O . PHE A 1 325 ? -11.167 -9.871 -8.394 1.00 98.12 325 PHE A O 1
ATOM 2580 N N . HIS A 1 326 ? -11.110 -7.845 -9.344 1.00 96.31 326 HIS A N 1
ATOM 2581 C CA . HIS A 1 326 ? -12.216 -8.135 -10.267 1.00 96.31 326 HIS A CA 1
ATOM 2582 C C . HIS A 1 326 ? -11.925 -9.276 -11.248 1.00 96.31 326 HIS A C 1
ATOM 2584 O O . HIS A 1 326 ? -12.832 -10.041 -11.565 1.00 96.31 326 HIS A O 1
ATOM 2590 N N . LEU A 1 327 ? -10.693 -9.373 -11.760 1.00 96.62 327 LEU A N 1
ATOM 2591 C CA . LEU A 1 327 ? -10.326 -10.364 -12.783 1.00 96.62 327 LEU A CA 1
ATOM 2592 C C . LEU A 1 327 ? -9.012 -11.090 -12.493 1.00 96.62 327 LEU A C 1
ATOM 2594 O O . LEU A 1 327 ? -8.795 -12.186 -13.010 1.00 96.62 327 LEU A O 1
ATOM 2598 N N . THR A 1 328 ? -8.119 -10.500 -11.698 1.00 98.62 328 THR A N 1
ATOM 2599 C CA . THR A 1 328 ? -6.781 -11.059 -11.504 1.00 98.62 328 THR A CA 1
ATOM 2600 C C . THR A 1 328 ? -6.847 -12.311 -10.632 1.00 98.62 328 THR A C 1
ATOM 2602 O O . THR A 1 328 ? -7.349 -12.240 -9.508 1.00 98.62 328 THR A O 1
ATOM 2605 N N . PRO A 1 329 ? -6.275 -13.446 -11.070 1.00 98.56 329 PRO A N 1
ATOM 2606 C CA . PRO A 1 329 ? -6.075 -14.591 -10.193 1.00 98.56 329 PRO A CA 1
ATOM 2607 C C . PRO A 1 329 ? -5.271 -14.194 -8.946 1.00 98.56 329 PRO A C 1
ATOM 2609 O O . PRO A 1 329 ? -4.212 -13.577 -9.055 1.00 98.56 329 PRO A O 1
ATOM 2612 N N . THR A 1 330 ? -5.733 -14.563 -7.749 1.00 98.19 330 THR A N 1
ATOM 2613 C CA . THR A 1 330 ? -5.107 -14.129 -6.480 1.00 98.19 330 THR A CA 1
ATOM 2614 C C . THR A 1 330 ? -3.658 -14.599 -6.317 1.00 98.19 330 THR A C 1
ATOM 2616 O O . THR A 1 330 ? -2.887 -13.986 -5.583 1.00 98.19 330 THR A O 1
ATOM 2619 N N . ASN A 1 331 ? -3.250 -15.645 -7.041 1.00 97.94 331 ASN A N 1
ATOM 2620 C CA . ASN A 1 331 ? -1.868 -16.127 -7.108 1.00 97.94 331 ASN A CA 1
ATOM 2621 C C . ASN A 1 331 ? -0.943 -15.287 -8.018 1.00 97.94 331 ASN A C 1
ATOM 2623 O O . ASN A 1 331 ? 0.229 -15.622 -8.170 1.00 97.94 331 ASN A O 1
ATOM 2627 N N . LYS A 1 332 ? -1.464 -14.227 -8.645 1.00 98.75 332 LYS A N 1
ATOM 2628 C CA . LYS A 1 332 ? -0.741 -13.305 -9.537 1.00 98.75 332 LYS A CA 1
ATOM 2629 C C . LYS A 1 332 ? -0.746 -11.857 -9.046 1.00 98.75 332 LYS A C 1
ATOM 2631 O O . LYS A 1 332 ? -0.276 -10.978 -9.760 1.00 98.75 332 LYS A O 1
ATOM 2636 N N . ILE A 1 333 ? -1.280 -11.610 -7.851 1.00 98.81 333 ILE A N 1
ATOM 2637 C CA . ILE A 1 333 ? -1.202 -10.316 -7.171 1.00 98.81 333 ILE A CA 1
ATOM 2638 C C . ILE A 1 333 ? -0.047 -10.396 -6.175 1.00 98.81 333 ILE A C 1
ATOM 2640 O O . ILE A 1 333 ? -0.010 -11.299 -5.333 1.00 98.81 333 ILE A O 1
ATOM 2644 N N . HIS A 1 334 ? 0.908 -9.483 -6.289 1.00 98.62 334 HIS A N 1
ATOM 2645 C CA . HIS A 1 334 ? 2.084 -9.391 -5.433 1.00 98.62 334 HIS A CA 1
ATOM 2646 C C . HIS A 1 334 ? 2.032 -8.127 -4.576 1.00 98.62 334 HIS A C 1
ATOM 2648 O O . HIS A 1 334 ? 1.482 -7.107 -4.982 1.00 98.62 334 HIS A O 1
ATOM 2654 N N . PHE A 1 335 ? 2.634 -8.199 -3.392 1.00 98.81 335 PHE A N 1
ATOM 2655 C CA . PHE A 1 335 ? 2.913 -7.028 -2.573 1.00 98.81 335 PHE A CA 1
ATOM 2656 C C . PHE A 1 335 ? 4.242 -6.379 -2.983 1.00 98.81 335 PHE A C 1
ATOM 2658 O O . PHE A 1 335 ? 5.261 -7.054 -3.154 1.00 98.81 335 PHE A O 1
ATOM 2665 N N . SER A 1 336 ? 4.230 -5.058 -3.082 1.00 98.75 336 SER A N 1
ATOM 2666 C CA . SER A 1 336 ? 5.418 -4.212 -3.133 1.00 98.75 336 SER A CA 1
ATOM 2667 C C . SER A 1 336 ? 5.105 -2.883 -2.455 1.00 98.75 336 SER A C 1
ATOM 2669 O O . SER A 1 336 ? 3.936 -2.502 -2.336 1.00 98.75 336 SER A O 1
ATOM 2671 N N . THR A 1 337 ? 6.131 -2.192 -1.969 1.00 98.69 337 THR A N 1
ATOM 2672 C CA . THR A 1 337 ? 5.969 -0.849 -1.398 1.00 98.69 337 THR A CA 1
ATOM 2673 C C . THR A 1 337 ? 6.254 0.248 -2.410 1.00 98.69 337 THR A C 1
ATOM 2675 O O . THR A 1 337 ? 5.656 1.317 -2.323 1.00 98.69 337 THR A O 1
ATOM 2678 N N . ASP A 1 338 ? 7.163 -0.012 -3.352 1.00 98.44 338 ASP A N 1
ATOM 2679 C CA . ASP A 1 338 ? 7.903 1.028 -4.071 1.00 98.44 338 ASP A CA 1
ATOM 2680 C C . ASP A 1 338 ? 8.586 2.039 -3.129 1.00 98.44 338 ASP A C 1
ATOM 2682 O O . ASP A 1 338 ? 8.752 3.219 -3.433 1.00 98.44 338 ASP A O 1
ATOM 2686 N N . GLY A 1 339 ? 8.950 1.574 -1.929 1.00 97.62 339 GLY A N 1
ATOM 2687 C CA . GLY A 1 339 ? 9.545 2.386 -0.880 1.00 97.62 339 GLY A CA 1
ATOM 2688 C C . GLY A 1 339 ? 10.870 2.975 -1.337 1.00 97.62 339 GLY A C 1
ATOM 2689 O O . GLY A 1 339 ? 11.715 2.279 -1.898 1.00 97.62 339 GLY A O 1
ATOM 2690 N N . HIS A 1 340 ? 11.058 4.264 -1.097 1.00 96.56 340 HIS A N 1
ATOM 2691 C CA . HIS A 1 340 ? 12.212 5.011 -1.568 1.00 96.56 340 HIS A CA 1
ATOM 2692 C C . HIS A 1 340 ? 12.546 6.162 -0.616 1.00 96.56 340 HIS A C 1
ATOM 2694 O O . HIS A 1 340 ? 11.737 6.564 0.224 1.00 96.56 340 HIS A O 1
ATOM 2700 N N . PHE A 1 341 ? 13.773 6.671 -0.743 1.00 96.31 341 PHE A N 1
ATOM 2701 C CA . PHE A 1 341 ? 14.391 7.728 0.067 1.00 96.31 341 PHE A CA 1
ATOM 2702 C C . PHE A 1 341 ? 14.525 7.415 1.563 1.00 96.31 341 PHE A C 1
ATOM 2704 O O . PHE A 1 341 ? 15.649 7.297 2.058 1.00 96.31 341 PHE A O 1
ATOM 2711 N N . TYR A 1 342 ? 13.413 7.257 2.283 1.00 97.81 342 TYR A N 1
ATOM 2712 C CA . TYR A 1 342 ? 13.373 7.138 3.740 1.00 97.81 342 TYR A CA 1
ATOM 2713 C C . TYR A 1 342 ? 12.605 5.903 4.220 1.00 97.81 342 TYR A C 1
ATOM 2715 O O . TYR A 1 342 ? 11.658 5.472 3.559 1.00 97.81 342 TYR A O 1
ATOM 2723 N N . PRO A 1 343 ? 12.986 5.321 5.373 1.00 98.38 343 PRO A N 1
ATOM 2724 C CA . PRO A 1 343 ? 12.390 4.083 5.874 1.00 98.38 343 PRO A CA 1
ATOM 2725 C C . PRO A 1 343 ? 10.895 4.209 6.209 1.00 98.38 343 PRO A C 1
ATOM 2727 O O . PRO A 1 343 ? 10.176 3.210 6.187 1.00 98.38 343 PRO A O 1
ATOM 2730 N N . GLU A 1 344 ? 10.402 5.423 6.457 1.00 98.56 344 GLU A N 1
ATOM 2731 C CA . GLU A 1 344 ? 8.983 5.715 6.646 1.00 98.56 344 GLU A CA 1
ATOM 2732 C C . GLU A 1 344 ? 8.133 5.280 5.443 1.00 98.56 344 GLU A C 1
ATOM 2734 O O . GLU A 1 344 ? 7.007 4.830 5.653 1.00 98.56 344 GLU A O 1
ATOM 2739 N N . SER A 1 345 ? 8.674 5.343 4.216 1.00 98.38 345 SER A N 1
ATOM 2740 C CA . SER A 1 345 ? 7.981 4.927 2.984 1.00 98.38 345 SER A CA 1
ATOM 2741 C C . SER A 1 345 ? 7.558 3.452 3.038 1.00 98.38 345 SER A C 1
ATOM 2743 O O . SER A 1 345 ? 6.396 3.122 2.801 1.00 98.38 345 SER A O 1
ATOM 2745 N N . PHE A 1 346 ? 8.463 2.572 3.478 1.00 98.69 346 PHE A N 1
ATOM 2746 C CA . PHE A 1 346 ? 8.215 1.141 3.667 1.00 98.69 346 PHE A CA 1
ATOM 2747 C C . PHE A 1 346 ? 7.147 0.888 4.734 1.00 98.69 346 PHE A C 1
ATOM 2749 O O . PHE A 1 346 ? 6.262 0.044 4.558 1.00 98.69 346 PHE A O 1
ATOM 2756 N N . TYR A 1 347 ? 7.207 1.642 5.836 1.00 98.69 347 TYR A N 1
ATOM 2757 C CA . TYR A 1 347 ? 6.255 1.512 6.935 1.00 98.69 347 TYR A CA 1
ATOM 2758 C C . TYR A 1 347 ? 4.836 1.889 6.523 1.00 98.69 347 TYR A C 1
ATOM 2760 O O . TYR A 1 347 ? 3.914 1.092 6.726 1.00 98.69 347 TYR A O 1
ATOM 2768 N N . ILE A 1 348 ? 4.644 3.074 5.938 1.00 98.38 348 ILE A N 1
ATOM 2769 C CA . ILE A 1 348 ? 3.306 3.534 5.553 1.00 98.38 348 ILE A CA 1
ATOM 2770 C C . ILE A 1 348 ? 2.724 2.655 4.440 1.00 98.38 348 ILE A C 1
ATOM 2772 O O . ILE A 1 348 ? 1.555 2.272 4.526 1.00 98.38 348 ILE A O 1
ATOM 2776 N N . ALA A 1 349 ? 3.543 2.248 3.464 1.00 98.56 349 ALA A N 1
ATOM 2777 C CA . ALA A 1 349 ? 3.124 1.370 2.379 1.00 98.56 349 ALA A CA 1
ATOM 2778 C C . ALA A 1 349 ? 2.696 -0.008 2.905 1.00 98.56 349 ALA A C 1
ATOM 2780 O O . ALA A 1 349 ? 1.596 -0.470 2.593 1.00 98.56 349 ALA A O 1
ATOM 2781 N N . SER A 1 350 ? 3.500 -0.640 3.772 1.00 98.62 350 SER A N 1
ATOM 2782 C CA . SER A 1 350 ? 3.163 -1.937 4.376 1.00 98.62 350 SER A CA 1
ATOM 2783 C C . SER A 1 350 ? 1.905 -1.852 5.242 1.00 98.62 350 SER A C 1
ATOM 2785 O O . SER A 1 350 ? 0.974 -2.643 5.065 1.00 98.62 350 SER A O 1
ATOM 2787 N N . LYS A 1 351 ? 1.827 -0.861 6.140 1.00 98.31 351 LYS A N 1
ATOM 2788 C CA . LYS A 1 351 ? 0.674 -0.664 7.029 1.00 98.31 351 LYS A CA 1
ATOM 2789 C C . LYS A 1 351 ? -0.617 -0.499 6.230 1.00 98.31 351 LYS A C 1
ATOM 2791 O O . LYS A 1 351 ? -1.588 -1.216 6.464 1.00 98.31 351 LYS A O 1
ATOM 2796 N N . TRP A 1 352 ? -0.642 0.433 5.280 1.00 98.50 352 TRP A N 1
ATOM 2797 C CA . TRP A 1 352 ? -1.867 0.750 4.550 1.00 98.50 352 TRP A CA 1
ATOM 2798 C C . TRP A 1 352 ? -2.256 -0.333 3.549 1.00 98.50 352 TRP A C 1
ATOM 2800 O O . TRP A 1 352 ? -3.449 -0.561 3.356 1.00 98.50 352 TRP A O 1
ATOM 2810 N N . SER A 1 353 ? -1.290 -1.058 2.986 1.00 98.62 353 SER A N 1
ATOM 2811 C CA . SER A 1 353 ? -1.569 -2.232 2.155 1.00 98.62 353 SER A CA 1
ATOM 2812 C C . SER A 1 353 ? -2.273 -3.326 2.948 1.00 98.62 353 SER A C 1
ATOM 2814 O O . SER A 1 353 ? -3.264 -3.882 2.481 1.00 98.62 353 SER A O 1
ATOM 2816 N N . ARG A 1 354 ? -1.821 -3.598 4.179 1.00 98.62 354 ARG A N 1
ATOM 2817 C CA . ARG A 1 354 ? -2.450 -4.580 5.078 1.00 98.62 354 ARG A CA 1
ATOM 2818 C C . ARG A 1 354 ? -3.852 -4.152 5.498 1.00 98.62 354 ARG A C 1
ATOM 2820 O O . ARG A 1 354 ? -4.759 -4.981 5.482 1.00 98.62 354 ARG A O 1
ATOM 2827 N N . GLU A 1 355 ? -4.052 -2.871 5.812 1.00 97.69 355 GLU A N 1
ATOM 2828 C CA . GLU A 1 355 ? -5.379 -2.299 6.094 1.00 97.69 355 GLU A CA 1
ATOM 2829 C C . GLU A 1 355 ? -6.331 -2.456 4.896 1.00 97.69 355 GLU A C 1
ATOM 2831 O O . GLU A 1 355 ? -7.450 -2.948 5.058 1.00 97.69 355 GLU A O 1
ATOM 2836 N N . CYS A 1 356 ? -5.890 -2.078 3.689 1.00 98.12 356 CYS A N 1
ATOM 2837 C CA . CYS A 1 356 ? -6.698 -2.173 2.471 1.00 98.12 356 CYS A CA 1
ATOM 2838 C C . CYS A 1 356 ? -7.031 -3.628 2.131 1.00 98.12 356 CYS A C 1
ATOM 2840 O O . CYS A 1 356 ? -8.200 -3.958 1.927 1.00 98.12 356 CYS A O 1
ATOM 2842 N N . LEU A 1 357 ? -6.025 -4.507 2.138 1.00 98.50 357 LEU A N 1
ATOM 2843 C CA . LEU A 1 357 ? -6.185 -5.932 1.864 1.00 98.50 357 LEU A CA 1
ATOM 2844 C C . LEU A 1 357 ? -7.163 -6.581 2.849 1.00 98.50 357 LEU A C 1
ATOM 2846 O O . LEU A 1 357 ? -8.102 -7.252 2.429 1.00 98.50 357 LEU A O 1
ATOM 2850 N N . SER A 1 358 ? -7.006 -6.317 4.149 1.00 98.25 358 SER A N 1
ATOM 2851 C CA . SER A 1 358 ? -7.897 -6.863 5.180 1.00 98.25 358 SER A CA 1
ATOM 2852 C C . SER A 1 358 ? -9.321 -6.346 5.033 1.00 98.25 358 SER A C 1
ATOM 2854 O O . SER A 1 358 ? -10.267 -7.106 5.195 1.00 98.25 358 SER A O 1
ATOM 2856 N N . LYS A 1 359 ? -9.508 -5.065 4.696 1.00 97.38 359 LYS A N 1
ATOM 2857 C CA . LYS A 1 359 ? -10.846 -4.495 4.503 1.00 97.38 359 LYS A CA 1
ATOM 2858 C C . LYS A 1 359 ? -11.563 -5.112 3.305 1.00 97.38 359 LYS A C 1
ATOM 2860 O O . LYS A 1 359 ? -12.749 -5.408 3.408 1.00 97.38 359 LYS A O 1
ATOM 2865 N N . ILE A 1 360 ? -10.862 -5.293 2.187 1.00 98.19 360 ILE A N 1
ATOM 2866 C CA . ILE A 1 360 ? -11.434 -5.878 0.968 1.00 98.19 360 ILE A CA 1
ATOM 2867 C C . ILE A 1 360 ? -11.803 -7.340 1.208 1.00 98.19 360 ILE A C 1
ATOM 2869 O O . ILE A 1 360 ? -12.944 -7.725 0.972 1.00 98.19 360 ILE A O 1
ATOM 2873 N N . LEU A 1 361 ? -10.870 -8.125 1.745 1.00 98.19 361 LEU A N 1
ATOM 2874 C CA . LEU A 1 361 ? -11.099 -9.540 2.017 1.00 98.19 361 LEU A CA 1
ATOM 2875 C C . LEU A 1 361 ? -12.173 -9.759 3.092 1.00 98.19 361 LEU A C 1
ATOM 2877 O O . LEU A 1 361 ? -12.984 -10.667 2.956 1.00 98.19 361 LEU A O 1
ATOM 2881 N N . ALA A 1 362 ? -12.234 -8.916 4.128 1.00 94.94 362 ALA A N 1
ATOM 2882 C CA . ALA A 1 362 ? -13.302 -8.986 5.124 1.00 94.94 362 ALA A CA 1
ATOM 2883 C C . ALA A 1 362 ? -14.675 -8.690 4.507 1.00 94.94 362 ALA A C 1
ATOM 2885 O O . ALA A 1 362 ? -15.636 -9.359 4.861 1.00 94.94 362 ALA A O 1
ATOM 2886 N N . GLY A 1 363 ? -14.756 -7.750 3.557 1.00 94.62 363 GLY A N 1
ATOM 2887 C CA . GLY A 1 363 ? -15.977 -7.506 2.787 1.00 94.62 363 GLY A CA 1
ATOM 2888 C C . GLY A 1 363 ? -16.425 -8.741 2.004 1.00 94.62 363 GLY A C 1
ATOM 2889 O O . GLY A 1 363 ? -17.570 -9.150 2.134 1.00 94.62 363 GLY A O 1
ATOM 2890 N N . MET A 1 364 ? -15.503 -9.402 1.295 1.00 96.06 364 MET A N 1
ATOM 2891 C CA . MET A 1 364 ? -15.795 -10.649 0.567 1.00 96.06 364 MET A CA 1
ATOM 2892 C C . MET A 1 364 ? -16.262 -11.783 1.495 1.00 96.06 364 MET A C 1
ATOM 2894 O O . MET A 1 364 ? -17.081 -12.610 1.102 1.00 96.06 364 MET A O 1
ATOM 2898 N N . VAL A 1 365 ? -15.759 -11.835 2.733 1.00 90.56 365 VAL A N 1
ATOM 2899 C CA . VAL A 1 365 ? -16.222 -12.799 3.747 1.00 90.56 365 VAL A CA 1
ATOM 2900 C C . VAL A 1 365 ? -17.606 -12.430 4.280 1.00 90.56 365 VAL A C 1
ATOM 2902 O O . VAL A 1 365 ? -18.469 -13.299 4.369 1.00 90.56 365 VAL A O 1
ATOM 2905 N N . ASP A 1 366 ? -17.831 -11.159 4.619 1.00 86.94 366 ASP A N 1
ATOM 2906 C CA . ASP A 1 366 ? -19.125 -10.657 5.100 1.00 86.94 366 ASP A CA 1
ATOM 2907 C C . ASP A 1 366 ? -20.235 -10.867 4.045 1.00 86.94 366 ASP A C 1
ATOM 2909 O O . ASP A 1 366 ? -21.366 -11.209 4.397 1.00 86.94 366 ASP A O 1
ATOM 2913 N N . ASP A 1 367 ? -19.892 -10.741 2.759 1.00 88.19 367 ASP A N 1
ATOM 2914 C CA . ASP A 1 367 ? -20.782 -10.966 1.613 1.00 88.19 367 ASP A CA 1
ATOM 2915 C C . ASP A 1 367 ? -20.908 -12.461 1.219 1.00 88.19 367 ASP A C 1
ATOM 2917 O O . ASP A 1 367 ? -21.657 -12.805 0.305 1.00 88.19 367 ASP A O 1
ATOM 2921 N N . ASN A 1 368 ? -20.249 -13.377 1.946 1.00 84.12 368 ASN A N 1
ATOM 2922 C CA . ASN A 1 368 ? -20.191 -14.828 1.694 1.00 84.12 368 ASN A CA 1
ATOM 2923 C C . ASN A 1 368 ? -19.624 -15.236 0.316 1.00 84.12 368 ASN A C 1
ATOM 2925 O O . ASN A 1 368 ? -19.939 -16.317 -0.185 1.00 84.12 368 ASN A O 1
ATOM 2929 N N . GLU A 1 369 ? -18.769 -14.415 -0.294 1.00 92.50 369 GLU A N 1
ATOM 2930 C CA . GLU A 1 369 ? -18.060 -14.770 -1.531 1.00 92.50 369 GLU A CA 1
ATOM 2931 C C . GLU A 1 369 ? -16.938 -15.785 -1.268 1.00 92.50 369 GLU A C 1
ATOM 2933 O O . GLU A 1 369 ? -16.708 -16.697 -2.063 1.00 92.50 369 GLU A O 1
ATOM 2938 N N . ILE A 1 370 ? -16.246 -15.642 -0.131 1.00 92.88 370 ILE A N 1
ATOM 2939 C CA . ILE A 1 370 ? -15.170 -16.535 0.318 1.00 92.88 370 ILE A CA 1
ATOM 2940 C C . ILE A 1 370 ? -15.271 -16.804 1.823 1.00 92.88 370 ILE A C 1
ATOM 2942 O O . ILE A 1 370 ? -15.846 -16.024 2.578 1.00 92.88 370 ILE A O 1
ATOM 2946 N N . SER A 1 371 ? -14.672 -17.900 2.293 1.00 86.94 371 SER A N 1
ATOM 2947 C CA . SER A 1 371 ? -14.567 -18.164 3.731 1.00 86.94 371 SER A CA 1
ATOM 2948 C C . SER A 1 371 ? -13.451 -17.334 4.381 1.00 86.94 371 SER A C 1
ATOM 2950 O O . SER A 1 371 ? -12.503 -16.901 3.721 1.00 86.94 371 SER A O 1
ATOM 2952 N N . PHE A 1 372 ? -13.509 -17.178 5.708 1.00 86.00 372 PHE A N 1
ATOM 2953 C CA . PHE A 1 372 ? -12.437 -16.533 6.477 1.00 86.00 372 PHE A CA 1
ATOM 2954 C C . PHE A 1 372 ? -11.072 -17.211 6.266 1.00 86.00 372 PHE A C 1
ATOM 2956 O O . PHE A 1 372 ? -10.063 -16.531 6.098 1.00 86.00 372 PHE A O 1
ATOM 2963 N N . SER A 1 373 ? -11.028 -18.549 6.227 1.00 87.31 373 SER A N 1
ATOM 2964 C CA . SER A 1 373 ? -9.779 -19.282 5.989 1.00 87.31 373 SER A CA 1
ATOM 2965 C C . SER A 1 373 ? -9.214 -18.996 4.597 1.00 87.31 373 SER A C 1
ATOM 2967 O O . SER A 1 373 ? -8.021 -18.742 4.462 1.00 87.31 373 SER A O 1
ATOM 2969 N N . THR A 1 374 ? -10.075 -18.949 3.574 1.00 94.12 374 THR A N 1
ATOM 2970 C CA . THR A 1 374 ? -9.673 -18.585 2.212 1.00 94.12 374 THR A CA 1
ATOM 2971 C C . THR A 1 374 ? -9.150 -17.152 2.151 1.00 94.12 374 THR A C 1
ATOM 2973 O O . THR A 1 374 ? -8.125 -16.919 1.517 1.00 94.12 374 THR A O 1
ATOM 2976 N N . ALA A 1 375 ? -9.785 -16.202 2.842 1.00 96.69 375 ALA A N 1
ATOM 2977 C CA . ALA A 1 375 ? -9.292 -14.828 2.938 1.00 96.69 375 ALA A CA 1
ATOM 2978 C C . ALA A 1 375 ? -7.878 -14.762 3.544 1.00 96.69 375 ALA A C 1
ATOM 2980 O O . ALA A 1 375 ? -6.992 -14.106 2.993 1.00 96.69 375 ALA A O 1
ATOM 2981 N N . VAL A 1 376 ? -7.635 -15.489 4.638 1.00 95.38 376 VAL A N 1
ATOM 2982 C CA . VAL A 1 376 ? -6.306 -15.580 5.262 1.00 95.38 376 VAL A CA 1
ATOM 2983 C C . VAL A 1 376 ? -5.275 -16.176 4.294 1.00 95.38 376 VAL A C 1
ATOM 2985 O O . VAL A 1 376 ? -4.166 -15.652 4.183 1.00 95.38 376 VAL A O 1
ATOM 2988 N N . ASP A 1 377 ? -5.620 -17.231 3.556 1.00 95.94 377 ASP A N 1
ATOM 2989 C CA . ASP A 1 377 ? -4.703 -17.857 2.595 1.00 95.94 377 ASP A CA 1
ATOM 2990 C C . ASP A 1 377 ? -4.407 -16.962 1.387 1.00 95.94 377 ASP A C 1
ATOM 2992 O O . ASP A 1 377 ? -3.256 -16.870 0.954 1.00 95.94 377 ASP A O 1
ATOM 2996 N N . VAL A 1 378 ? -5.402 -16.223 0.888 1.00 98.56 378 VAL A N 1
ATOM 2997 C CA . VAL A 1 378 ? -5.197 -15.193 -0.141 1.00 98.56 378 VAL A CA 1
ATOM 2998 C C . VAL A 1 378 ? -4.220 -14.129 0.356 1.00 98.56 378 VAL A C 1
ATOM 3000 O O . VAL A 1 378 ? -3.276 -13.792 -0.359 1.00 98.56 378 VAL A O 1
ATOM 3003 N N . ALA A 1 379 ? -4.372 -13.650 1.593 1.00 98.44 379 ALA A N 1
ATOM 3004 C CA . ALA A 1 379 ? -3.451 -12.668 2.154 1.00 98.44 379 ALA A CA 1
ATOM 3005 C C . ALA A 1 379 ? -2.019 -13.210 2.301 1.00 98.44 379 ALA A C 1
ATOM 3007 O O . ALA A 1 379 ? -1.065 -12.510 1.959 1.00 98.44 379 ALA A O 1
ATOM 3008 N N . LYS A 1 380 ? -1.849 -14.465 2.741 1.00 97.19 380 LYS A N 1
ATOM 3009 C CA . LYS A 1 380 ? -0.530 -15.128 2.803 1.00 97.19 380 LYS A CA 1
ATOM 3010 C C . LYS A 1 380 ? 0.129 -15.211 1.430 1.00 97.19 380 LYS A C 1
ATOM 3012 O O . LYS A 1 380 ? 1.333 -14.980 1.304 1.00 97.19 380 LYS A O 1
ATOM 3017 N N . ASN A 1 381 ? -0.651 -15.549 0.409 1.00 98.19 381 ASN A N 1
ATOM 3018 C CA . ASN A 1 381 ? -0.157 -15.681 -0.953 1.00 98.19 381 ASN A CA 1
ATOM 3019 C C . ASN A 1 381 ? 0.304 -14.334 -1.511 1.00 98.19 381 ASN A C 1
ATOM 3021 O O . ASN A 1 381 ? 1.440 -14.237 -1.976 1.00 98.19 381 ASN A O 1
ATOM 3025 N N . ILE A 1 382 ? -0.522 -13.293 -1.379 1.00 98.75 382 ILE A N 1
ATOM 3026 C CA . ILE A 1 382 ? -0.212 -11.942 -1.867 1.00 98.75 382 ILE A CA 1
ATOM 3027 C C . ILE A 1 382 ? 1.010 -11.355 -1.156 1.00 98.75 382 ILE A C 1
ATOM 3029 O O . ILE A 1 382 ? 1.893 -10.799 -1.807 1.00 98.75 382 ILE A O 1
ATOM 3033 N N . LEU A 1 383 ? 1.077 -11.493 0.172 1.00 98.56 383 LEU A N 1
ATOM 3034 C CA . LEU A 1 383 ? 2.160 -10.911 0.960 1.00 98.56 383 LEU A CA 1
ATOM 3035 C C . LEU A 1 383 ? 3.467 -11.700 0.852 1.00 98.56 383 LEU A C 1
ATOM 3037 O O . LEU A 1 383 ? 4.524 -11.098 0.992 1.00 98.56 383 LEU A O 1
ATOM 3041 N N . PHE A 1 384 ? 3.438 -13.018 0.633 1.00 98.12 384 PHE A N 1
ATOM 3042 C CA . PHE A 1 384 ? 4.649 -13.842 0.714 1.00 98.12 384 PHE A CA 1
ATOM 3043 C C . PHE A 1 384 ? 4.787 -14.851 -0.432 1.00 98.12 384 PHE A C 1
ATOM 3045 O O . PHE A 1 384 ? 5.735 -14.780 -1.217 1.00 98.12 384 PHE A O 1
ATOM 3052 N N . PHE A 1 385 ? 3.887 -15.833 -0.527 1.00 98.00 385 PHE A N 1
ATOM 3053 C CA . PHE A 1 385 ? 4.166 -17.040 -1.316 1.00 98.00 385 PHE A CA 1
ATOM 3054 C C . PHE A 1 385 ? 4.218 -16.810 -2.829 1.00 98.00 385 PHE A C 1
ATOM 3056 O O . PHE A 1 385 ? 5.048 -17.437 -3.494 1.00 98.00 385 PHE A O 1
ATOM 3063 N N . ASN A 1 386 ? 3.408 -15.894 -3.368 1.00 98.38 386 ASN A N 1
ATOM 3064 C CA . ASN A 1 386 ? 3.394 -15.605 -4.803 1.00 98.38 386 ASN A CA 1
ATOM 3065 C C . ASN A 1 386 ? 4.759 -15.070 -5.263 1.00 98.38 386 ASN A C 1
ATOM 3067 O O . ASN A 1 386 ? 5.401 -15.662 -6.134 1.00 98.38 386 ASN A O 1
ATOM 3071 N N . ALA A 1 387 ? 5.258 -14.017 -4.604 1.00 98.44 387 ALA A N 1
ATOM 3072 C CA . ALA A 1 387 ? 6.560 -13.428 -4.910 1.00 98.44 387 ALA A CA 1
ATOM 3073 C C . ALA A 1 387 ? 7.712 -14.425 -4.682 1.00 98.44 387 ALA A C 1
ATOM 3075 O O . ALA A 1 387 ? 8.605 -14.543 -5.522 1.00 98.44 387 ALA A O 1
ATOM 3076 N N . ASN A 1 388 ? 7.668 -15.201 -3.592 1.00 98.12 388 ASN A N 1
ATOM 3077 C CA . ASN A 1 388 ? 8.682 -16.216 -3.292 1.00 98.12 388 ASN A CA 1
ATOM 3078 C C . ASN A 1 388 ? 8.847 -17.241 -4.429 1.00 98.12 388 ASN A C 1
ATOM 3080 O O . ASN A 1 388 ? 9.971 -17.594 -4.790 1.00 98.12 388 ASN A O 1
ATOM 3084 N N . SER A 1 389 ? 7.726 -17.694 -5.004 1.00 97.38 389 SER A N 1
ATOM 3085 C CA . SER A 1 389 ? 7.709 -18.631 -6.130 1.00 97.38 389 SER A CA 1
ATOM 3086 C C . SER A 1 389 ? 8.120 -17.961 -7.444 1.00 97.38 389 SER A C 1
ATOM 3088 O O . SER A 1 389 ? 8.994 -18.470 -8.145 1.00 97.38 389 SER A O 1
ATOM 3090 N N . PHE A 1 390 ? 7.546 -16.799 -7.763 1.00 98.38 390 PHE A N 1
ATOM 3091 C CA . PHE A 1 390 ? 7.764 -16.104 -9.035 1.00 98.38 390 PHE A CA 1
ATOM 3092 C C . PHE A 1 390 ? 9.234 -15.703 -9.262 1.00 98.38 390 PHE A C 1
ATOM 3094 O O . PHE A 1 390 ? 9.780 -15.910 -10.354 1.00 98.38 390 PHE A O 1
ATOM 3101 N N . TYR A 1 391 ? 9.888 -15.194 -8.213 1.00 98.38 391 TYR A N 1
ATOM 3102 C CA . TYR A 1 391 ? 11.296 -14.779 -8.226 1.00 98.38 391 TYR A CA 1
ATOM 3103 C C . TYR A 1 391 ? 12.275 -15.893 -7.818 1.00 98.38 391 TYR A C 1
ATOM 3105 O O . TYR A 1 391 ? 13.475 -15.645 -7.745 1.00 98.38 391 TYR A O 1
ATOM 3113 N N . ASN A 1 392 ? 11.791 -17.116 -7.557 1.00 96.50 392 ASN A N 1
ATOM 3114 C CA . ASN A 1 392 ? 12.606 -18.264 -7.139 1.00 96.50 392 ASN A CA 1
ATOM 3115 C C . ASN A 1 392 ? 13.535 -17.954 -5.942 1.00 96.50 392 ASN A C 1
ATOM 3117 O O . ASN A 1 392 ? 14.728 -18.256 -5.957 1.00 96.50 392 ASN A O 1
ATOM 3121 N N . LEU A 1 393 ? 12.998 -17.307 -4.902 1.00 96.94 393 LEU A N 1
ATOM 3122 C CA . LEU A 1 393 ? 13.813 -16.796 -3.789 1.00 96.94 393 LEU A CA 1
ATOM 3123 C C . LEU A 1 393 ? 14.231 -17.896 -2.806 1.00 96.94 393 LEU A C 1
ATOM 3125 O O . LEU A 1 393 ? 15.235 -17.749 -2.107 1.00 96.94 393 LEU A O 1
ATOM 3129 N N . GLY A 1 394 ? 13.458 -18.985 -2.731 1.00 95.00 394 GLY A N 1
ATOM 3130 C CA . GLY A 1 394 ? 13.707 -20.090 -1.802 1.00 95.00 394 GLY A CA 1
ATOM 3131 C C . GLY A 1 394 ? 13.623 -19.676 -0.329 1.00 95.00 394 GLY A C 1
ATOM 3132 O O . GLY A 1 394 ? 14.221 -20.320 0.534 1.00 95.00 394 GLY A O 1
ATOM 3133 N N . TRP A 1 395 ? 12.925 -18.580 -0.023 1.00 94.44 395 TRP A N 1
ATOM 3134 C CA . TRP A 1 395 ? 12.789 -18.086 1.339 1.00 94.44 395 TRP A CA 1
ATOM 3135 C C . TRP A 1 395 ? 11.736 -18.882 2.095 1.00 94.44 395 TRP A C 1
ATOM 3137 O O . TRP A 1 395 ? 10.626 -19.115 1.617 1.00 94.44 395 TRP A O 1
ATOM 3147 N N . ASN A 1 396 ? 12.096 -19.301 3.304 1.00 84.94 396 ASN A N 1
ATOM 3148 C CA . ASN A 1 396 ? 11.249 -20.141 4.132 1.00 84.94 396 ASN A CA 1
ATOM 3149 C C . ASN A 1 396 ? 10.567 -19.290 5.194 1.00 84.94 396 ASN A C 1
ATOM 3151 O O . ASN A 1 396 ? 11.153 -18.953 6.225 1.00 84.94 396 ASN A O 1
ATOM 3155 N N . PHE A 1 397 ? 9.296 -18.995 4.957 1.00 75.19 397 PHE A N 1
ATOM 3156 C CA . PHE A 1 397 ? 8.383 -18.623 6.019 1.00 75.19 397 PHE A CA 1
ATOM 3157 C C . PHE A 1 397 ? 7.621 -19.870 6.446 1.00 75.19 397 PHE A C 1
ATOM 3159 O O . PHE A 1 397 ? 6.677 -20.307 5.792 1.00 75.19 397 PHE A O 1
ATOM 3166 N N . LYS A 1 398 ? 8.050 -20.456 7.563 1.00 60.16 398 LYS A N 1
ATOM 3167 C CA . LYS A 1 398 ? 7.146 -21.292 8.339 1.00 60.16 398 LYS A CA 1
ATOM 3168 C C . LYS A 1 398 ? 6.287 -20.322 9.130 1.00 60.16 398 LYS A C 1
ATOM 3170 O O . LYS A 1 398 ? 6.813 -19.631 10.005 1.00 60.16 398 LYS A O 1
ATOM 3175 N N . LEU A 1 399 ? 4.988 -20.261 8.833 1.00 52.88 399 LEU A N 1
ATOM 3176 C CA . LEU A 1 399 ? 4.061 -19.832 9.872 1.00 52.88 399 LEU A CA 1
ATOM 3177 C C . LEU A 1 399 ? 4.415 -20.680 11.093 1.00 52.88 399 LEU A C 1
ATOM 3179 O O . LEU A 1 399 ? 4.497 -21.905 10.977 1.00 52.88 399 LEU A O 1
ATOM 3183 N N . ASN A 1 400 ? 4.620 -20.054 12.251 1.00 42.75 400 ASN A N 1
ATOM 3184 C CA . ASN A 1 400 ? 4.317 -20.783 13.468 1.00 42.75 400 ASN A CA 1
ATOM 3185 C C . ASN A 1 400 ? 2.867 -21.203 13.278 1.00 42.75 400 ASN A C 1
ATOM 3187 O O . ASN A 1 400 ? 1.972 -20.357 13.273 1.00 42.75 400 ASN A O 1
ATOM 3191 N N . SER A 1 401 ? 2.658 -22.484 12.999 1.00 39.69 401 SER A N 1
ATOM 3192 C CA . SER A 1 401 ? 1.358 -23.107 12.867 1.00 39.69 401 SER A CA 1
ATOM 3193 C C . SER A 1 401 ? 0.714 -23.174 14.248 1.00 39.69 401 SER A C 1
ATOM 3195 O O . SER A 1 401 ? 0.243 -24.206 14.695 1.00 39.69 401 SER A O 1
ATOM 3197 N N . ASN A 1 402 ? 0.574 -22.022 14.894 1.00 38.72 402 ASN A N 1
ATOM 3198 C CA . ASN A 1 402 ? -0.438 -21.783 15.901 1.00 38.72 402 ASN A CA 1
ATOM 3199 C C . ASN A 1 402 ? -1.846 -21.832 15.273 1.00 38.72 402 ASN A C 1
ATOM 3201 O O . ASN A 1 402 ? -2.797 -21.463 15.933 1.00 38.72 402 ASN A O 1
ATOM 3205 N N . LEU A 1 403 ? -2.003 -22.252 14.012 1.00 41.75 403 LEU A N 1
ATOM 3206 C CA . LEU A 1 403 ? -3.295 -22.546 13.389 1.00 41.75 403 LEU A CA 1
ATOM 3207 C C . LEU A 1 403 ? -3.524 -24.050 13.164 1.00 41.75 403 LEU A C 1
ATOM 3209 O O . LEU A 1 403 ? -4.673 -24.465 13.146 1.00 41.75 403 LEU A O 1
ATOM 3213 N N . GLU A 1 404 ? -2.474 -24.881 13.085 1.00 36.66 404 GLU A N 1
ATOM 3214 C CA . GLU A 1 404 ? -2.637 -26.349 13.186 1.00 36.66 404 GLU A CA 1
ATOM 3215 C C . GLU A 1 404 ? -2.434 -26.856 14.622 1.00 36.66 404 GLU A C 1
ATOM 3217 O O . GLU A 1 404 ? -2.910 -27.931 14.959 1.00 36.66 404 GLU A O 1
ATOM 3222 N N . ASN A 1 405 ? -1.791 -26.060 15.487 1.00 34.84 405 ASN A N 1
ATOM 3223 C CA . ASN A 1 405 ? -1.551 -26.358 16.901 1.00 34.84 405 ASN A CA 1
ATOM 3224 C C . ASN A 1 405 ? -1.790 -25.151 17.832 1.00 34.84 405 ASN A C 1
ATOM 3226 O O . ASN A 1 405 ? -1.229 -25.106 18.925 1.00 34.84 405 ASN A O 1
ATOM 3230 N N . LYS A 1 406 ? -2.672 -24.195 17.493 1.00 37.62 406 LYS A N 1
ATOM 3231 C CA . LYS A 1 406 ? -3.532 -23.720 18.586 1.00 37.62 406 LYS A CA 1
ATOM 3232 C C . LYS A 1 406 ? -4.563 -24.814 18.751 1.00 37.62 406 LYS A C 1
ATOM 3234 O O . LYS A 1 406 ? -5.624 -24.791 18.133 1.00 37.62 406 LYS A O 1
ATOM 3239 N N . SER A 1 407 ? -4.283 -25.729 19.674 1.00 38.53 407 SER A N 1
ATOM 3240 C CA . SER A 1 407 ? -5.329 -25.971 20.647 1.00 38.53 407 SER A CA 1
ATOM 3241 C C . SER A 1 407 ? -5.659 -24.587 21.195 1.00 38.53 407 SER A C 1
ATOM 3243 O O . SER A 1 407 ? -4.959 -24.064 22.058 1.00 38.53 407 SER A O 1
ATOM 3245 N N . TYR A 1 408 ? -6.669 -23.934 20.621 1.00 41.94 408 TYR A N 1
ATOM 3246 C CA . TYR A 1 408 ? -7.449 -23.051 21.453 1.00 41.94 408 TYR A CA 1
ATOM 3247 C C . TYR A 1 408 ? -7.754 -23.911 22.663 1.00 41.94 408 TYR A C 1
ATOM 3249 O O . TYR A 1 408 ? -8.280 -25.023 22.504 1.00 41.94 408 TYR A O 1
ATOM 3257 N N . GLU A 1 409 ? -7.325 -23.463 23.836 1.00 50.19 409 GLU A N 1
ATOM 3258 C CA . GLU A 1 409 ? -7.786 -24.085 25.065 1.00 50.19 409 GLU A CA 1
ATOM 3259 C C . GLU A 1 409 ? -9.299 -24.277 24.882 1.00 50.19 409 GLU A C 1
ATOM 3261 O O . GLU A 1 409 ? -9.950 -23.358 24.367 1.00 50.19 409 GLU A O 1
ATOM 3266 N N . PRO A 1 410 ? -9.889 -25.456 25.146 1.00 56.50 410 PRO A N 1
ATOM 3267 C CA . PRO A 1 410 ? -11.317 -25.677 24.928 1.00 56.50 410 PRO A CA 1
ATOM 3268 C C . PRO A 1 410 ? -12.179 -24.518 25.447 1.00 56.50 410 PRO A C 1
ATOM 3270 O O . PRO A 1 410 ? -13.202 -24.200 24.858 1.00 56.50 410 PRO A O 1
ATOM 3273 N N . GLN A 1 411 ? -11.706 -23.827 26.484 1.00 52.66 411 GLN A N 1
ATOM 3274 C CA . GLN A 1 411 ? -12.210 -22.583 27.050 1.00 52.66 411 GLN A CA 1
ATOM 3275 C C . GLN A 1 411 ? -12.196 -21.378 26.082 1.00 52.66 411 GLN A C 1
ATOM 3277 O O . GLN A 1 411 ? -13.173 -20.638 26.056 1.00 52.66 411 GLN A O 1
ATOM 3282 N N . GLU A 1 412 ? -11.147 -21.158 25.286 1.00 48.22 412 GLU A N 1
ATOM 3283 C CA . GLU A 1 412 ? -11.051 -20.091 24.274 1.00 48.22 412 GLU A CA 1
ATOM 3284 C C . GLU A 1 412 ? -11.971 -20.347 23.075 1.00 48.22 412 GLU A C 1
ATOM 3286 O O . GLU A 1 412 ? -12.732 -19.458 22.693 1.00 48.22 412 GLU A O 1
ATOM 3291 N N . VAL A 1 413 ? -11.970 -21.563 22.514 1.00 53.66 413 VAL A N 1
ATOM 3292 C CA . VAL A 1 413 ? -12.913 -21.930 21.437 1.00 53.66 413 VAL A CA 1
ATOM 3293 C C . VAL A 1 413 ? -14.342 -21.888 21.945 1.00 53.66 413 VAL A C 1
ATOM 3295 O O . VAL A 1 413 ? -15.213 -21.337 21.278 1.00 53.66 413 VAL A O 1
ATOM 3298 N N . PHE A 1 414 ? -14.592 -22.400 23.148 1.00 60.19 414 PHE A N 1
ATOM 3299 C CA . PHE A 1 414 ? -15.900 -22.290 23.774 1.00 60.19 414 PHE A CA 1
ATOM 3300 C C . PHE A 1 414 ? -16.274 -20.827 24.021 1.00 60.19 414 PHE A C 1
ATOM 3302 O O . PHE A 1 414 ? -17.423 -20.471 23.793 1.00 60.19 414 PHE A O 1
ATOM 3309 N N . SER A 1 415 ? -15.326 -19.958 24.385 1.00 56.75 415 SER A N 1
ATOM 3310 C CA . SER A 1 415 ? -15.543 -18.511 24.501 1.00 56.75 415 SER A CA 1
ATOM 3311 C C . SER A 1 415 ? -15.961 -17.882 23.187 1.00 56.75 415 SER A C 1
ATOM 3313 O O . SER A 1 415 ? -17.011 -17.245 23.135 1.00 56.75 415 SER A O 1
ATOM 3315 N N . ILE A 1 416 ? -15.244 -18.148 22.101 1.00 55.66 416 ILE A N 1
ATOM 3316 C CA . ILE A 1 416 ? -15.580 -17.614 20.779 1.00 55.66 416 ILE A CA 1
ATOM 3317 C C . ILE A 1 416 ? -16.931 -18.164 20.293 1.00 55.66 416 ILE A C 1
ATOM 3319 O O . ILE A 1 416 ? -17.808 -17.398 19.900 1.00 55.66 416 ILE A O 1
ATOM 3323 N N . LEU A 1 417 ? -17.155 -19.478 20.378 1.00 60.38 417 LEU A N 1
ATOM 3324 C CA . LEU A 1 417 ? -18.402 -20.111 19.933 1.00 60.38 417 LEU A CA 1
ATOM 3325 C C . LEU A 1 417 ? -19.606 -19.713 20.795 1.00 60.38 417 LEU A C 1
ATOM 3327 O O . LEU A 1 417 ? -20.710 -19.570 20.276 1.00 60.38 417 LEU A O 1
ATOM 3331 N N . SER A 1 418 ? -19.411 -19.482 22.096 1.00 62.88 418 SER A N 1
ATOM 3332 C CA . SER A 1 418 ? -20.473 -19.020 23.000 1.00 62.88 418 SER A CA 1
ATOM 3333 C C . SER A 1 418 ? -20.998 -17.626 22.653 1.00 62.88 418 SER A C 1
ATOM 3335 O O . SER A 1 418 ? -22.142 -17.307 22.991 1.00 62.88 418 SER A O 1
ATOM 3337 N N . GLN A 1 419 ? -20.194 -16.818 21.948 1.00 55.81 419 GLN A N 1
ATOM 3338 C CA . GLN A 1 419 ? -20.591 -15.504 21.452 1.00 55.81 419 GLN A CA 1
ATOM 3339 C C . GLN A 1 419 ? -21.505 -15.594 20.225 1.00 55.81 419 GLN A C 1
ATOM 3341 O O . GLN A 1 419 ? -22.122 -14.592 19.872 1.00 55.81 419 GLN A O 1
ATOM 3346 N N . ILE A 1 420 ? -21.658 -16.758 19.590 1.00 64.38 420 ILE A N 1
ATOM 3347 C CA . ILE A 1 420 ? -22.603 -16.932 18.487 1.00 64.38 420 ILE A CA 1
ATOM 3348 C C . ILE A 1 420 ? -24.001 -17.183 19.081 1.00 64.38 420 ILE A C 1
ATOM 3350 O O . ILE A 1 420 ? -24.204 -18.170 19.795 1.00 64.38 420 ILE A O 1
ATOM 3354 N N . PRO A 1 421 ? -24.986 -16.298 18.843 1.00 66.06 421 PRO A N 1
ATOM 3355 C CA . PRO A 1 421 ? -26.330 -16.496 19.360 1.00 66.06 421 PRO A CA 1
ATOM 3356 C C . PRO A 1 421 ? -27.050 -17.623 18.608 1.00 66.06 421 PRO A C 1
ATOM 3358 O O . PRO A 1 421 ? -27.026 -17.700 17.384 1.00 66.06 421 PRO A O 1
ATOM 3361 N N . ASN A 1 422 ? -27.730 -18.487 19.356 1.00 73.06 422 ASN A N 1
ATOM 3362 C CA . ASN A 1 422 ? -28.557 -19.569 18.830 1.00 73.06 422 ASN A CA 1
ATOM 3363 C C . ASN A 1 422 ? -29.984 -19.076 18.620 1.00 73.06 422 ASN A C 1
ATOM 3365 O O . ASN A 1 422 ? -30.557 -18.471 19.525 1.00 73.06 422 ASN A O 1
ATOM 3369 N N . TYR A 1 423 ? -30.590 -19.394 17.482 1.00 76.38 423 TYR A N 1
ATOM 3370 C CA . TYR A 1 423 ? -32.011 -19.142 17.260 1.00 76.38 423 TYR A CA 1
ATOM 3371 C C . TYR A 1 423 ? -32.853 -19.983 18.225 1.00 76.38 423 TYR A C 1
ATOM 3373 O O . TYR A 1 423 ? -32.671 -21.194 18.337 1.00 76.38 423 TYR A O 1
ATOM 3381 N N . THR A 1 424 ? -33.780 -19.344 18.930 1.00 80.44 424 THR A N 1
ATOM 3382 C CA . THR A 1 424 ? -34.746 -20.011 19.817 1.00 80.44 424 THR A CA 1
ATOM 3383 C C . THR A 1 424 ? -36.172 -19.955 19.287 1.00 80.44 424 THR A C 1
ATOM 3385 O O . THR A 1 424 ? -37.033 -20.674 19.786 1.00 80.44 424 THR A O 1
ATOM 3388 N N . GLY A 1 425 ? -36.426 -19.139 18.265 1.00 79.56 425 GLY A N 1
ATOM 3389 C CA . GLY A 1 425 ? -37.700 -19.070 17.561 1.00 79.56 425 GLY A CA 1
ATOM 3390 C C . GLY A 1 425 ? -37.772 -17.845 16.659 1.00 79.56 425 GLY A C 1
ATOM 3391 O O . GLY A 1 425 ? -36.841 -17.046 16.604 1.00 79.56 425 GLY A O 1
ATOM 3392 N N . GLY A 1 426 ? -38.898 -17.666 15.983 1.00 84.50 426 GLY A N 1
ATOM 3393 C CA . GLY A 1 426 ? -39.159 -16.467 15.204 1.00 84.50 426 GLY A CA 1
ATOM 3394 C C . GLY A 1 426 ? -40.598 -16.412 14.716 1.00 84.50 426 GLY A C 1
ATOM 3395 O O . GLY A 1 426 ? -41.271 -17.437 14.652 1.00 84.50 426 GLY A O 1
ATOM 3396 N N . ASN A 1 427 ? -41.061 -15.210 14.397 1.00 79.19 427 ASN A N 1
ATOM 3397 C CA . ASN A 1 427 ? -42.385 -14.930 13.864 1.00 79.19 427 ASN A CA 1
AT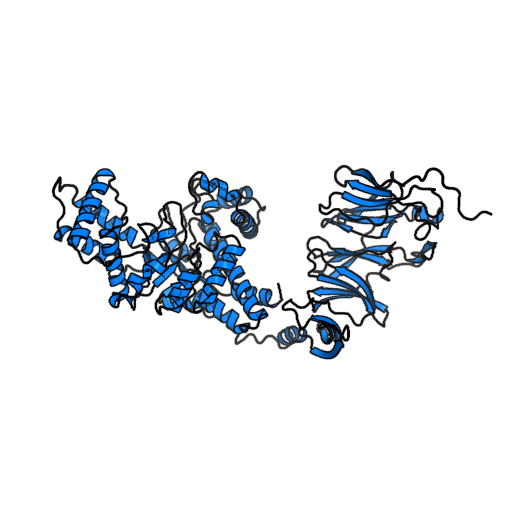OM 3398 C C . ASN A 1 427 ? -42.257 -13.988 12.668 1.00 79.19 427 ASN A C 1
ATOM 3400 O O . ASN A 1 427 ? -41.448 -13.062 12.687 1.00 79.19 427 ASN A O 1
ATOM 3404 N N . ILE A 1 428 ? -43.086 -14.199 11.651 1.00 84.50 428 ILE A N 1
ATOM 3405 C CA . ILE A 1 428 ? -43.209 -13.292 10.512 1.00 84.50 428 ILE A CA 1
ATOM 3406 C C . ILE A 1 428 ? -44.608 -12.693 10.562 1.00 84.50 428 ILE A C 1
ATOM 3408 O O . ILE A 1 428 ? -45.604 -13.413 10.571 1.00 84.50 428 ILE A O 1
ATOM 3412 N N . PHE A 1 429 ? -44.673 -11.371 10.590 1.00 80.19 429 PHE A N 1
ATOM 3413 C CA . PHE A 1 429 ? -45.903 -10.600 10.592 1.00 80.19 429 PHE A CA 1
ATOM 3414 C C . PHE A 1 429 ? -45.975 -9.800 9.300 1.00 80.19 429 PHE A C 1
ATOM 3416 O O . PHE A 1 429 ? -45.035 -9.091 8.946 1.00 80.19 429 PHE A O 1
ATOM 3423 N N . LYS A 1 430 ? -47.097 -9.877 8.591 1.00 80.00 430 LYS A N 1
ATOM 3424 C CA . LYS A 1 430 ? -47.345 -8.969 7.471 1.00 80.00 430 LYS A CA 1
ATOM 3425 C C . LYS A 1 430 ? -47.792 -7.619 8.038 1.00 80.00 430 LYS A C 1
ATOM 3427 O O . LYS A 1 430 ? -48.706 -7.595 8.858 1.00 80.00 430 LYS A O 1
ATOM 3432 N N . ILE A 1 431 ? -47.138 -6.522 7.646 1.00 73.44 431 ILE A N 1
ATOM 3433 C CA . ILE A 1 431 ? -47.403 -5.193 8.233 1.00 73.44 431 ILE A CA 1
ATOM 3434 C C . ILE A 1 431 ? -48.756 -4.648 7.750 1.00 73.44 431 ILE A C 1
ATOM 3436 O O . ILE A 1 431 ? -49.496 -4.057 8.530 1.00 73.44 431 ILE A O 1
ATOM 3440 N N . ASN A 1 432 ? -49.103 -4.890 6.483 1.00 69.62 432 ASN A N 1
ATOM 3441 C CA . ASN A 1 432 ? -50.413 -4.595 5.906 1.00 69.62 432 ASN A CA 1
ATOM 3442 C C . ASN A 1 432 ? -50.765 -5.666 4.851 1.00 69.62 432 ASN A C 1
ATOM 3444 O O . ASN A 1 432 ? -49.877 -6.208 4.197 1.00 69.62 432 ASN A O 1
ATOM 3448 N N . GLN A 1 433 ? -52.048 -5.990 4.660 1.00 71.12 433 GLN A N 1
ATOM 3449 C CA . GLN A 1 433 ? -52.486 -6.964 3.651 1.00 71.12 433 GLN A CA 1
ATOM 3450 C C . GLN A 1 433 ? -52.096 -6.554 2.222 1.00 71.12 433 GLN A C 1
ATOM 3452 O O . GLN A 1 433 ? -51.804 -7.439 1.416 1.00 71.12 433 GLN A O 1
ATOM 3457 N N . GLU A 1 434 ? -51.999 -5.250 1.952 1.00 66.88 434 GLU A N 1
ATOM 3458 C CA . GLU A 1 434 ? -51.649 -4.681 0.642 1.00 66.88 434 GLU A CA 1
ATOM 3459 C C . GLU A 1 434 ? -50.157 -4.340 0.471 1.00 66.88 434 GLU A C 1
ATOM 3461 O O . GLU A 1 434 ? -49.745 -4.011 -0.636 1.00 66.88 434 GLU A O 1
ATOM 3466 N N . SER A 1 435 ? -49.327 -4.423 1.523 1.00 68.12 435 SER A N 1
ATOM 3467 C CA . SER A 1 435 ? -47.893 -4.115 1.414 1.00 68.12 435 SER A CA 1
ATOM 3468 C C . SER A 1 435 ? -47.036 -5.357 1.144 1.00 68.12 435 SER A C 1
ATOM 3470 O O . SER A 1 435 ? -47.332 -6.465 1.603 1.00 68.12 435 SER A O 1
ATOM 3472 N N . SER A 1 436 ? -45.921 -5.144 0.446 1.00 74.06 436 SER A N 1
ATOM 3473 C CA . SER A 1 436 ? -44.792 -6.072 0.286 1.00 74.06 436 SER A CA 1
ATOM 3474 C C . SER A 1 436 ? -43.878 -6.122 1.521 1.00 74.06 436 SER A C 1
ATOM 3476 O O . SER A 1 436 ? -42.869 -6.827 1.523 1.00 74.06 436 SER A O 1
ATOM 3478 N N . CYS A 1 437 ? -44.241 -5.396 2.588 1.00 72.94 437 CYS A N 1
ATOM 3479 C CA . CYS A 1 437 ? -43.439 -5.252 3.798 1.00 72.94 437 CYS A CA 1
ATOM 3480 C C . CYS A 1 437 ? -43.843 -6.250 4.895 1.00 72.94 437 CYS A C 1
ATOM 3482 O O . CYS A 1 437 ? -44.988 -6.284 5.364 1.00 72.94 437 CYS A O 1
ATOM 3484 N N . PHE A 1 438 ? -42.858 -6.996 5.380 1.00 79.56 438 PHE A N 1
ATOM 3485 C CA . PHE A 1 438 ? -42.967 -7.961 6.466 1.00 79.56 438 PHE A CA 1
ATOM 3486 C C . PHE A 1 438 ? -42.133 -7.510 7.660 1.00 79.56 438 PHE A C 1
ATOM 3488 O O . PHE A 1 438 ? -40.997 -7.070 7.509 1.00 79.56 438 PHE A O 1
ATOM 3495 N N . LYS A 1 439 ? -42.676 -7.679 8.863 1.00 78.88 439 LYS A N 1
ATOM 3496 C CA . LYS A 1 439 ? -41.936 -7.596 10.116 1.00 78.88 439 LYS A CA 1
ATOM 3497 C C . LYS A 1 439 ? -41.524 -9.005 10.532 1.00 78.88 439 LYS A C 1
ATOM 3499 O O . LYS A 1 439 ? -42.373 -9.851 10.796 1.00 78.88 439 LYS A O 1
ATOM 3504 N N . ILE A 1 440 ? -40.229 -9.263 10.615 1.00 80.31 440 ILE A N 1
ATOM 3505 C CA . ILE A 1 440 ? -39.654 -10.535 11.052 1.00 80.31 440 ILE A CA 1
ATOM 3506 C C . ILE A 1 440 ? -39.095 -10.344 12.460 1.00 80.31 440 ILE A C 1
ATOM 3508 O O . ILE A 1 440 ? -38.170 -9.567 12.661 1.00 80.31 440 ILE A O 1
ATOM 3512 N N . SER A 1 441 ? -39.635 -11.060 13.438 1.00 78.19 441 SER A N 1
ATOM 3513 C CA . SER A 1 441 ? -39.117 -11.130 14.805 1.00 78.19 441 SER A CA 1
ATOM 3514 C C . SER A 1 441 ? -38.347 -12.438 14.968 1.00 78.19 441 SER A C 1
ATOM 3516 O O . SER A 1 441 ? -38.902 -13.509 14.743 1.00 78.19 441 SER A O 1
ATOM 3518 N N . LEU A 1 442 ? -37.073 -12.373 15.339 1.00 75.88 442 LEU A N 1
ATOM 3519 C CA . LEU A 1 442 ? -36.212 -13.529 15.584 1.00 75.88 442 LEU A CA 1
ATOM 3520 C C . LEU A 1 442 ? -35.772 -13.531 17.045 1.00 75.88 442 LEU A C 1
ATOM 3522 O O . LEU A 1 442 ? -35.180 -12.568 17.526 1.00 75.88 442 LEU A O 1
ATOM 3526 N N . ASN A 1 443 ? -36.030 -14.629 17.742 1.00 75.19 443 ASN A N 1
ATOM 3527 C CA . ASN A 1 443 ? -35.609 -14.841 19.118 1.00 75.19 443 ASN A CA 1
ATOM 3528 C C . ASN A 1 443 ? -34.284 -15.598 19.148 1.00 75.19 443 ASN A C 1
ATOM 3530 O O . ASN A 1 443 ? -34.097 -16.589 18.439 1.00 75.19 443 ASN A O 1
ATOM 3534 N N . PHE A 1 444 ? -33.389 -15.159 20.022 1.00 77.19 444 PHE A N 1
ATOM 3535 C CA . PHE A 1 444 ? -32.057 -15.712 20.187 1.00 77.19 444 PHE A CA 1
ATOM 3536 C C . PHE A 1 444 ? -31.788 -16.087 21.641 1.00 77.19 444 PHE A C 1
ATOM 3538 O O . PHE A 1 444 ? -32.363 -15.524 22.575 1.00 77.19 444 PHE A O 1
ATOM 3545 N N . SER A 1 445 ? -30.862 -17.019 21.845 1.00 78.06 445 SER A N 1
ATOM 3546 C CA . SER A 1 445 ? -30.210 -17.272 23.121 1.00 78.06 445 SER A CA 1
ATOM 3547 C C . SER A 1 445 ? -28.703 -17.385 22.944 1.00 78.06 445 SER A C 1
ATOM 3549 O O . SER A 1 445 ? -28.215 -18.065 22.049 1.00 78.06 445 SER A O 1
ATOM 3551 N N . GLN A 1 446 ? -27.955 -16.743 23.829 1.00 78.00 446 GLN A N 1
ATOM 3552 C CA . GLN A 1 446 ? -26.498 -16.693 23.802 1.00 78.00 446 GLN A CA 1
ATOM 3553 C C . GLN A 1 446 ? -25.970 -16.994 25.204 1.00 78.00 446 GLN A C 1
ATOM 3555 O O . GLN A 1 446 ? -26.592 -16.611 26.197 1.00 78.00 446 GLN A O 1
ATOM 3560 N N . ARG A 1 447 ? -24.848 -17.700 25.323 1.00 70.31 447 ARG A N 1
ATOM 3561 C CA . ARG A 1 447 ? -24.262 -18.003 26.633 1.00 70.31 447 ARG A CA 1
ATOM 3562 C C . ARG A 1 447 ? -23.327 -16.861 27.040 1.00 70.31 447 ARG A C 1
ATOM 3564 O O . ARG A 1 447 ? -22.456 -16.477 26.275 1.00 70.31 447 ARG A O 1
ATOM 3571 N N . ASP A 1 448 ? -23.500 -16.328 28.246 1.00 63.59 448 ASP A N 1
ATOM 3572 C CA . ASP A 1 448 ? -22.529 -15.436 28.884 1.00 63.59 448 ASP A CA 1
ATOM 3573 C C . ASP A 1 448 ? -21.591 -16.292 29.737 1.00 63.59 448 ASP A C 1
ATOM 3575 O O . ASP A 1 448 ? -22.004 -16.825 30.768 1.00 63.59 448 ASP A O 1
ATOM 3579 N N . LEU A 1 449 ? -20.351 -16.481 29.284 1.00 60.44 449 LEU A N 1
ATOM 3580 C CA . LEU A 1 449 ? -19.389 -17.325 29.996 1.00 60.44 449 LEU A CA 1
ATOM 3581 C C . LEU A 1 449 ? -18.816 -16.676 31.247 1.00 60.44 449 LEU A C 1
ATOM 3583 O O . LEU A 1 449 ? -18.544 -17.388 32.207 1.00 60.44 449 LEU A O 1
ATOM 3587 N N . ILE A 1 450 ? -18.673 -15.349 31.254 1.00 54.75 450 ILE A N 1
ATOM 3588 C CA . ILE A 1 450 ? -18.129 -14.608 32.398 1.00 54.75 450 ILE A CA 1
ATOM 3589 C C . ILE A 1 450 ? -19.095 -14.723 33.580 1.00 54.75 450 ILE A C 1
ATOM 3591 O O . ILE A 1 450 ? -18.676 -14.904 34.720 1.00 54.75 450 ILE A O 1
ATOM 3595 N N . ARG A 1 451 ? -20.402 -14.666 33.302 1.00 55.72 451 ARG A N 1
ATOM 3596 C CA . ARG A 1 451 ? -21.460 -14.757 34.323 1.00 55.72 451 ARG A CA 1
ATOM 3597 C C . ARG A 1 451 ? -22.044 -16.150 34.513 1.00 55.72 451 ARG A C 1
ATOM 3599 O O . ARG A 1 451 ? -22.805 -16.358 35.449 1.00 55.72 451 ARG A O 1
ATOM 3606 N N . ASN A 1 452 ? -21.701 -17.096 33.641 1.00 67.00 452 ASN A N 1
ATOM 3607 C CA . ASN A 1 452 ? -22.262 -18.445 33.605 1.00 67.00 452 ASN A CA 1
ATOM 3608 C C . ASN A 1 452 ? -23.801 -18.492 33.416 1.00 67.00 452 ASN A C 1
ATOM 3610 O O . ASN A 1 452 ? -24.479 -19.381 33.934 1.00 67.00 452 ASN A O 1
ATOM 3614 N N . GLU A 1 453 ? -24.366 -17.574 32.626 1.00 64.44 453 GLU A N 1
ATOM 3615 C CA . GLU A 1 453 ? -25.819 -17.420 32.420 1.00 64.44 453 GLU A CA 1
ATOM 3616 C C . GLU A 1 453 ? -26.232 -17.568 30.942 1.00 64.44 453 GLU A C 1
ATOM 3618 O O . GLU A 1 453 ? -25.423 -17.413 30.026 1.00 64.44 453 GLU A O 1
ATOM 3623 N N . LYS A 1 454 ? -27.513 -17.876 30.676 1.00 68.81 454 LYS A N 1
ATOM 3624 C CA . LYS A 1 454 ? -28.089 -17.838 29.316 1.00 68.81 454 LYS A CA 1
ATOM 3625 C C . LYS A 1 454 ? -28.782 -16.495 29.089 1.00 68.81 454 LYS A C 1
ATOM 3627 O O . LYS A 1 454 ? -29.824 -16.230 29.678 1.00 68.81 454 LYS A O 1
ATOM 3632 N N . LYS A 1 455 ? -28.241 -15.687 28.181 1.00 67.56 455 LYS A N 1
ATOM 3633 C CA . LYS A 1 455 ? -28.898 -14.499 27.635 1.00 67.56 455 LYS A CA 1
ATOM 3634 C C . LYS A 1 455 ? -29.952 -14.926 26.625 1.00 67.56 455 LYS A C 1
ATOM 3636 O O . LYS A 1 455 ? -29.776 -15.913 25.905 1.00 67.56 455 LYS A O 1
ATOM 3641 N N . ARG A 1 456 ? -31.034 -14.165 26.554 1.00 71.25 456 ARG A N 1
ATOM 3642 C CA . ARG A 1 456 ? -32.047 -14.267 25.510 1.00 71.25 456 ARG A CA 1
ATOM 3643 C C . ARG A 1 456 ? -32.406 -12.859 25.055 1.00 71.25 456 ARG A C 1
ATOM 3645 O O . ARG A 1 456 ? -32.473 -11.954 25.885 1.00 71.25 456 ARG A O 1
ATOM 3652 N N . PHE A 1 457 ? -32.597 -12.681 23.759 1.00 65.94 457 PHE A N 1
ATOM 3653 C CA . PHE A 1 457 ? -32.923 -11.390 23.156 1.00 65.94 457 PHE A CA 1
ATOM 3654 C C . PHE A 1 457 ? -33.686 -11.596 21.848 1.00 65.94 457 PHE A C 1
ATOM 3656 O O . PHE A 1 457 ? -33.662 -12.690 21.285 1.00 65.94 457 PHE A O 1
ATOM 3663 N N . CYS A 1 458 ? -34.359 -10.555 21.371 1.00 71.38 458 CYS A N 1
ATOM 3664 C CA . CYS A 1 458 ? -35.095 -10.567 20.108 1.00 71.38 458 CYS A CA 1
ATOM 3665 C C . CYS A 1 458 ? -34.501 -9.542 19.132 1.00 71.38 458 CYS A C 1
ATOM 3667 O O . CYS A 1 458 ? -34.132 -8.450 19.550 1.00 71.38 458 CYS A O 1
ATOM 3669 N N . ILE A 1 459 ? -34.420 -9.871 17.845 1.00 69.19 459 ILE A N 1
ATOM 3670 C CA . ILE A 1 459 ? -34.119 -8.934 16.752 1.00 69.19 459 ILE A CA 1
ATOM 3671 C C . ILE A 1 459 ? -35.395 -8.785 15.922 1.00 69.19 459 ILE A C 1
ATOM 3673 O O . ILE A 1 459 ? -36.016 -9.788 15.578 1.00 69.19 459 ILE A O 1
ATOM 3677 N N . GLU A 1 460 ? -35.798 -7.556 15.605 1.00 72.19 460 GLU A N 1
ATOM 3678 C CA . GLU A 1 460 ? -36.991 -7.279 14.799 1.00 72.19 460 GLU A CA 1
ATOM 3679 C C . GLU A 1 460 ? -36.622 -6.535 13.515 1.00 72.19 460 GLU A C 1
ATOM 3681 O O . GLU A 1 460 ? -36.208 -5.385 13.551 1.00 72.19 460 GLU A O 1
ATOM 3686 N N . MET A 1 461 ? -36.812 -7.160 12.362 1.00 70.69 461 MET A N 1
ATOM 3687 C CA . MET A 1 461 ? -36.440 -6.605 11.062 1.00 70.69 461 MET A CA 1
ATOM 3688 C C . MET A 1 461 ? -37.688 -6.264 10.256 1.00 70.69 461 MET A C 1
ATOM 3690 O O . MET A 1 461 ? -38.650 -7.027 10.269 1.00 70.69 461 MET A O 1
ATOM 3694 N N . ASN A 1 462 ? -37.654 -5.163 9.508 1.00 73.44 462 ASN A N 1
ATOM 3695 C CA . ASN A 1 462 ? -38.645 -4.882 8.471 1.00 73.44 462 ASN A CA 1
ATOM 3696 C C . ASN A 1 462 ? -38.018 -5.187 7.106 1.00 73.44 462 ASN A C 1
ATOM 3698 O O . ASN A 1 462 ? -36.938 -4.681 6.801 1.00 73.44 462 ASN A O 1
ATOM 3702 N N . VAL A 1 463 ? -38.677 -6.031 6.318 1.00 71.44 463 VAL A N 1
ATOM 3703 C CA . VAL A 1 463 ? -38.221 -6.495 5.003 1.00 71.44 463 VAL A CA 1
ATOM 3704 C C . VAL A 1 463 ? -39.276 -6.143 3.968 1.00 71.44 463 VAL A C 1
ATOM 3706 O O . VAL A 1 463 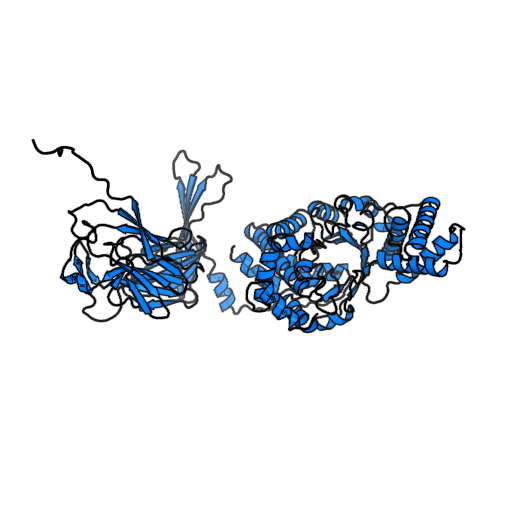? -40.423 -6.553 4.116 1.00 71.44 463 VAL A O 1
ATOM 3709 N N . ASP A 1 464 ? -38.885 -5.408 2.931 1.00 75.88 464 ASP A N 1
ATOM 3710 C CA . ASP A 1 464 ? -39.704 -5.158 1.744 1.00 75.88 464 ASP A CA 1
ATOM 3711 C C . ASP A 1 464 ? -39.242 -6.091 0.620 1.00 75.88 464 ASP A C 1
ATOM 3713 O O . ASP A 1 464 ? -38.082 -6.038 0.212 1.00 75.88 464 ASP A O 1
ATOM 3717 N N . VAL A 1 465 ? -40.131 -6.971 0.160 1.00 72.31 465 VAL A N 1
ATOM 3718 C CA . VAL A 1 465 ? -39.810 -8.014 -0.830 1.00 72.31 465 VAL A CA 1
ATOM 3719 C C . VAL A 1 465 ? -39.667 -7.448 -2.250 1.00 72.31 465 VAL A C 1
ATOM 3721 O O . VAL A 1 465 ? -38.991 -8.061 -3.073 1.00 72.31 465 VAL A O 1
ATOM 3724 N N . A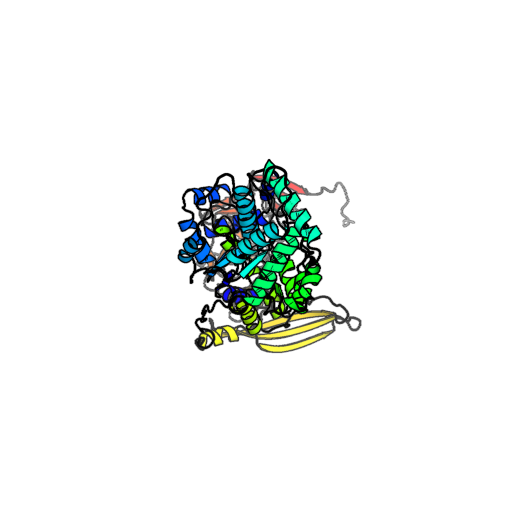SP A 1 466 ? -40.226 -6.265 -2.524 1.00 69.88 466 ASP A N 1
ATOM 3725 C CA . ASP A 1 466 ? -40.234 -5.658 -3.864 1.00 69.88 466 ASP A CA 1
ATOM 3726 C C . ASP A 1 466 ? -39.115 -4.618 -4.063 1.00 69.88 466 ASP A C 1
ATOM 3728 O O . ASP A 1 466 ? -38.927 -4.097 -5.165 1.00 69.88 466 ASP A O 1
ATOM 3732 N N . SER A 1 467 ? -38.330 -4.324 -3.020 1.00 58.50 467 SER A N 1
ATOM 3733 C CA . SER A 1 467 ? -37.221 -3.366 -3.075 1.00 58.50 467 SER A CA 1
ATOM 3734 C C . SER A 1 467 ? -35.858 -4.065 -2.995 1.00 58.50 467 SER A C 1
ATOM 3736 O O . SER A 1 467 ? -35.639 -4.955 -2.178 1.00 58.50 467 SER A O 1
ATOM 3738 N N . SER A 1 468 ? -34.884 -3.610 -3.787 1.00 50.97 468 SER A N 1
ATOM 3739 C CA . SER A 1 468 ? -33.484 -4.055 -3.702 1.00 50.97 468 SER A CA 1
ATOM 3740 C C . SER A 1 468 ? -32.702 -3.398 -2.548 1.00 50.97 468 SER A C 1
ATOM 3742 O O . SER A 1 468 ? -31.468 -3.420 -2.549 1.00 50.97 468 SER A O 1
ATOM 3744 N N . GLN A 1 469 ? -33.379 -2.733 -1.602 1.00 48.25 469 GLN A N 1
ATOM 3745 C CA . GLN A 1 469 ? -32.733 -1.990 -0.520 1.00 48.25 469 GLN A CA 1
ATOM 3746 C C . GLN A 1 469 ? -32.482 -2.846 0.727 1.00 48.25 469 GLN A C 1
ATOM 3748 O O . GLN A 1 469 ? -33.271 -3.699 1.123 1.00 48.25 469 GLN A O 1
ATOM 3753 N N . LYS A 1 470 ? -31.321 -2.586 1.340 1.00 48.91 470 LYS A N 1
ATOM 3754 C CA . LYS A 1 470 ? -30.762 -3.300 2.491 1.00 48.91 470 LYS A CA 1
ATOM 3755 C C . LYS A 1 470 ? -31.668 -3.212 3.724 1.00 48.91 470 LYS A C 1
ATOM 3757 O O . LYS A 1 470 ? -32.155 -2.138 4.065 1.00 48.91 470 LYS A O 1
ATOM 3762 N N . MET A 1 471 ? -31.779 -4.345 4.422 1.00 51.53 471 MET A N 1
ATOM 3763 C CA . MET A 1 471 ? -32.323 -4.492 5.778 1.00 51.53 471 MET A CA 1
ATOM 3764 C C . MET A 1 471 ? -32.056 -3.268 6.669 1.00 51.53 471 MET A C 1
ATOM 3766 O O . MET A 1 471 ? -30.904 -2.891 6.893 1.00 51.53 471 MET A O 1
ATOM 3770 N N . LEU A 1 472 ? -33.112 -2.716 7.270 1.00 49.22 472 LEU A N 1
ATOM 3771 C CA . LEU A 1 472 ? -32.979 -1.824 8.421 1.00 49.22 472 LEU A CA 1
ATOM 3772 C C . LEU A 1 472 ? -32.514 -2.658 9.623 1.00 49.22 472 LEU A C 1
ATOM 3774 O O . LEU A 1 472 ? -33.254 -3.496 10.137 1.00 49.22 472 LEU A O 1
ATOM 3778 N N . HIS A 1 473 ? -31.263 -2.465 10.045 1.00 46.97 473 HIS A N 1
ATOM 3779 C CA . HIS A 1 473 ? -30.720 -3.123 11.232 1.00 46.97 473 HIS A CA 1
ATOM 3780 C C . HIS A 1 473 ? -31.467 -2.663 12.491 1.00 46.97 473 HIS A C 1
ATOM 3782 O O . HIS A 1 473 ? -31.499 -1.474 12.797 1.00 46.97 473 HIS A O 1
ATOM 3788 N N . SER A 1 474 ? -32.008 -3.610 13.257 1.00 55.34 474 SER A N 1
ATOM 3789 C CA . SER A 1 474 ? -32.536 -3.368 14.603 1.00 55.34 474 SER A CA 1
ATOM 3790 C C . SER A 1 474 ? -31.541 -3.810 15.671 1.00 55.34 474 SER A C 1
ATOM 3792 O O . SER A 1 474 ? -30.896 -4.852 15.529 1.00 55.34 474 SER A O 1
ATOM 3794 N N . PHE A 1 475 ? -31.460 -3.074 16.776 1.00 57.59 475 PHE A N 1
ATOM 3795 C CA . PHE A 1 475 ? -30.707 -3.510 17.951 1.00 57.59 475 PHE A CA 1
ATOM 3796 C C . PHE A 1 475 ? -31.460 -4.634 18.687 1.00 57.59 475 PHE A C 1
ATOM 3798 O O . PHE A 1 475 ? -32.692 -4.638 18.673 1.00 57.59 475 PHE A O 1
ATOM 3805 N N . PRO A 1 476 ? -30.759 -5.572 19.352 1.00 59.09 476 PRO A N 1
ATOM 3806 C CA . PRO A 1 476 ? -31.387 -6.586 20.184 1.00 59.09 476 PRO A CA 1
ATOM 3807 C C . PRO A 1 476 ? -32.267 -5.942 21.256 1.00 59.09 476 PRO A C 1
ATOM 3809 O O . PRO A 1 476 ? -31.852 -5.004 21.943 1.00 59.09 476 PRO A O 1
ATOM 3812 N N . ILE A 1 477 ? -33.476 -6.467 21.409 1.00 62.41 477 ILE A N 1
ATOM 3813 C CA . ILE A 1 477 ? -34.392 -6.136 22.494 1.00 62.41 477 ILE A CA 1
ATOM 3814 C C . ILE A 1 477 ? -34.090 -7.097 23.643 1.00 62.41 477 ILE A C 1
ATOM 3816 O O . ILE A 1 477 ? -34.202 -8.320 23.497 1.00 62.41 477 ILE A O 1
ATOM 3820 N N . SER A 1 478 ? -33.662 -6.536 24.773 1.00 60.97 478 SER A N 1
ATOM 3821 C CA . SER A 1 478 ? -33.379 -7.288 25.995 1.00 60.97 478 SER A CA 1
ATOM 3822 C C . SER A 1 478 ? -34.667 -7.857 26.601 1.00 60.97 478 SER A C 1
ATOM 3824 O O . SER A 1 478 ? -35.722 -7.238 26.510 1.00 60.97 478 SER A O 1
ATOM 3826 N N . GLN A 1 479 ? -34.589 -9.024 27.250 1.00 62.59 479 GLN A N 1
ATOM 3827 C CA . GLN A 1 479 ? -35.715 -9.575 28.025 1.00 62.59 479 GLN A CA 1
ATOM 3828 C C . GLN A 1 479 ? -35.914 -8.885 29.382 1.00 62.59 479 GLN A C 1
ATOM 3830 O O . GLN A 1 479 ? -36.931 -9.098 30.038 1.00 62.59 479 GLN A O 1
ATOM 3835 N N . TYR A 1 480 ? -34.946 -8.077 29.820 1.00 68.69 480 TYR A N 1
ATOM 3836 C CA . TYR A 1 480 ? -35.056 -7.290 31.043 1.00 68.69 480 TYR A CA 1
ATOM 3837 C C . TYR A 1 480 ? -35.848 -6.009 30.801 1.00 68.69 480 TYR A C 1
ATOM 3839 O O . TYR A 1 480 ? -35.891 -5.492 29.684 1.00 68.69 480 TYR A O 1
ATOM 3847 N N . LYS A 1 481 ? -36.449 -5.468 31.864 1.00 79.69 481 LYS A N 1
ATOM 3848 C CA . LYS A 1 481 ? -37.202 -4.220 31.775 1.00 79.69 481 LYS A CA 1
ATOM 3849 C C . LYS A 1 481 ? -36.242 -3.084 31.420 1.00 79.69 481 LYS A C 1
ATOM 3851 O O . LYS A 1 481 ? -35.386 -2.727 32.231 1.00 79.69 481 LYS A O 1
ATOM 3856 N N . LEU A 1 482 ? -36.405 -2.531 30.222 1.00 83.00 482 LEU A N 1
ATOM 3857 C CA . LEU A 1 482 ? -35.711 -1.326 29.780 1.00 83.00 482 LEU A CA 1
ATOM 3858 C C . LEU A 1 482 ? -36.197 -0.123 30.595 1.00 83.00 482 LEU A C 1
ATOM 3860 O O . LEU A 1 482 ? -37.400 0.071 30.760 1.00 83.00 482 LEU A O 1
ATOM 3864 N N . VAL A 1 483 ? -35.245 0.639 31.125 1.00 86.06 483 VAL A N 1
ATOM 3865 C CA . VAL A 1 483 ? -35.460 1.867 31.897 1.00 86.06 483 VAL A CA 1
ATOM 3866 C C . VAL A 1 483 ? -35.156 3.075 31.016 1.00 86.06 483 VAL A C 1
ATOM 3868 O O . VAL A 1 483 ? -36.011 3.922 30.810 1.00 86.06 483 VAL A O 1
ATOM 3871 N N . ALA A 1 484 ? -33.966 3.107 30.417 1.00 85.69 484 ALA A N 1
ATOM 3872 C CA . ALA A 1 484 ? -33.558 4.157 29.490 1.00 85.69 484 ALA A CA 1
ATOM 3873 C C . ALA A 1 484 ? -32.563 3.610 28.459 1.00 85.69 484 ALA A C 1
ATOM 3875 O O . ALA A 1 484 ? -31.909 2.589 28.690 1.00 85.69 484 ALA A O 1
ATOM 3876 N N . GLU A 1 485 ? -32.420 4.285 27.322 1.00 90.62 485 GLU A N 1
ATOM 3877 C CA . GLU A 1 485 ? -31.392 3.965 26.334 1.00 90.62 485 GLU A CA 1
ATOM 3878 C C . GLU A 1 485 ? -30.800 5.216 25.691 1.00 90.62 485 GLU A C 1
ATOM 3880 O O . GLU A 1 485 ? -31.411 6.283 25.679 1.00 90.62 485 GLU A O 1
ATOM 3885 N N . SER A 1 486 ? -29.582 5.078 25.172 1.00 88.62 486 SER A N 1
ATOM 3886 C CA . SER A 1 486 ? -28.893 6.130 24.430 1.00 88.62 486 SER A CA 1
ATOM 3887 C C . SER A 1 486 ? -27.970 5.525 23.376 1.00 88.62 486 SER A C 1
ATOM 3889 O O . SER A 1 486 ? -27.371 4.468 23.596 1.00 88.62 486 SER A O 1
ATOM 3891 N N . TYR A 1 487 ? -27.852 6.205 22.239 1.00 87.44 487 TYR A N 1
ATOM 3892 C CA . TYR A 1 487 ? -26.971 5.829 21.136 1.00 87.44 487 TYR A CA 1
ATOM 3893 C C . TYR A 1 487 ? -25.660 6.597 21.235 1.00 87.44 487 TYR A C 1
ATOM 3895 O O . TYR A 1 487 ? -25.654 7.772 21.604 1.00 87.44 487 TYR A O 1
ATOM 3903 N N . SER A 1 488 ? -24.556 5.935 20.903 1.00 89.12 488 SER A N 1
ATOM 3904 C CA . SER A 1 488 ? -23.255 6.591 20.845 1.00 89.12 488 SER A CA 1
ATOM 3905 C C . SER A 1 488 ? -23.189 7.597 19.680 1.00 89.12 488 SER A C 1
ATOM 3907 O O . SER A 1 488 ? -23.958 7.460 18.722 1.00 89.12 488 SER A O 1
ATOM 3909 N N . PRO A 1 489 ? -22.280 8.591 19.714 1.00 81.81 489 PRO A N 1
ATOM 3910 C CA . PRO A 1 489 ? -22.150 9.622 18.680 1.00 81.81 489 PRO A CA 1
ATOM 3911 C C . PRO A 1 489 ? -22.014 9.081 17.249 1.00 81.81 489 PRO A C 1
ATOM 3913 O O . PRO A 1 489 ? -22.568 9.649 16.311 1.00 81.81 489 PRO A O 1
ATOM 3916 N N . SER A 1 490 ? -21.329 7.950 17.061 1.00 78.88 490 SER A N 1
ATOM 3917 C CA . SER A 1 490 ? -21.169 7.292 15.759 1.00 78.88 490 SER A CA 1
ATOM 3918 C C . SER A 1 490 ? -22.376 6.452 15.328 1.00 78.88 490 SER A C 1
ATOM 3920 O O . SER A 1 490 ? -22.397 5.929 14.209 1.00 78.88 490 SER A O 1
ATOM 3922 N N . GLY A 1 491 ? -23.351 6.249 16.218 1.00 76.38 491 GLY A N 1
ATOM 3923 C CA . GLY A 1 491 ? -24.499 5.364 16.028 1.00 76.38 491 GLY A CA 1
ATOM 3924 C C . GLY A 1 491 ? -24.148 3.872 15.979 1.00 76.38 491 GLY A C 1
ATOM 3925 O O . GLY A 1 491 ? -25.000 3.053 15.630 1.00 76.38 491 GLY A O 1
ATOM 3926 N N . LYS A 1 492 ? -22.898 3.486 16.276 1.00 78.00 492 LYS A N 1
ATOM 3927 C CA . LYS A 1 492 ? -22.471 2.076 16.287 1.00 78.00 492 LYS A CA 1
ATOM 3928 C C . LYS A 1 492 ? -22.896 1.363 17.565 1.00 78.00 492 LYS A C 1
ATOM 3930 O O . LYS A 1 492 ? -23.306 0.204 17.485 1.00 78.00 492 LYS A O 1
ATOM 3935 N N . LEU A 1 493 ? -22.815 2.050 18.705 1.00 85.75 493 LEU A N 1
ATOM 3936 C CA . LEU A 1 493 ? -23.115 1.481 20.010 1.00 85.75 493 LEU A CA 1
ATOM 3937 C C . LEU A 1 493 ? -24.458 1.983 20.546 1.00 85.75 493 LEU A C 1
ATOM 3939 O O . LEU A 1 493 ? -24.882 3.111 20.290 1.00 85.75 493 LEU A O 1
ATOM 3943 N N . LYS A 1 494 ? -25.114 1.140 21.341 1.00 90.19 494 LYS A N 1
ATOM 3944 C CA . LYS A 1 494 ? -26.289 1.490 22.142 1.00 90.19 494 LYS A CA 1
ATOM 3945 C C . LYS A 1 494 ? -26.064 1.070 23.587 1.00 90.19 494 LYS A C 1
ATOM 3947 O O . LYS A 1 494 ? -25.692 -0.073 23.837 1.00 90.19 494 LYS A O 1
ATOM 3952 N N . ALA A 1 495 ? -26.328 1.969 24.528 1.00 91.44 495 ALA A N 1
ATOM 3953 C CA . ALA A 1 495 ? -26.377 1.664 25.951 1.00 91.44 495 ALA A CA 1
ATOM 3954 C C . ALA A 1 495 ? -27.835 1.497 26.370 1.00 91.44 495 ALA A C 1
ATOM 3956 O O . ALA A 1 495 ? -28.662 2.368 26.114 1.00 91.44 495 ALA A O 1
ATOM 3957 N N . SER A 1 496 ? -28.157 0.378 27.006 1.00 91.38 496 SER A N 1
ATOM 3958 C CA . SER A 1 496 ? -29.480 0.051 27.531 1.00 91.38 496 SER A CA 1
ATOM 3959 C C . SER A 1 496 ? -29.395 -0.112 29.042 1.00 91.38 496 SER A C 1
ATOM 3961 O O . SER A 1 496 ? -28.662 -0.955 29.552 1.00 91.38 496 SER A O 1
ATOM 3963 N N . PHE A 1 497 ? -30.144 0.707 29.765 1.00 92.06 497 PHE A N 1
ATOM 3964 C CA . PHE A 1 497 ? -30.219 0.717 31.218 1.00 92.06 497 PHE A CA 1
ATOM 3965 C C . PHE A 1 497 ? -31.388 -0.173 31.624 1.00 92.06 497 PHE A C 1
ATOM 3967 O O . PHE A 1 497 ? -32.524 0.065 31.222 1.00 92.06 497 PHE A O 1
ATOM 3974 N N . LEU A 1 498 ? -31.104 -1.246 32.355 1.00 88.75 498 LEU A N 1
ATOM 3975 C CA . LEU A 1 498 ? -32.006 -2.381 32.533 1.00 88.75 498 LEU A CA 1
ATOM 3976 C C . LEU A 1 498 ? -32.220 -2.694 34.017 1.00 88.75 498 LEU A C 1
ATOM 3978 O O . LEU A 1 498 ? -31.274 -2.674 34.809 1.00 88.75 498 LEU A O 1
ATOM 3982 N N . HIS A 1 499 ? -33.444 -3.088 34.369 1.00 83.44 499 HIS A N 1
ATOM 3983 C CA . HIS A 1 499 ? -33.772 -3.756 35.631 1.00 83.44 499 HIS A CA 1
ATOM 3984 C C . HIS A 1 499 ? -34.179 -5.207 35.366 1.00 83.44 499 HIS A C 1
ATOM 3986 O O . HIS A 1 499 ? -35.002 -5.477 34.487 1.00 83.44 499 HIS A O 1
ATOM 3992 N N . ASN A 1 500 ? -33.634 -6.150 36.135 1.00 74.00 500 ASN A N 1
ATOM 3993 C CA . ASN A 1 500 ? -34.088 -7.539 36.075 1.00 74.00 500 ASN A CA 1
ATOM 3994 C C . ASN A 1 500 ? -35.241 -7.838 37.051 1.00 74.00 500 ASN A C 1
ATOM 3996 O O . ASN A 1 500 ? -35.617 -6.997 37.865 1.00 74.00 500 ASN A O 1
ATOM 4000 N N . GLU A 1 501 ? -35.774 -9.063 36.993 1.00 64.94 501 GLU A N 1
ATOM 4001 C CA . GLU A 1 501 ? -36.862 -9.532 37.871 1.00 64.94 501 GLU A CA 1
ATOM 4002 C C . GLU A 1 501 ? -36.507 -9.482 39.369 1.00 64.94 501 GLU A C 1
ATOM 4004 O O . GLU A 1 501 ? -37.391 -9.325 40.205 1.00 64.94 501 GLU A O 1
ATOM 4009 N N . THR A 1 502 ? -35.215 -9.546 39.720 1.00 70.94 502 THR A N 1
ATOM 4010 C CA . THR A 1 502 ? -34.721 -9.408 41.102 1.00 70.94 502 THR A CA 1
ATOM 4011 C C . THR A 1 502 ? -34.331 -7.971 41.477 1.00 70.94 502 THR A C 1
ATOM 4013 O O . THR A 1 502 ? -33.696 -7.755 42.508 1.00 70.94 502 THR A O 1
ATOM 4016 N N . ASN A 1 503 ? -34.723 -6.972 40.674 1.00 71.00 503 ASN A N 1
ATOM 4017 C CA . ASN A 1 503 ? -34.447 -5.541 40.876 1.00 71.00 503 ASN A CA 1
ATOM 4018 C C . ASN A 1 503 ? -32.954 -5.140 40.861 1.00 71.00 503 ASN A C 1
ATOM 4020 O O . ASN A 1 503 ? -32.581 -4.053 41.313 1.00 71.00 503 ASN A O 1
ATOM 4024 N N . SER A 1 504 ? -32.086 -5.995 40.322 1.00 83.62 504 SER A N 1
ATOM 4025 C CA . SER A 1 504 ? -30.693 -5.649 40.040 1.00 83.62 504 SER A CA 1
ATOM 4026 C C . SER A 1 504 ? -30.586 -4.783 38.779 1.00 83.62 504 SER A C 1
ATOM 4028 O O . SER A 1 504 ? -31.276 -5.007 37.777 1.00 83.62 504 SER A O 1
ATOM 4030 N N . LYS A 1 505 ? -29.717 -3.772 38.848 1.00 91.00 505 LYS A N 1
ATOM 4031 C CA . LYS A 1 505 ? -29.526 -2.743 37.825 1.00 91.00 505 LYS A CA 1
ATOM 4032 C C . LYS A 1 505 ? -28.316 -3.054 36.965 1.00 91.00 505 LYS A C 1
ATOM 4034 O O . LYS A 1 505 ? -27.227 -3.320 37.480 1.00 91.00 505 LYS A O 1
ATOM 4039 N N . HIS A 1 506 ? -28.512 -2.968 35.659 1.00 90.69 506 HIS A N 1
ATOM 4040 C CA . HIS A 1 506 ? -27.487 -3.258 34.674 1.00 90.69 506 HIS A CA 1
ATOM 4041 C C . HIS A 1 506 ? -27.438 -2.187 33.589 1.00 90.69 506 HIS A C 1
ATOM 4043 O O . HIS A 1 506 ? -28.470 -1.647 33.205 1.00 90.69 506 HIS A O 1
ATOM 4049 N N . ILE A 1 507 ? -26.243 -1.932 33.064 1.00 92.69 507 ILE A N 1
ATOM 4050 C CA . ILE A 1 507 ? -26.031 -1.140 31.850 1.00 92.69 507 ILE A CA 1
ATOM 4051 C C . ILE A 1 507 ? -25.486 -2.090 30.788 1.00 92.69 507 ILE A C 1
ATOM 4053 O O . ILE A 1 507 ? -24.432 -2.691 30.975 1.00 92.69 507 ILE A O 1
ATOM 4057 N N . GLU A 1 508 ? -26.229 -2.290 29.709 1.00 90.38 508 GLU A N 1
ATOM 4058 C CA . GLU A 1 508 ? -25.896 -3.179 28.600 1.00 90.38 508 GLU A CA 1
ATOM 4059 C C . GLU A 1 508 ? -25.409 -2.374 27.398 1.00 90.38 508 GLU A C 1
ATOM 4061 O O . GLU A 1 508 ? -26.099 -1.467 26.952 1.00 90.38 508 GLU A O 1
ATOM 4066 N N . ILE A 1 509 ? -24.232 -2.710 26.874 1.00 89.75 509 ILE A N 1
ATOM 4067 C CA . ILE A 1 509 ? -23.652 -2.092 25.684 1.00 89.75 509 ILE A CA 1
ATOM 4068 C C . ILE A 1 509 ? -23.822 -3.041 24.505 1.00 89.75 509 ILE A C 1
ATOM 4070 O O . ILE A 1 509 ? -23.459 -4.220 24.568 1.00 89.75 509 ILE A O 1
ATOM 4074 N N . VAL A 1 510 ? -24.373 -2.515 23.423 1.00 82.06 510 VAL A N 1
ATOM 4075 C CA . VAL A 1 510 ? -24.749 -3.253 22.224 1.00 82.06 510 VAL A CA 1
ATOM 4076 C C . VAL A 1 510 ? -24.030 -2.659 21.021 1.00 82.06 510 VAL A C 1
ATOM 4078 O O . VAL A 1 510 ? -24.142 -1.463 20.793 1.00 82.06 510 VAL A O 1
ATOM 4081 N N . ASP A 1 511 ? -23.373 -3.493 20.219 1.00 77.81 511 ASP A N 1
ATOM 4082 C CA . ASP A 1 511 ? -22.825 -3.142 18.905 1.00 77.81 511 ASP A CA 1
ATOM 4083 C C . ASP A 1 511 ? -23.611 -3.881 17.818 1.00 77.81 511 ASP A C 1
ATOM 4085 O O . ASP A 1 511 ? -23.673 -5.112 17.822 1.00 77.81 511 ASP A O 1
ATOM 4089 N N . LYS A 1 512 ? -24.258 -3.128 16.920 1.00 63.91 512 LYS A N 1
ATOM 4090 C CA . LYS A 1 512 ? -24.923 -3.595 15.683 1.00 63.91 512 LYS A CA 1
ATOM 4091 C C . LYS A 1 512 ? -25.428 -5.050 15.709 1.00 63.91 512 LYS A C 1
ATOM 4093 O O . LYS A 1 512 ? -24.954 -5.914 14.972 1.00 63.91 512 LYS A O 1
ATOM 4098 N N . GLY A 1 513 ? -26.429 -5.310 16.553 1.00 58.75 513 GLY A N 1
ATOM 4099 C CA . GLY A 1 513 ? -27.091 -6.619 16.646 1.00 58.75 513 GLY A CA 1
ATOM 4100 C C . GLY A 1 513 ? -26.512 -7.579 17.693 1.00 58.75 513 GLY A C 1
ATOM 4101 O O . GLY A 1 513 ? -26.996 -8.704 17.803 1.00 58.75 513 GLY A O 1
ATOM 4102 N N . ARG A 1 514 ? -25.505 -7.170 18.477 1.00 64.44 514 ARG A N 1
ATOM 4103 C CA . ARG A 1 514 ? -24.828 -8.017 19.473 1.00 64.44 514 ARG A CA 1
ATOM 4104 C C . ARG A 1 514 ? -24.641 -7.270 20.788 1.00 64.44 514 ARG A C 1
ATOM 4106 O O . ARG A 1 514 ? -24.218 -6.122 20.796 1.00 64.44 514 ARG A O 1
ATOM 4113 N N . VAL A 1 515 ? -24.909 -7.929 21.911 1.00 74.62 515 VAL A N 1
ATOM 4114 C CA . VAL A 1 515 ? -24.568 -7.399 23.240 1.00 74.62 515 VAL A CA 1
ATOM 4115 C C . VAL A 1 515 ? -23.076 -7.635 23.486 1.00 74.62 515 VAL A C 1
ATOM 4117 O O . VAL A 1 515 ? -22.667 -8.786 23.630 1.00 74.62 515 VAL A O 1
ATOM 4120 N N . ILE A 1 516 ? -22.273 -6.571 23.540 1.00 76.19 516 ILE A N 1
ATOM 4121 C CA . ILE A 1 516 ? -20.813 -6.650 23.729 1.00 76.19 516 ILE A CA 1
ATOM 4122 C C . ILE A 1 516 ? -20.388 -6.527 25.194 1.00 76.19 516 ILE A C 1
ATOM 4124 O O . ILE A 1 516 ? -19.324 -7.005 25.566 1.00 76.19 516 ILE A O 1
ATOM 4128 N N . GLY A 1 517 ? -21.235 -5.945 26.042 1.00 79.00 517 GLY A N 1
ATOM 4129 C CA . GLY A 1 517 ? -20.956 -5.792 27.464 1.00 79.00 517 GLY A CA 1
ATOM 4130 C C . GLY A 1 517 ? -22.240 -5.640 28.260 1.00 79.00 517 GLY A C 1
ATOM 4131 O O . GLY A 1 517 ? -23.253 -5.163 27.760 1.00 79.00 517 GLY A O 1
ATOM 4132 N N . ARG A 1 518 ? -22.219 -6.058 29.519 1.00 85.88 518 ARG A N 1
ATOM 4133 C CA . ARG A 1 518 ? -23.270 -5.731 30.488 1.00 85.88 518 ARG A CA 1
ATOM 4134 C C . ARG A 1 518 ? -22.570 -5.477 31.804 1.00 85.88 518 ARG A C 1
ATOM 4136 O O . ARG A 1 518 ? -21.667 -6.231 32.130 1.00 85.88 518 ARG A O 1
ATOM 4143 N N . ILE A 1 519 ? -22.955 -4.447 32.536 1.00 89.06 519 ILE A N 1
ATOM 4144 C CA . ILE A 1 519 ? -22.232 -3.962 33.713 1.00 89.06 519 ILE A CA 1
ATOM 4145 C C . ILE A 1 519 ? -23.236 -3.896 34.854 1.00 89.06 519 ILE A C 1
ATOM 4147 O O . ILE A 1 519 ? -24.253 -3.216 34.736 1.00 89.06 519 ILE A O 1
ATOM 4151 N N . ASN A 1 520 ? -22.999 -4.659 35.924 1.00 90.44 520 ASN A N 1
ATOM 4152 C CA . ASN A 1 520 ? -23.870 -4.646 37.098 1.00 90.44 520 ASN A CA 1
ATOM 4153 C C . ASN A 1 520 ? -23.482 -3.465 37.985 1.00 90.44 520 ASN A C 1
ATOM 4155 O O . ASN A 1 520 ? -22.364 -3.404 38.488 1.00 90.44 520 ASN A O 1
ATOM 4159 N N . VAL A 1 521 ? -24.422 -2.551 38.186 1.00 91.81 521 VAL A N 1
ATOM 4160 C CA . VAL A 1 521 ? -24.224 -1.315 38.953 1.00 91.81 521 VAL A CA 1
ATOM 4161 C C . VAL A 1 521 ? -25.062 -1.289 40.233 1.00 91.81 521 VAL A C 1
ATOM 4163 O O . VAL A 1 521 ? -25.158 -0.269 40.910 1.00 91.81 521 VAL A O 1
ATOM 4166 N N . SER A 1 522 ? -25.642 -2.432 40.613 1.00 89.81 522 SER A N 1
ATOM 4167 C CA . SER A 1 522 ? -26.518 -2.558 41.786 1.00 89.81 522 SER A CA 1
ATOM 4168 C C . SER A 1 522 ? -25.826 -2.215 43.105 1.00 89.81 522 SER A C 1
ATOM 4170 O O . SER A 1 522 ? -26.489 -1.759 44.031 1.00 89.81 522 SER A O 1
ATOM 4172 N N . SER A 1 523 ? -24.513 -2.446 43.195 1.00 88.94 523 SER A N 1
ATOM 4173 C CA . SER A 1 523 ? -23.679 -2.087 44.349 1.00 88.94 523 SER A CA 1
ATOM 4174 C C . SER A 1 523 ? -23.108 -0.670 44.274 1.00 88.94 523 SER A C 1
ATOM 4176 O O . SER A 1 523 ? -22.493 -0.221 45.235 1.00 88.94 523 SER A O 1
ATOM 4178 N N . THR A 1 524 ? -23.262 0.015 43.138 1.00 90.00 524 THR A N 1
ATOM 4179 C CA . THR A 1 524 ? -22.701 1.352 42.898 1.00 90.00 524 THR A CA 1
ATOM 4180 C C . THR A 1 524 ? -23.711 2.449 43.216 1.00 90.00 524 THR A C 1
ATOM 4182 O O . THR A 1 524 ? -23.346 3.484 43.775 1.00 90.00 524 THR A O 1
ATOM 4185 N N . HIS A 1 525 ? -24.982 2.229 42.873 1.00 91.56 525 HIS A N 1
ATOM 4186 C CA . HIS A 1 525 ? -26.050 3.209 43.051 1.00 91.56 525 HIS A CA 1
ATOM 4187 C C . HIS A 1 525 ? -27.437 2.547 43.181 1.00 91.56 525 HIS A C 1
ATOM 4189 O O . HIS A 1 525 ? -27.622 1.343 42.958 1.00 91.56 525 HIS A O 1
ATOM 4195 N N . GLY A 1 526 ? -28.441 3.337 43.558 1.00 89.62 526 GLY A N 1
ATOM 4196 C CA . GLY A 1 526 ? -29.847 2.943 43.598 1.00 89.62 526 GLY A CA 1
ATOM 4197 C C . GLY A 1 526 ? -30.482 2.907 42.202 1.00 89.62 526 GLY A C 1
ATOM 4198 O O . GLY A 1 526 ? -29.865 2.430 41.247 1.00 89.62 526 GLY A O 1
ATOM 4199 N N . LYS A 1 527 ? -31.751 3.299 42.085 1.00 90.12 527 LYS A N 1
ATOM 4200 C CA . LYS A 1 527 ? -32.484 3.303 40.806 1.00 90.12 527 LYS A CA 1
ATOM 4201 C C . LYS A 1 527 ? -31.883 4.313 39.823 1.00 90.12 527 LYS A C 1
ATOM 4203 O O . LYS A 1 527 ? -31.313 5.319 40.237 1.00 90.12 527 LYS A O 1
ATOM 4208 N N . PHE A 1 528 ? -32.014 4.036 38.528 1.00 92.62 528 PHE A N 1
ATOM 4209 C CA . PHE A 1 528 ? -31.756 5.040 37.496 1.00 92.62 528 PHE A CA 1
ATOM 4210 C C . PHE A 1 528 ? -32.881 6.075 37.475 1.00 92.62 528 PHE A C 1
ATOM 4212 O O . PHE A 1 528 ? -34.029 5.729 37.759 1.00 92.62 528 PHE A O 1
ATOM 4219 N N . TYR A 1 529 ? -32.542 7.304 37.099 1.00 90.25 529 TYR A N 1
ATOM 4220 C CA . TYR A 1 529 ? -33.520 8.331 36.760 1.00 90.25 529 TYR A CA 1
ATOM 4221 C C . TYR A 1 529 ? -33.752 8.333 35.246 1.00 90.25 529 TYR A C 1
ATOM 4223 O O . TYR A 1 529 ? -32.807 8.499 34.472 1.00 90.25 529 TYR A O 1
ATOM 4231 N N . ASP A 1 530 ? -34.998 8.117 34.830 1.00 84.25 530 ASP A N 1
ATOM 4232 C CA . ASP A 1 530 ? -35.440 8.032 33.430 1.00 84.25 530 ASP A CA 1
ATOM 4233 C C . ASP A 1 530 ? -36.490 9.087 33.054 1.00 84.25 530 ASP A C 1
ATOM 4235 O O . ASP A 1 530 ? -36.912 9.159 31.900 1.00 84.25 530 ASP A O 1
ATOM 4239 N N . ASP A 1 531 ? -36.898 9.928 34.005 1.00 85.00 531 ASP A N 1
ATOM 4240 C CA . ASP A 1 531 ? -37.835 11.012 33.756 1.00 85.00 531 ASP A CA 1
ATOM 4241 C C . ASP A 1 531 ? -37.174 12.200 33.040 1.00 85.00 531 ASP A C 1
ATOM 4243 O O . ASP A 1 531 ? -35.956 12.369 33.028 1.00 85.00 531 ASP A O 1
ATOM 4247 N N . GLU A 1 532 ? -38.002 13.056 32.445 1.00 79.62 532 GLU A N 1
ATOM 4248 C CA . GLU A 1 532 ? -37.539 14.217 31.683 1.00 79.62 532 GLU A CA 1
ATOM 4249 C C . GLU A 1 532 ? -36.769 15.238 32.538 1.00 79.62 532 GLU A C 1
ATOM 4251 O O . GLU A 1 532 ? -35.880 15.918 32.020 1.00 79.62 532 GLU A O 1
ATOM 4256 N N . ALA A 1 533 ? -37.097 15.362 33.830 1.00 84.25 533 ALA A N 1
ATOM 4257 C CA . ALA A 1 533 ? -36.509 16.369 34.700 1.00 84.25 533 ALA A CA 1
ATOM 4258 C C . ALA A 1 533 ? -35.129 15.927 35.192 1.00 84.25 533 ALA A C 1
ATOM 4260 O O . ALA A 1 533 ? -34.150 16.618 34.932 1.00 84.25 533 ALA A O 1
ATOM 4261 N N . PHE A 1 534 ? -35.032 14.788 35.878 1.00 88.88 534 PHE A N 1
ATOM 4262 C CA . PHE A 1 534 ? -33.791 14.333 36.509 1.00 88.88 534 PHE A CA 1
ATOM 4263 C C . PHE A 1 534 ? -32.990 13.339 35.670 1.00 88.88 534 PHE A C 1
ATOM 4265 O O . PHE A 1 534 ? -31.784 13.204 35.878 1.00 88.88 534 PHE A O 1
ATOM 4272 N N . GLY A 1 535 ? -33.616 12.657 34.714 1.00 89.75 535 GLY A N 1
ATOM 4273 C CA . GLY A 1 535 ? -32.944 11.678 33.874 1.00 89.75 535 GLY A CA 1
ATOM 4274 C C . GLY A 1 535 ? -31.930 12.286 32.905 1.00 89.75 535 GLY A C 1
ATOM 4275 O O . GLY A 1 535 ? -31.819 13.500 32.708 1.00 89.75 535 GLY A O 1
ATOM 4276 N N . GLY A 1 536 ? -31.158 11.408 32.274 1.00 89.50 536 GLY A N 1
ATOM 4277 C CA . GLY A 1 536 ? -30.250 11.778 31.196 1.00 89.50 536 GLY A CA 1
ATOM 4278 C C . GLY A 1 536 ? -29.066 10.833 31.077 1.00 89.50 536 GLY A C 1
ATOM 4279 O O . GLY A 1 536 ? -28.551 10.332 32.076 1.00 89.50 536 GLY A O 1
ATOM 4280 N N . ILE A 1 537 ? -28.660 10.591 29.832 1.00 94.94 537 ILE A N 1
ATOM 4281 C CA . ILE A 1 537 ? -27.526 9.748 29.457 1.00 94.94 537 ILE A CA 1
ATOM 4282 C C . ILE A 1 537 ? -26.777 10.463 28.334 1.00 94.94 537 ILE A C 1
ATOM 4284 O O . ILE A 1 537 ? -27.402 10.944 27.383 1.00 94.94 537 ILE A O 1
ATOM 4288 N N . ASP A 1 538 ? -25.453 10.506 28.420 1.00 94.38 538 ASP A N 1
ATOM 4289 C CA . ASP A 1 538 ? -24.599 11.061 27.374 1.00 94.38 538 ASP A CA 1
ATOM 4290 C C . ASP A 1 538 ? -23.295 10.279 27.242 1.00 94.38 538 ASP A C 1
ATOM 4292 O O . ASP A 1 538 ? -22.822 9.666 28.201 1.00 94.38 538 ASP A O 1
ATOM 4296 N N . TRP A 1 539 ? -22.728 10.309 26.043 1.00 94.62 539 TRP A N 1
ATOM 4297 C CA . TRP A 1 539 ? -21.491 9.628 25.679 1.00 94.62 539 TRP A CA 1
ATOM 4298 C C . TRP A 1 539 ? -20.399 10.657 25.424 1.00 94.62 539 TRP A C 1
ATOM 4300 O O . TRP A 1 539 ? -20.684 11.725 24.883 1.00 94.62 539 TRP A O 1
ATOM 4310 N N . ASN A 1 540 ? -19.154 10.339 25.771 1.00 93.44 540 ASN A N 1
ATOM 4311 C CA . ASN A 1 540 ? -18.030 11.141 25.298 1.00 93.44 540 ASN A CA 1
ATOM 4312 C C . ASN A 1 540 ? -17.777 10.899 23.794 1.00 93.44 540 ASN A C 1
ATOM 4314 O O . ASN A 1 540 ? -18.247 9.912 23.225 1.00 93.44 540 ASN A O 1
ATOM 4318 N N . GLU A 1 541 ? -17.019 11.793 23.151 1.00 88.62 541 GLU A N 1
ATOM 4319 C CA . GLU A 1 541 ? -16.724 11.714 21.707 1.00 88.62 541 GLU A CA 1
ATOM 4320 C C . GLU A 1 541 ? -16.019 10.407 21.309 1.00 88.62 541 GLU A C 1
ATOM 4322 O O . GLU A 1 541 ? -16.329 9.830 20.270 1.00 88.62 541 GLU A O 1
ATOM 4327 N N . GLU A 1 542 ? -15.139 9.897 22.176 1.00 89.69 542 GLU A N 1
ATOM 4328 C CA . GLU A 1 542 ? -14.383 8.651 21.974 1.00 89.69 542 GLU A CA 1
ATOM 4329 C C . GLU A 1 542 ? -15.209 7.369 22.205 1.00 89.69 542 GLU A C 1
ATOM 4331 O O . GLU A 1 542 ? -14.683 6.260 22.114 1.00 89.69 542 GLU A O 1
ATOM 4336 N N . GLU A 1 543 ? -16.496 7.494 22.548 1.00 93.25 543 GLU A N 1
ATOM 4337 C CA . GLU A 1 543 ? -17.421 6.384 22.834 1.00 93.25 543 GLU A CA 1
ATOM 4338 C C . GLU A 1 543 ? -16.915 5.399 23.906 1.00 93.25 543 GLU A C 1
ATOM 4340 O O . GLU A 1 543 ? -17.272 4.219 23.919 1.00 93.25 543 GLU A O 1
ATOM 4345 N N . SER A 1 544 ? -16.064 5.877 24.813 1.00 92.44 544 SER A N 1
ATOM 4346 C CA . SER A 1 544 ? -15.375 5.083 25.833 1.00 92.44 544 SER A CA 1
ATOM 4347 C C . SER A 1 544 ? -15.938 5.290 27.239 1.00 92.44 544 SER A C 1
ATOM 4349 O O . SER A 1 544 ? -15.719 4.453 28.124 1.00 92.44 544 SER A O 1
ATOM 4351 N N . GLU A 1 545 ? -16.689 6.371 27.449 1.00 95.56 545 GLU A N 1
ATOM 4352 C CA . GLU A 1 545 ? -17.309 6.731 28.718 1.00 95.56 545 GLU A CA 1
ATOM 4353 C C . GLU A 1 545 ? -18.763 7.185 28.539 1.00 95.56 545 GLU A C 1
ATOM 4355 O O . GLU A 1 545 ? -19.142 7.777 27.528 1.00 95.56 545 GLU A O 1
ATOM 4360 N N . ILE A 1 546 ? -19.580 6.922 29.560 1.00 97.00 546 ILE A N 1
ATOM 4361 C CA . ILE A 1 546 ? -20.994 7.302 29.625 1.00 97.00 546 ILE A CA 1
ATOM 4362 C C . ILE A 1 546 ? -21.228 8.055 30.930 1.00 97.00 546 ILE A C 1
ATOM 4364 O O . ILE A 1 546 ? -20.859 7.560 31.995 1.00 97.00 546 ILE A O 1
ATOM 4368 N N . CYS A 1 547 ? -21.881 9.214 30.885 1.00 96.44 547 CYS A N 1
ATOM 4369 C CA . CYS A 1 547 ? -22.392 9.876 32.081 1.00 96.44 547 CYS A CA 1
ATOM 4370 C C . CYS A 1 547 ? -23.913 9.732 32.167 1.00 96.44 547 CYS A C 1
ATOM 4372 O O . CYS A 1 547 ? -24.610 9.742 31.152 1.00 96.44 547 CYS A O 1
ATOM 4374 N N . TYR A 1 548 ? -24.424 9.520 33.379 1.00 96.94 548 TYR A N 1
ATOM 4375 C CA . TYR A 1 548 ? -25.841 9.247 33.620 1.00 96.94 548 TYR A CA 1
ATOM 4376 C C . TYR A 1 548 ? -26.254 9.579 35.059 1.00 96.94 548 TYR A C 1
ATOM 4378 O O . TYR A 1 548 ? -25.398 9.802 35.918 1.00 96.94 548 TYR A O 1
ATOM 4386 N N . ILE A 1 549 ? -27.564 9.599 35.328 1.00 96.12 549 ILE A N 1
ATOM 4387 C CA . ILE A 1 549 ? -28.125 9.951 36.641 1.00 96.12 549 ILE A CA 1
ATOM 4388 C C . ILE A 1 549 ? -28.755 8.738 37.338 1.00 96.12 549 ILE A C 1
ATOM 4390 O O . ILE A 1 549 ? -29.517 7.971 36.742 1.00 96.12 549 ILE A O 1
ATOM 4394 N N . ALA A 1 550 ? -28.440 8.565 38.621 1.00 93.94 550 ALA A N 1
ATOM 4395 C CA . ALA A 1 550 ? -29.000 7.519 39.477 1.00 93.94 550 ALA A CA 1
ATOM 4396 C C . ALA A 1 550 ? -29.058 7.961 40.951 1.00 93.94 550 ALA A C 1
ATOM 4398 O O . ALA A 1 550 ? -28.446 8.953 41.338 1.00 93.94 550 ALA A O 1
ATOM 4399 N N . GLU A 1 551 ? -29.791 7.229 41.787 1.00 91.06 551 GLU A N 1
ATOM 4400 C CA . GLU A 1 551 ? -29.863 7.471 43.237 1.00 91.06 551 GLU A CA 1
ATOM 4401 C C . GLU A 1 551 ? -28.527 7.143 43.939 1.00 91.06 551 GLU A C 1
ATOM 4403 O O . GLU A 1 551 ? -27.955 6.075 43.717 1.00 91.06 551 GLU A O 1
ATOM 4408 N N . GLY A 1 552 ? -28.046 7.994 44.848 1.00 83.69 552 GLY A N 1
ATOM 4409 C CA . GLY A 1 552 ? -26.849 7.702 45.654 1.00 83.69 552 GLY A CA 1
ATOM 4410 C C . GLY A 1 552 ? -27.034 6.551 46.662 1.00 83.69 552 GLY A C 1
ATOM 4411 O O . GLY A 1 552 ? -28.083 6.428 47.291 1.00 83.69 552 GLY A O 1
ATOM 4412 N N . LEU A 1 553 ? -26.010 5.708 46.874 1.00 75.94 553 LEU A N 1
ATOM 4413 C CA . LEU A 1 553 ? -26.004 4.710 47.961 1.00 75.94 553 LEU A CA 1
ATOM 4414 C C . LEU A 1 553 ? -25.431 5.306 49.259 1.00 75.94 553 LEU A C 1
ATOM 4416 O O . LEU A 1 553 ? -24.270 5.706 49.288 1.00 75.94 553 LEU A O 1
ATOM 4420 N N . GLY A 1 554 ? -26.214 5.289 50.346 1.00 57.72 554 GLY A N 1
ATOM 4421 C CA . GLY A 1 554 ? -25.728 5.552 51.710 1.00 57.72 554 GLY A CA 1
ATOM 4422 C C . GLY A 1 554 ? -26.584 6.521 52.538 1.00 57.72 554 GLY A C 1
ATOM 4423 O O . GLY A 1 554 ? -26.840 7.644 52.123 1.00 57.72 554 GLY A O 1
ATOM 4424 N N . THR A 1 555 ? -26.945 6.065 53.746 1.00 42.34 555 THR A N 1
ATOM 4425 C CA . THR A 1 555 ? -27.642 6.718 54.884 1.00 42.34 555 THR A CA 1
ATOM 4426 C C . THR A 1 555 ? -29.139 7.095 54.768 1.00 42.34 555 THR A C 1
ATOM 4428 O O . THR A 1 555 ? -29.554 7.754 53.816 1.00 42.34 555 THR A O 1
ATOM 4431 N N . PRO A 1 556 ? -29.971 6.741 55.778 1.00 41.56 556 PRO A N 1
ATOM 4432 C CA . PRO A 1 556 ? -31.302 7.327 55.971 1.00 41.56 556 PRO A CA 1
ATOM 4433 C C . PRO A 1 556 ? -31.182 8.853 56.108 1.00 41.56 556 PRO A C 1
ATOM 4435 O O . PRO A 1 556 ? -30.397 9.323 56.928 1.00 41.56 556 PRO A O 1
ATOM 4438 N N . GLY A 1 557 ? -31.927 9.612 55.300 1.00 55.19 557 GLY A N 1
ATOM 4439 C CA . GLY A 1 557 ? -31.823 11.080 55.224 1.00 55.19 557 GLY A CA 1
ATOM 4440 C C . GLY A 1 557 ? -31.375 11.626 53.863 1.00 55.19 557 GLY A C 1
ATOM 4441 O O . GLY A 1 557 ? -31.418 12.830 53.662 1.00 55.19 557 GLY A O 1
ATOM 4442 N N . ASN A 1 558 ? -31.022 10.758 52.907 1.00 67.81 558 ASN A N 1
ATOM 4443 C CA . ASN A 1 558 ? -30.707 11.129 51.517 1.00 67.81 558 ASN A CA 1
ATOM 4444 C C . ASN A 1 558 ? -31.951 11.279 50.613 1.00 67.81 558 ASN A C 1
ATOM 4446 O O . ASN A 1 558 ? -31.859 11.187 49.388 1.00 67.81 558 ASN A O 1
ATOM 4450 N N . GLN A 1 559 ? -33.125 11.458 51.221 1.00 75.56 559 GLN A N 1
ATOM 4451 C CA . GLN A 1 559 ? -34.381 11.709 50.525 1.00 75.56 559 GLN A CA 1
ATOM 4452 C C . GLN A 1 559 ? -34.747 13.181 50.648 1.00 75.56 559 GLN A C 1
ATOM 4454 O O . GLN A 1 559 ? -34.606 13.766 51.718 1.00 75.56 559 GLN A O 1
ATOM 4459 N N . GLU A 1 560 ? -35.264 13.746 49.568 1.00 80.00 560 GLU A N 1
ATOM 4460 C CA . GLU A 1 560 ? -35.766 15.113 49.528 1.00 80.00 560 GLU A CA 1
ATOM 4461 C C . GLU A 1 560 ? -37.199 15.120 48.982 1.00 80.00 560 GLU A C 1
ATOM 4463 O O . GLU A 1 560 ? -37.606 14.267 48.184 1.00 80.00 560 GLU A O 1
ATOM 4468 N N . ASP A 1 561 ? -37.997 16.075 49.448 1.00 84.50 561 ASP A N 1
ATOM 4469 C CA . ASP A 1 561 ? -39.329 16.334 48.924 1.00 84.50 561 ASP A CA 1
ATOM 4470 C C . ASP A 1 561 ? -39.264 17.441 47.872 1.00 84.50 561 ASP A C 1
ATOM 4472 O O . ASP A 1 561 ? -39.340 18.641 48.162 1.00 84.50 561 ASP A O 1
ATOM 4476 N N . PHE A 1 562 ? -39.150 17.019 46.615 1.00 82.62 562 PHE A N 1
ATOM 4477 C CA . PHE A 1 562 ? -39.143 17.927 45.479 1.00 82.62 562 PHE A CA 1
ATOM 4478 C C . PHE A 1 562 ? -40.559 18.299 44.995 1.00 82.62 562 PHE A C 1
ATOM 4480 O O . PHE A 1 562 ? -40.655 19.047 44.027 1.00 82.62 562 PHE A O 1
ATOM 4487 N N . GLY A 1 563 ? -41.644 17.851 45.643 1.00 82.56 563 GLY A N 1
ATOM 4488 C CA . GLY A 1 563 ? -43.025 18.196 45.266 1.00 82.56 563 GLY A CA 1
ATOM 4489 C C . GLY A 1 563 ? -43.455 17.718 43.865 1.00 82.56 563 GLY A C 1
ATOM 4490 O O . GLY A 1 563 ? -42.718 17.030 43.171 1.00 82.56 563 GLY A O 1
ATOM 4491 N N . GLU A 1 564 ? -44.685 18.038 43.442 1.00 80.06 564 GLU A N 1
ATOM 4492 C CA . GLU A 1 564 ? -45.219 17.780 42.077 1.00 80.06 564 GLU A CA 1
ATOM 4493 C C . GLU A 1 564 ? -45.121 16.329 41.552 1.00 80.06 564 GLU A C 1
ATOM 4495 O O . GLU A 1 564 ? -45.112 16.091 40.342 1.00 80.06 564 GLU A O 1
ATOM 4500 N N . GLY A 1 565 ? -45.098 15.350 42.461 1.00 78.25 565 GLY A N 1
ATOM 4501 C CA . GLY A 1 565 ? -44.925 13.925 42.146 1.00 78.25 565 GLY A CA 1
ATOM 4502 C C . GLY A 1 565 ? -43.536 13.368 42.477 1.00 78.25 565 GLY A C 1
ATOM 4503 O O . GLY A 1 565 ? -43.327 12.170 42.328 1.00 78.25 565 GLY A O 1
ATOM 4504 N N . TYR A 1 566 ? -42.627 14.205 42.981 1.00 83.56 566 TYR A N 1
ATOM 4505 C CA . TYR A 1 566 ? -41.262 13.860 43.390 1.00 83.56 566 TYR A CA 1
ATOM 4506 C C . TYR A 1 566 ? -41.073 13.891 44.923 1.00 83.56 566 TYR A C 1
ATOM 4508 O O . TYR A 1 566 ? -40.020 14.274 45.436 1.00 83.56 566 TYR A O 1
ATOM 4516 N N . THR A 1 567 ? -42.105 13.516 45.681 1.00 81.75 567 THR A N 1
ATOM 4517 C CA . THR A 1 567 ? -42.039 13.447 47.149 1.00 81.75 567 THR A CA 1
ATOM 4518 C C . THR A 1 567 ? -41.347 12.163 47.605 1.00 81.75 567 THR A C 1
ATOM 4520 O O . THR A 1 567 ? -41.706 11.072 47.165 1.00 81.75 567 THR A O 1
ATOM 4523 N N . GLY A 1 568 ? -40.376 12.285 48.517 1.00 75.62 568 GLY A N 1
ATOM 4524 C CA . GLY A 1 568 ? -39.653 11.137 49.078 1.00 75.62 568 GLY A CA 1
ATOM 4525 C C . GLY A 1 568 ? -38.661 10.497 48.104 1.00 75.62 568 GLY A C 1
ATOM 4526 O O . GLY A 1 568 ? -38.280 9.338 48.286 1.00 75.62 568 GLY A O 1
ATOM 4527 N N . MET A 1 569 ? -38.251 11.232 47.068 1.00 83.75 569 MET A N 1
ATOM 4528 C CA . MET A 1 569 ? -37.233 10.763 46.136 1.00 83.75 569 MET A CA 1
ATOM 4529 C C . MET A 1 569 ? -35.856 10.778 46.783 1.00 83.75 569 MET A C 1
ATOM 4531 O O . MET A 1 569 ? -35.519 11.691 47.531 1.00 83.75 569 MET A O 1
ATOM 4535 N N . GLN A 1 570 ? -35.035 9.788 46.449 1.00 88.19 570 GLN A N 1
ATOM 4536 C CA . GLN A 1 570 ? -33.604 9.823 46.747 1.00 88.19 570 GLN A CA 1
ATOM 4537 C C . GLN A 1 570 ? -32.930 10.939 45.946 1.00 88.19 570 GLN A C 1
ATOM 4539 O O . GLN A 1 570 ? -33.306 11.189 44.806 1.00 88.19 570 GLN A O 1
ATOM 4544 N N . ILE A 1 571 ? -31.907 11.587 46.490 1.00 88.75 571 ILE A N 1
ATOM 4545 C CA . ILE A 1 571 ? -31.211 12.662 45.774 1.00 88.75 571 ILE A CA 1
ATOM 4546 C C . ILE A 1 571 ? -30.591 12.121 44.461 1.00 88.75 571 ILE A C 1
ATOM 4548 O O . ILE A 1 571 ? -29.785 11.183 44.507 1.00 88.75 571 ILE A O 1
ATOM 4552 N N . PRO A 1 572 ? -30.939 12.698 43.292 1.00 92.38 572 PRO A N 1
ATOM 4553 C CA . PRO A 1 572 ? -30.323 12.373 42.007 1.00 92.38 572 PRO A CA 1
ATOM 4554 C C . PRO A 1 572 ? -28.834 12.725 41.988 1.00 92.38 572 PRO A C 1
ATOM 4556 O O . PRO A 1 572 ? -28.437 13.835 42.347 1.00 92.38 572 PRO A O 1
ATOM 4559 N N . CYS A 1 573 ? -28.002 11.772 41.581 1.00 93.94 573 CYS A N 1
ATOM 4560 C CA . CYS A 1 573 ? -26.549 11.887 41.579 1.00 93.94 573 CYS A CA 1
ATOM 4561 C C . CYS A 1 573 ? -25.966 11.583 40.197 1.00 93.94 573 CYS A C 1
ATOM 4563 O O . CYS A 1 573 ? -26.454 10.710 39.478 1.00 93.94 573 CYS A O 1
ATOM 4565 N N . LEU A 1 574 ? -24.889 12.291 39.854 1.00 95.88 574 LEU A N 1
ATOM 4566 C CA . LEU A 1 574 ? -24.162 12.120 38.601 1.00 95.88 574 LEU A CA 1
ATOM 4567 C C . LEU A 1 574 ? -23.166 10.962 38.697 1.00 95.88 574 LEU A C 1
ATOM 4569 O O . LEU A 1 574 ? -22.302 10.944 39.571 1.00 95.88 574 LEU A O 1
ATOM 4573 N N . TYR A 1 575 ? -23.242 10.029 37.756 1.00 96.06 575 TYR A N 1
ATOM 4574 C CA . TYR A 1 575 ? -22.311 8.915 37.622 1.00 96.06 575 TYR A CA 1
ATOM 4575 C C . TYR A 1 575 ? -21.568 8.980 36.292 1.00 96.06 575 TYR A C 1
ATOM 4577 O O . TYR A 1 575 ? -22.130 9.390 35.276 1.00 96.06 575 TYR A O 1
ATOM 4585 N N . LYS A 1 576 ? -20.307 8.536 36.300 1.00 95.81 576 LYS A N 1
ATOM 4586 C CA . LYS A 1 576 ? -19.489 8.320 35.101 1.00 95.81 576 LYS A CA 1
ATOM 4587 C C . LYS A 1 576 ? -19.083 6.853 35.022 1.00 95.81 576 LYS A C 1
ATOM 4589 O O . LYS A 1 576 ? -18.456 6.330 35.940 1.00 95.81 576 LYS A O 1
ATOM 4594 N N . LEU A 1 577 ? -19.446 6.194 33.931 1.00 95.81 577 LEU A N 1
ATOM 4595 C CA . LEU A 1 577 ? -19.095 4.820 33.605 1.00 95.81 577 LEU A CA 1
ATOM 4596 C C . LEU A 1 577 ? -17.980 4.810 32.564 1.00 95.81 577 LEU A C 1
ATOM 4598 O O . LEU A 1 577 ? -18.132 5.395 31.498 1.00 95.81 577 LEU A O 1
ATOM 4602 N N . ASN A 1 578 ? -16.902 4.086 32.845 1.00 93.62 578 ASN A N 1
ATOM 4603 C CA . ASN A 1 578 ? -15.834 3.827 31.888 1.00 93.62 578 ASN A CA 1
ATOM 4604 C C . ASN A 1 578 ? -15.979 2.407 31.318 1.00 93.62 578 ASN A C 1
ATOM 4606 O O . ASN A 1 578 ? -15.946 1.428 32.068 1.00 93.62 578 ASN A O 1
ATOM 4610 N N . LEU A 1 579 ? -16.135 2.287 29.997 1.00 90.44 579 LEU A N 1
ATOM 4611 C CA . LEU A 1 579 ? -16.455 1.014 29.340 1.00 90.44 579 LEU A CA 1
ATOM 4612 C C . LEU A 1 579 ? -15.293 0.023 29.345 1.00 90.44 579 LEU A C 1
ATOM 4614 O O . LEU A 1 579 ? -15.519 -1.178 29.427 1.00 90.44 579 LEU A O 1
ATOM 4618 N N . LYS A 1 580 ? -14.049 0.511 29.310 1.00 86.06 580 LYS A N 1
ATOM 4619 C CA . LYS A 1 580 ? -12.855 -0.345 29.325 1.00 86.06 580 LYS A CA 1
ATOM 4620 C C . LYS A 1 580 ? -12.631 -0.998 30.686 1.00 86.06 580 LYS A C 1
ATOM 4622 O O . LYS A 1 580 ? -12.225 -2.152 30.761 1.00 86.06 580 LYS A O 1
ATOM 4627 N N . SER A 1 581 ? -12.840 -0.240 31.759 1.00 86.81 581 SER A N 1
ATOM 4628 C CA . SER A 1 581 ? -12.673 -0.740 33.129 1.00 86.81 581 SER A CA 1
ATOM 4629 C C . SER A 1 581 ? -13.937 -1.377 33.708 1.00 86.81 581 SER A C 1
ATOM 4631 O O . SER A 1 581 ? -13.863 -1.961 34.786 1.00 86.81 581 SER A O 1
ATOM 4633 N N . GLU A 1 582 ? -15.076 -1.234 33.023 1.00 89.31 582 GLU A N 1
ATOM 4634 C CA . GLU A 1 582 ? -16.420 -1.606 33.484 1.00 89.31 582 GLU A CA 1
ATOM 4635 C C . GLU A 1 582 ? -16.790 -1.022 34.860 1.00 89.31 582 GLU A C 1
ATOM 4637 O O . GLU A 1 582 ? -17.597 -1.582 35.605 1.00 89.31 582 GLU A O 1
ATOM 4642 N N . LYS A 1 583 ? -16.197 0.121 35.225 1.00 90.81 583 LYS A N 1
ATOM 4643 C CA . LYS A 1 583 ? -16.419 0.774 36.519 1.00 90.81 583 LYS A CA 1
ATOM 4644 C C . LYS A 1 583 ? -17.249 2.035 36.359 1.00 90.81 583 LYS A C 1
ATOM 4646 O O . LYS A 1 583 ? -16.890 2.932 35.599 1.00 90.81 583 LYS A O 1
ATOM 4651 N N . SER A 1 584 ? -18.333 2.101 37.129 1.00 93.81 584 SER A N 1
ATOM 4652 C CA . SER A 1 584 ? -19.108 3.321 37.338 1.00 93.81 584 SER A CA 1
ATOM 4653 C C . SER A 1 584 ? -18.722 3.975 38.662 1.00 93.81 584 SER A C 1
ATOM 4655 O O . SER A 1 584 ? -18.616 3.293 39.685 1.00 93.81 584 SER A O 1
ATOM 4657 N N . VAL A 1 585 ? -18.494 5.286 38.632 1.00 93.50 585 VAL A N 1
ATOM 4658 C CA . VAL A 1 585 ? -18.070 6.095 39.778 1.00 93.50 585 VAL A CA 1
ATOM 4659 C C . VAL A 1 585 ? -18.996 7.291 39.983 1.00 93.50 585 VAL A C 1
ATOM 4661 O O . VAL A 1 585 ? -19.462 7.904 39.023 1.00 93.50 585 VAL A O 1
ATOM 4664 N N . LEU A 1 586 ? -19.255 7.622 41.250 1.00 93.62 586 LEU A N 1
ATOM 4665 C CA . LEU A 1 586 ? -20.012 8.809 41.646 1.00 93.62 586 LEU A CA 1
ATOM 4666 C C . LEU A 1 586 ? -19.165 10.070 41.432 1.00 93.62 586 LEU A C 1
ATOM 4668 O O . LEU A 1 586 ? -18.055 10.170 41.957 1.00 93.62 586 LEU A O 1
ATOM 4672 N N . ILE A 1 587 ? -19.722 11.049 40.727 1.00 94.12 587 ILE A N 1
ATOM 4673 C CA . ILE A 1 587 ? -19.153 12.381 40.539 1.00 94.12 587 ILE A CA 1
ATOM 4674 C C . ILE A 1 587 ? -19.815 13.330 41.547 1.00 94.12 587 ILE A C 1
ATOM 4676 O O . ILE A 1 587 ? -21.026 13.534 41.522 1.00 94.12 587 ILE A O 1
ATOM 4680 N N . LYS A 1 588 ? -19.030 13.890 42.475 1.00 90.88 588 LYS A N 1
ATOM 4681 C CA . LYS A 1 588 ? -19.550 14.744 43.558 1.00 90.88 588 LYS A CA 1
ATOM 4682 C C . LYS A 1 588 ? -19.839 16.159 43.054 1.00 90.88 588 LYS A C 1
ATOM 4684 O O . LYS A 1 588 ? -18.921 16.852 42.641 1.00 90.88 588 LYS A O 1
ATOM 4689 N N . THR A 1 589 ? -21.086 16.608 43.162 1.00 90.12 589 THR A N 1
ATOM 4690 C CA . THR A 1 589 ? -21.578 17.867 42.567 1.00 90.12 589 THR A CA 1
ATOM 4691 C C . THR A 1 589 ? -21.949 18.948 43.595 1.00 90.12 589 THR A C 1
ATOM 4693 O O . THR A 1 589 ? -22.856 19.739 43.364 1.00 90.12 589 THR A O 1
ATOM 4696 N N . ASN A 1 590 ? -21.246 19.022 44.733 1.00 82.62 590 ASN A N 1
ATOM 4697 C CA . ASN A 1 590 ? -21.364 20.104 45.733 1.00 82.62 590 ASN A CA 1
ATOM 4698 C C . ASN A 1 590 ? -22.811 20.458 46.156 1.00 82.62 590 ASN A C 1
ATOM 4700 O O . ASN A 1 590 ? -23.202 21.621 46.120 1.00 82.62 590 ASN A O 1
ATOM 4704 N N . ASN A 1 591 ? -23.586 19.460 46.600 1.00 85.62 591 ASN A N 1
ATOM 4705 C CA . ASN A 1 591 ? -24.984 19.591 47.058 1.00 85.62 591 ASN A CA 1
ATOM 4706 C C . ASN A 1 591 ? -26.006 19.967 45.970 1.00 85.62 591 ASN A C 1
ATOM 4708 O O . ASN A 1 591 ? -27.082 20.473 46.285 1.00 85.62 591 ASN A O 1
ATOM 4712 N N . VAL A 1 592 ? -25.710 19.697 44.700 1.00 90.88 592 VAL A N 1
ATOM 4713 C CA . VAL A 1 592 ? -26.687 19.817 43.614 1.00 90.88 592 VAL A CA 1
ATOM 4714 C C . VAL A 1 592 ? -27.313 18.452 43.329 1.00 90.88 592 VAL A C 1
ATOM 4716 O O . VAL A 1 592 ? -26.601 17.483 43.070 1.00 90.88 592 VAL A O 1
ATOM 4719 N N . ALA A 1 593 ? -28.644 18.381 43.333 1.00 91.81 593 ALA A N 1
ATOM 4720 C CA . ALA A 1 593 ? -29.396 17.267 42.763 1.00 91.81 593 ALA A CA 1
ATOM 4721 C C . ALA A 1 593 ? -29.225 17.288 41.238 1.00 91.81 593 ALA A C 1
ATOM 4723 O O . ALA A 1 593 ? -29.846 18.105 40.555 1.00 91.81 593 ALA A O 1
ATOM 4724 N N . SER A 1 594 ? -28.324 16.447 40.730 1.00 94.25 594 SER A N 1
ATOM 4725 C CA . SER A 1 594 ? -27.846 16.488 39.346 1.00 94.25 594 SER A CA 1
ATOM 4726 C C . SER A 1 594 ? -28.826 15.861 38.361 1.00 94.25 594 SER A C 1
ATOM 4728 O O . SER A 1 594 ? -29.459 14.852 38.656 1.00 94.25 594 SER A O 1
ATOM 4730 N N . ALA A 1 595 ? -28.889 16.433 37.164 1.00 93.81 595 ALA A N 1
ATOM 4731 C CA . ALA A 1 595 ? -29.812 16.062 36.108 1.00 93.81 595 ALA A CA 1
ATOM 4732 C C . ALA A 1 595 ? -29.230 16.341 34.715 1.00 93.81 595 ALA A C 1
ATOM 4734 O O . ALA A 1 595 ? -28.382 17.221 34.549 1.00 93.81 595 ALA A O 1
ATOM 4735 N N . GLN A 1 596 ? -29.735 15.643 33.695 1.00 92.62 596 GLN A N 1
ATOM 4736 C CA . GLN A 1 596 ? -29.483 15.936 32.276 1.00 92.62 596 GLN A CA 1
ATOM 4737 C C . GLN A 1 596 ? -27.994 16.203 31.936 1.00 92.62 596 GLN A C 1
ATOM 4739 O O . GLN A 1 596 ? -27.666 17.278 31.423 1.00 92.62 596 GLN A O 1
ATOM 4744 N N . PRO A 1 597 ? -27.074 15.270 32.248 1.00 95.69 597 PRO A N 1
ATOM 4745 C CA . PRO A 1 597 ? -25.650 15.486 32.040 1.00 95.69 597 PRO A CA 1
ATOM 4746 C C . PRO A 1 597 ? -25.282 15.450 30.554 1.00 95.69 597 PRO A C 1
ATOM 4748 O O . PRO A 1 597 ? -25.949 14.782 29.759 1.00 95.69 597 PRO A O 1
ATOM 4751 N N . LYS A 1 598 ? -24.216 16.172 30.200 1.00 93.69 598 LYS A N 1
ATOM 4752 C CA . LYS A 1 598 ? -23.610 16.272 28.871 1.00 93.69 598 LYS A CA 1
ATOM 4753 C C . LYS A 1 598 ? -22.092 16.380 28.968 1.00 93.69 598 LYS A C 1
ATOM 4755 O O . LYS A 1 598 ? -21.580 17.193 29.737 1.00 93.69 598 LYS A O 1
ATOM 4760 N N . PHE A 1 599 ? -21.360 15.594 28.189 1.00 93.56 599 PHE A N 1
ATOM 4761 C CA . PHE A 1 599 ? -19.910 15.757 28.097 1.00 93.56 599 PHE A CA 1
ATOM 4762 C C . PHE A 1 599 ? -19.572 17.044 27.338 1.00 93.56 599 PHE A C 1
ATOM 4764 O O . PHE A 1 599 ? -20.103 17.291 26.263 1.00 93.56 599 PHE A O 1
ATOM 4771 N N . LEU A 1 600 ? -18.676 17.862 27.898 1.00 89.81 600 LEU A N 1
ATOM 4772 C CA . LEU A 1 600 ? -18.035 18.970 27.174 1.00 89.81 600 LEU A CA 1
ATOM 4773 C C . LEU A 1 600 ? -16.701 18.530 26.564 1.00 89.81 600 LEU A C 1
ATOM 4775 O O . LEU A 1 600 ? -16.291 19.031 25.526 1.00 89.81 600 LEU A O 1
ATOM 4779 N N . ASN A 1 601 ? -16.001 17.637 27.262 1.00 86.81 601 ASN A N 1
ATOM 4780 C CA . ASN A 1 601 ? -14.799 16.921 26.840 1.00 86.81 601 ASN A CA 1
ATOM 4781 C C . ASN A 1 601 ? -14.535 15.793 27.856 1.00 86.81 601 ASN A C 1
ATOM 4783 O O . ASN A 1 601 ? -15.326 15.592 28.779 1.00 86.81 601 ASN A O 1
ATOM 4787 N N . GLU A 1 602 ? -13.410 15.086 27.734 1.00 83.94 602 GLU A N 1
ATOM 4788 C CA . GLU A 1 602 ? -13.051 13.962 28.616 1.00 83.94 602 GLU A CA 1
ATOM 4789 C C . GLU A 1 602 ? -13.061 14.297 30.118 1.00 83.94 602 GLU A C 1
ATOM 4791 O O . GLU A 1 602 ? -13.382 13.445 30.950 1.00 83.94 602 GLU A O 1
ATOM 4796 N N . ASN A 1 603 ? -12.731 15.542 30.476 1.00 89.31 603 ASN A N 1
ATOM 4797 C CA . ASN A 1 603 ? -12.564 15.955 31.867 1.00 89.31 603 ASN A CA 1
ATOM 4798 C C . ASN A 1 603 ? -13.703 16.829 32.383 1.00 89.31 603 ASN A C 1
ATOM 4800 O O . ASN A 1 603 ? -13.814 16.987 33.596 1.00 89.31 603 ASN A O 1
ATOM 4804 N N . LYS A 1 604 ? -14.561 17.377 31.519 1.00 93.19 604 LYS A N 1
ATOM 4805 C CA . LYS A 1 604 ? -15.629 18.300 31.920 1.00 93.19 604 LYS A CA 1
ATOM 4806 C C . LYS A 1 604 ? -17.006 17.784 31.541 1.00 93.19 604 LYS A C 1
ATOM 4808 O O . LYS A 1 604 ? -17.269 17.467 30.383 1.00 93.19 604 LYS A O 1
ATOM 4813 N N . ILE A 1 605 ? -17.904 17.784 32.522 1.00 95.62 605 ILE A N 1
ATOM 4814 C CA . ILE A 1 605 ? -19.312 17.423 32.350 1.00 95.62 605 ILE A CA 1
ATOM 4815 C C . ILE A 1 605 ? -20.165 18.645 32.676 1.00 95.62 605 ILE A C 1
ATOM 4817 O O . ILE A 1 605 ? -20.074 19.223 33.759 1.00 95.62 605 ILE A O 1
ATOM 4821 N N . LEU A 1 606 ? -21.001 19.036 31.727 1.00 95.19 606 LEU A N 1
ATOM 4822 C CA . LEU A 1 606 ? -22.113 19.946 31.933 1.00 95.19 606 LEU A CA 1
ATOM 4823 C C . LEU A 1 606 ? -23.284 19.152 32.517 1.00 95.19 606 LEU A C 1
ATOM 4825 O O . LEU A 1 606 ? -23.552 18.034 32.092 1.00 95.19 606 LEU A O 1
ATOM 4829 N N . PHE A 1 607 ? -24.006 19.705 33.476 1.00 95.12 607 PHE A N 1
ATOM 4830 C CA . PHE A 1 607 ? -25.230 19.101 33.990 1.00 95.12 607 PHE A CA 1
ATOM 4831 C C . PHE A 1 607 ? -26.168 20.198 34.469 1.00 95.12 607 PHE A C 1
ATOM 4833 O O . PHE A 1 607 ? -25.738 21.296 34.810 1.00 95.12 607 PHE A O 1
ATOM 4840 N N . SER A 1 608 ? -27.459 19.916 34.493 1.00 93.62 608 SER A N 1
ATOM 4841 C CA . SER A 1 608 ? -28.432 20.802 35.125 1.00 93.62 608 SER A CA 1
ATOM 4842 C C . SER A 1 608 ? -28.837 20.246 36.490 1.00 93.62 608 SER A C 1
ATOM 4844 O O . SER A 1 608 ? -28.460 19.127 36.838 1.00 93.62 608 SER A O 1
ATOM 4846 N N . GLY A 1 609 ? -29.552 21.004 37.312 1.00 92.50 609 GLY A N 1
ATOM 4847 C CA . GLY A 1 609 ? -30.015 20.471 38.590 1.00 92.50 609 GLY A CA 1
ATOM 4848 C C . GLY A 1 609 ? -30.524 21.511 39.569 1.00 92.50 609 GLY A C 1
ATOM 4849 O O . GLY A 1 609 ? -30.596 22.700 39.269 1.00 92.50 609 GLY A O 1
ATOM 4850 N N . ILE A 1 610 ? -30.866 21.050 40.769 1.00 89.94 610 ILE A N 1
ATOM 4851 C CA . ILE A 1 610 ? -31.354 21.905 41.856 1.00 89.94 610 ILE A CA 1
ATOM 4852 C C . ILE A 1 610 ? -30.329 21.915 42.982 1.00 89.94 610 ILE A C 1
ATOM 4854 O O . ILE A 1 610 ? -29.968 20.867 43.514 1.00 89.94 610 ILE A O 1
ATOM 4858 N N . ASP A 1 611 ? -29.895 23.105 43.381 1.00 88.25 611 ASP A N 1
ATOM 4859 C CA . ASP A 1 611 ? -29.110 23.278 44.600 1.00 88.25 611 ASP A CA 1
ATOM 4860 C C . ASP A 1 611 ? -29.989 22.974 45.826 1.00 88.25 611 ASP A C 1
ATOM 4862 O O . ASP A 1 611 ? -30.986 23.657 46.095 1.00 88.25 611 ASP A O 1
ATOM 4866 N N . LEU A 1 612 ? -29.616 21.926 46.566 1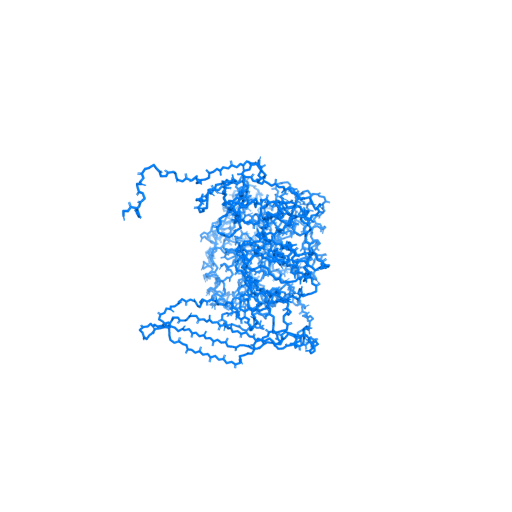.00 85.94 612 LEU A N 1
ATOM 4867 C CA . LEU A 1 612 ? -30.381 21.401 47.697 1.00 85.94 612 LEU A CA 1
ATOM 4868 C C . LEU A 1 612 ? -30.544 22.426 48.824 1.00 85.94 612 LEU A C 1
ATOM 4870 O O . LEU A 1 612 ? -31.464 22.320 49.626 1.00 85.94 612 LEU A O 1
ATOM 4874 N N . LYS A 1 613 ? -29.721 23.479 48.882 1.00 82.50 613 LYS A N 1
ATOM 4875 C CA . LYS A 1 613 ? -29.902 24.530 49.893 1.00 82.50 613 LYS A CA 1
ATOM 4876 C C . LYS A 1 613 ? -31.177 25.353 49.693 1.00 82.50 613 LYS A C 1
ATOM 4878 O O . LYS A 1 613 ? -31.596 26.030 50.625 1.00 82.50 613 LYS A O 1
ATOM 4883 N N . TYR A 1 614 ? -31.801 25.313 48.514 1.00 75.69 614 TYR A N 1
ATOM 4884 C CA . TYR A 1 614 ? -33.012 26.085 48.212 1.00 75.69 614 TYR A CA 1
ATOM 4885 C C . TYR A 1 614 ? -34.305 25.254 48.226 1.00 75.69 614 TYR A C 1
ATOM 4887 O O . TYR A 1 614 ? -35.394 25.810 48.067 1.00 75.69 614 TYR A O 1
ATOM 4895 N N . THR A 1 615 ? -34.228 23.936 48.435 1.00 71.81 615 THR A N 1
ATOM 4896 C CA . THR A 1 615 ? -35.388 23.029 48.327 1.00 71.81 615 THR A CA 1
ATOM 4897 C C . THR A 1 615 ? -36.464 23.294 49.378 1.00 71.81 615 THR A C 1
ATOM 4899 O O . THR A 1 615 ? -37.649 23.152 49.076 1.00 71.81 615 THR A O 1
ATOM 4902 N N . HIS A 1 616 ? -36.082 23.766 50.567 1.00 69.75 616 HIS A N 1
ATOM 4903 C CA . HIS A 1 616 ? -37.003 24.063 51.667 1.00 69.75 616 HIS A CA 1
ATOM 4904 C C . HIS A 1 616 ? -37.850 25.332 51.469 1.00 69.75 616 HIS A C 1
ATOM 4906 O O . HIS A 1 616 ? -38.913 25.447 52.078 1.00 69.75 616 HIS A O 1
ATOM 4912 N N . PHE A 1 617 ? -37.427 26.264 50.608 1.00 69.06 617 PHE A N 1
ATOM 4913 C CA . PHE A 1 617 ? -38.156 27.516 50.359 1.00 69.06 617 PHE A CA 1
ATOM 4914 C C . PHE A 1 617 ? -39.194 27.403 49.237 1.00 69.06 617 PHE A C 1
ATOM 4916 O O . PHE A 1 617 ? -40.201 28.109 49.254 1.00 69.06 617 PHE A O 1
ATOM 4923 N N . LYS A 1 618 ? -38.967 26.527 48.250 1.00 73.44 618 LYS A N 1
ATOM 4924 C CA . LYS A 1 618 ? -39.834 26.386 47.073 1.00 73.44 618 LYS A CA 1
ATOM 4925 C C . LYS A 1 618 ? -39.916 24.925 46.648 1.00 73.44 618 LYS A C 1
ATOM 4927 O O . LYS A 1 618 ? -38.969 24.395 46.074 1.00 73.44 618 LYS A O 1
ATOM 4932 N N . LYS A 1 619 ? -41.057 24.287 46.929 1.00 74.69 619 LYS A N 1
ATOM 4933 C CA . LYS A 1 619 ? -41.313 22.863 46.638 1.00 74.69 619 LYS A CA 1
ATOM 4934 C C . LYS A 1 619 ? -41.954 22.595 45.279 1.00 74.69 619 LYS A C 1
ATOM 4936 O O . LYS A 1 619 ? -41.902 21.471 44.809 1.00 74.69 619 LYS A O 1
ATOM 4941 N N . TYR A 1 620 ? -42.548 23.605 44.656 1.00 78.44 620 TYR A N 1
ATOM 4942 C CA . TYR A 1 620 ? -43.257 23.469 43.385 1.00 78.44 620 TYR A CA 1
ATOM 4943 C C . TYR A 1 620 ? -42.455 24.099 42.241 1.00 78.44 620 TYR A C 1
ATOM 4945 O O . TYR A 1 620 ? -41.564 24.924 42.463 1.00 78.44 620 TYR A O 1
ATOM 4953 N N . GLY A 1 621 ? -42.780 23.697 41.021 1.00 77.94 621 GLY A N 1
ATOM 4954 C CA . GLY A 1 621 ? -42.292 24.265 39.778 1.00 77.94 621 GLY A CA 1
ATOM 4955 C C . GLY A 1 621 ? -41.209 23.481 39.042 1.00 77.94 621 GLY A C 1
ATOM 4956 O O . GLY A 1 621 ? -40.386 24.087 38.358 1.00 77.94 621 GLY A O 1
ATOM 4957 N N . ILE A 1 622 ? -41.193 22.152 39.185 1.00 80.38 622 ILE A N 1
ATOM 4958 C CA . ILE A 1 622 ? -40.331 21.250 38.397 1.00 80.38 622 ILE A CA 1
ATOM 4959 C C . ILE A 1 622 ? -41.071 20.751 37.153 1.00 80.38 622 ILE A C 1
ATOM 4961 O O . ILE A 1 622 ? -40.513 20.760 36.060 1.00 80.38 622 ILE A O 1
ATOM 4965 N N . LYS A 1 623 ? -42.320 20.307 37.316 1.00 75.94 623 LYS A N 1
ATOM 4966 C CA . LYS A 1 623 ? -43.100 19.594 36.303 1.00 75.94 623 LYS A CA 1
ATOM 4967 C C . LYS A 1 623 ? -44.179 20.462 35.664 1.00 75.94 623 LYS A C 1
ATOM 4969 O O . LYS A 1 623 ? -44.207 20.566 34.444 1.00 75.94 623 LYS A O 1
ATOM 4974 N N . TYR A 1 624 ? -45.063 21.068 36.459 1.00 75.31 624 TYR A N 1
ATOM 4975 C CA . TYR A 1 624 ? -46.270 21.729 35.926 1.00 75.31 624 TYR A CA 1
ATOM 4976 C C . TYR A 1 624 ? -46.076 23.222 35.665 1.00 75.31 624 TYR A C 1
ATOM 4978 O O . TYR A 1 624 ? -46.532 23.750 34.655 1.00 75.31 624 TYR A O 1
ATOM 4986 N N . CYS A 1 625 ? -45.366 23.900 36.562 1.00 74.44 625 CYS A N 1
ATOM 4987 C CA . CYS A 1 625 ? -45.111 25.331 36.483 1.00 74.44 625 CYS A CA 1
ATOM 4988 C C . CYS A 1 625 ? -43.609 25.566 36.558 1.00 74.44 625 CYS A C 1
ATOM 4990 O O . CYS A 1 625 ? -43.119 25.935 37.614 1.00 74.44 625 CYS A O 1
ATOM 4992 N N . GLN A 1 626 ? -42.889 25.288 35.471 1.00 77.88 626 GLN A N 1
ATOM 4993 C CA . GLN A 1 626 ? -41.426 25.155 35.387 1.00 77.88 626 GLN A CA 1
ATOM 4994 C C . GLN A 1 626 ? -40.648 26.450 35.730 1.00 77.88 626 GLN A C 1
ATOM 4996 O O . GLN A 1 626 ? -39.929 26.998 34.904 1.00 77.88 626 GLN A O 1
ATOM 5001 N N . ASN A 1 627 ? -40.791 26.944 36.958 1.00 74.44 627 ASN A N 1
ATOM 5002 C CA . ASN A 1 627 ? -40.294 28.211 37.490 1.00 74.44 627 ASN A CA 1
ATOM 5003 C C . ASN A 1 627 ? -39.426 27.999 38.742 1.00 74.44 627 ASN A C 1
ATOM 5005 O O . ASN A 1 627 ? -39.076 28.959 39.437 1.00 74.44 627 ASN A O 1
ATOM 5009 N N . ARG A 1 628 ? -39.126 26.742 39.093 1.00 80.31 628 ARG A N 1
ATOM 5010 C CA . ARG A 1 628 ? -38.176 26.427 40.159 1.00 80.31 628 ARG A CA 1
ATOM 5011 C C . ARG A 1 628 ? -36.772 26.803 39.707 1.00 80.31 628 ARG A C 1
ATOM 5013 O O . ARG A 1 628 ? -36.458 26.710 38.519 1.00 80.31 628 ARG A O 1
ATOM 5020 N N . ASN A 1 629 ? -35.953 27.221 40.669 1.00 80.50 629 ASN A N 1
ATOM 5021 C CA . ASN A 1 629 ? -34.548 27.527 40.446 1.00 80.50 629 ASN A CA 1
ATOM 5022 C C . ASN A 1 629 ? -33.803 26.237 40.069 1.00 80.50 629 ASN A C 1
ATOM 5024 O O . ASN A 1 629 ? -33.439 25.435 40.929 1.00 80.50 629 ASN A O 1
ATOM 5028 N N . TRP A 1 630 ? -33.683 26.024 38.763 1.00 88.38 630 TRP A N 1
ATOM 5029 C CA . TRP A 1 630 ? -33.029 24.889 38.136 1.00 88.38 630 TRP A CA 1
ATOM 5030 C C . TRP A 1 630 ? -31.792 25.430 37.436 1.00 88.38 630 TRP A C 1
ATOM 5032 O O . TRP A 1 630 ? -31.917 26.143 36.446 1.00 88.38 630 TRP A O 1
ATOM 5042 N N . GLY A 1 631 ? -30.616 25.166 37.984 1.00 90.94 631 GLY A N 1
ATOM 5043 C CA . GLY A 1 631 ? -29.367 25.734 37.498 1.00 90.94 631 GLY A CA 1
ATOM 5044 C C . GLY A 1 631 ? -28.728 24.896 36.397 1.00 90.94 631 GLY A C 1
ATOM 5045 O O . GLY A 1 631 ? -28.915 23.680 36.332 1.00 90.94 631 GLY A O 1
ATOM 5046 N N . LEU A 1 632 ? -27.922 25.553 35.567 1.00 93.31 632 LEU A N 1
ATOM 5047 C CA . LEU A 1 632 ? -26.954 24.933 34.671 1.00 93.31 632 LEU A CA 1
ATOM 5048 C C . LEU A 1 632 ? -25.571 24.993 35.316 1.00 93.31 632 LEU A C 1
ATOM 5050 O O . LEU A 1 632 ? -25.099 26.067 35.686 1.00 93.31 632 LEU A O 1
ATOM 5054 N N . TYR A 1 633 ? -24.901 23.856 35.419 1.00 94.19 633 TYR A N 1
ATOM 5055 C CA . TYR A 1 633 ? -23.618 23.706 36.086 1.00 94.19 633 TYR A CA 1
ATOM 5056 C C . TYR A 1 633 ? -22.604 23.031 35.165 1.00 94.19 633 TYR A C 1
ATOM 5058 O O . TYR A 1 633 ? -22.957 22.254 34.282 1.00 94.19 633 TYR A O 1
ATOM 5066 N N . SER A 1 634 ? -21.324 23.281 35.410 1.00 93.88 634 SER A N 1
ATOM 5067 C CA . SER A 1 634 ? -20.236 22.457 34.882 1.00 93.88 634 SER A CA 1
ATOM 5068 C C . SER A 1 634 ? -19.391 21.923 36.027 1.00 93.88 634 SER A C 1
ATOM 5070 O O . SER A 1 634 ? -19.220 22.601 37.041 1.00 93.88 634 SER A O 1
ATOM 5072 N N . ILE A 1 635 ? -18.873 20.709 35.871 1.00 95.69 635 ILE A N 1
ATOM 5073 C CA . ILE A 1 635 ? -17.889 20.127 36.774 1.00 95.69 635 ILE A CA 1
ATOM 5074 C C . ILE A 1 635 ? -16.658 19.675 36.000 1.00 95.69 635 ILE A C 1
ATOM 5076 O O . ILE A 1 635 ? -16.768 19.019 34.963 1.00 95.69 635 ILE A O 1
ATOM 5080 N N . ASP A 1 636 ? -15.487 20.007 36.530 1.00 93.25 636 ASP A N 1
ATOM 5081 C CA . ASP A 1 636 ? -14.234 19.375 36.144 1.00 93.25 636 ASP A CA 1
ATOM 5082 C C . ASP A 1 636 ? -14.033 18.109 36.987 1.00 93.25 636 ASP A C 1
ATOM 5084 O O . ASP A 1 636 ? -13.920 18.154 38.211 1.00 93.25 636 ASP A O 1
ATOM 5088 N N . THR A 1 637 ? -14.046 16.954 36.333 1.00 90.06 637 THR A N 1
ATOM 5089 C CA . THR A 1 637 ? -13.985 15.637 36.978 1.00 90.06 637 THR A CA 1
ATOM 5090 C C . THR A 1 637 ? -12.609 15.302 37.552 1.00 90.06 637 THR A C 1
ATOM 5092 O O . THR A 1 637 ? -12.517 14.373 38.354 1.00 90.06 637 THR A O 1
ATOM 5095 N N . GLN A 1 638 ? -11.556 16.047 37.192 1.00 87.19 638 GLN A N 1
ATOM 5096 C CA . GLN A 1 638 ? -10.224 15.885 37.774 1.00 87.19 638 GLN A CA 1
ATOM 5097 C C . GLN A 1 638 ? -10.062 16.734 39.034 1.00 87.19 638 GLN A C 1
ATOM 5099 O O . GLN A 1 638 ? -9.617 16.226 40.063 1.00 87.19 638 GLN A O 1
ATOM 5104 N N . SER A 1 639 ? -10.427 18.019 38.969 1.00 89.75 639 SER A N 1
ATOM 5105 C CA . SER A 1 639 ? -10.280 18.933 40.111 1.00 89.75 639 SER A CA 1
ATOM 5106 C C . SER A 1 639 ? -11.439 18.851 41.111 1.00 89.75 639 SER A C 1
ATOM 5108 O O . SER A 1 639 ? -11.270 19.202 42.278 1.00 89.75 639 SER A O 1
ATOM 5110 N N . GLY A 1 640 ? -12.616 18.396 40.672 1.00 89.12 640 GLY A N 1
ATOM 5111 C CA . GLY A 1 640 ? -13.862 18.423 41.441 1.00 89.12 640 GLY A CA 1
ATOM 5112 C C . GLY A 1 640 ? -14.505 19.812 41.537 1.00 89.12 640 GLY A C 1
ATOM 5113 O O . GLY A 1 640 ? -15.448 19.997 42.307 1.00 89.12 640 GLY A O 1
ATOM 5114 N N . GLU A 1 641 ? -14.007 20.804 40.793 1.00 92.81 641 GLU A N 1
ATOM 5115 C CA . GLU A 1 641 ? -14.546 22.165 40.801 1.00 92.81 641 GLU A CA 1
ATOM 5116 C C . GLU A 1 641 ? -15.909 22.216 40.093 1.00 92.81 641 GLU A C 1
ATOM 5118 O O . GLU A 1 641 ? -16.011 21.886 38.911 1.00 92.81 641 GLU A O 1
ATOM 5123 N N . VAL A 1 642 ? -16.948 22.669 40.807 1.00 93.69 642 VAL A N 1
ATOM 5124 C CA . VAL A 1 642 ? -18.308 22.864 40.272 1.00 93.69 642 VAL A CA 1
ATOM 5125 C C . VAL A 1 642 ? -18.580 24.355 40.077 1.00 93.69 642 VAL A C 1
ATOM 5127 O O . VAL A 1 642 ? -18.509 25.126 41.035 1.00 93.69 642 VAL A O 1
ATOM 5130 N N . LYS A 1 643 ? -18.954 24.758 38.859 1.00 92.44 643 LYS A N 1
ATOM 5131 C CA . LYS A 1 643 ? -19.316 26.138 38.499 1.00 92.44 643 LYS A CA 1
ATOM 5132 C C . LYS A 1 643 ? -20.797 26.236 38.157 1.00 92.44 643 LYS A C 1
ATOM 5134 O O . LYS A 1 643 ? -21.278 25.473 37.325 1.00 92.44 643 LYS A O 1
ATOM 5139 N N . HIS A 1 644 ? -21.506 27.185 38.770 1.00 92.12 644 HIS A N 1
ATOM 5140 C CA . HIS A 1 644 ? -22.897 27.509 38.436 1.00 92.12 644 HIS A CA 1
ATOM 5141 C C . HIS A 1 644 ? -22.911 28.545 37.309 1.00 92.12 644 HIS A C 1
ATOM 5143 O O . HIS A 1 644 ? -22.553 29.698 37.532 1.00 92.12 644 HIS A O 1
ATOM 5149 N N . LEU A 1 645 ? -23.291 28.116 36.108 1.00 90.19 645 LEU A N 1
ATOM 5150 C CA . LEU A 1 645 ? -23.224 28.915 34.888 1.00 90.19 645 LEU A CA 1
ATOM 5151 C C . LEU A 1 645 ? -24.430 29.855 34.768 1.00 90.19 645 LEU A C 1
ATOM 5153 O O . LEU A 1 645 ? -24.249 31.031 34.496 1.00 90.19 645 LEU A O 1
ATOM 5157 N N . SER A 1 646 ? -25.650 29.384 35.049 1.00 87.06 646 SER A N 1
ATOM 5158 C CA . SER A 1 646 ? -26.889 30.160 34.841 1.00 87.06 646 SER A CA 1
ATOM 5159 C C . SER A 1 646 ? -27.328 31.034 36.026 1.00 87.06 646 SER A C 1
ATOM 5161 O O . SER A 1 646 ? -28.496 31.412 36.103 1.00 87.06 646 SER A O 1
ATOM 5163 N N . LYS A 1 647 ? -26.427 31.350 36.965 1.00 80.06 647 LYS A N 1
ATOM 5164 C CA . LYS A 1 647 ? -26.775 32.007 38.239 1.00 80.06 647 LYS A CA 1
ATOM 5165 C C . LYS A 1 647 ? -27.553 33.320 38.061 1.00 80.06 647 LYS A C 1
ATOM 5167 O O . LYS A 1 647 ? -28.447 33.595 38.856 1.00 80.06 647 LYS A O 1
ATOM 5172 N N . ASP A 1 648 ? -27.221 34.091 37.030 1.00 73.62 648 ASP A N 1
ATOM 5173 C CA . ASP A 1 648 ? -27.724 35.455 36.835 1.00 73.62 648 ASP A CA 1
ATOM 5174 C C . ASP A 1 648 ? -28.849 35.554 35.783 1.00 73.62 648 ASP A C 1
ATOM 5176 O O . ASP A 1 648 ? -29.294 36.654 35.466 1.00 73.62 648 ASP A O 1
ATOM 5180 N N . PHE A 1 649 ? -29.320 34.424 35.234 1.00 68.12 649 PHE A N 1
ATOM 5181 C CA . PHE A 1 649 ? -30.235 34.412 34.081 1.00 68.12 649 PHE A CA 1
ATOM 5182 C C . PHE A 1 649 ? -31.627 33.821 34.373 1.00 68.12 649 PHE A C 1
ATOM 5184 O O . PHE A 1 649 ? -32.586 34.090 33.652 1.00 68.12 649 PHE A O 1
ATOM 5191 N N . GLY A 1 650 ? -31.763 33.038 35.445 1.00 75.44 650 GLY A N 1
ATOM 5192 C CA . GLY A 1 650 ? -32.989 32.312 35.781 1.00 75.44 650 GLY A CA 1
ATOM 5193 C C . GLY A 1 650 ? -32.783 30.805 35.686 1.00 75.44 650 GLY A C 1
ATOM 5194 O O . GLY A 1 650 ? -31.660 30.311 35.808 1.00 75.44 650 GLY A O 1
ATOM 5195 N N . ASN A 1 651 ? -33.867 30.053 35.497 1.00 85.25 651 ASN A N 1
ATOM 5196 C CA . ASN A 1 651 ? -33.742 28.603 35.397 1.00 85.25 651 ASN A CA 1
ATOM 5197 C C . ASN A 1 651 ? -33.242 28.162 34.008 1.00 85.25 651 ASN A C 1
ATOM 5199 O O . ASN A 1 651 ? -33.369 28.895 33.028 1.00 85.25 651 ASN A O 1
ATOM 5203 N N . ALA A 1 652 ? -32.642 26.978 33.928 1.00 88.88 652 ALA A N 1
ATOM 5204 C CA . ALA A 1 652 ? -31.989 26.466 32.732 1.00 88.88 652 ALA A CA 1
ATOM 5205 C C . ALA A 1 652 ? -32.227 24.962 32.575 1.00 88.88 652 ALA A C 1
ATOM 5207 O O . ALA A 1 652 ? -31.557 24.139 33.195 1.00 88.88 652 ALA A O 1
ATOM 5208 N N . ARG A 1 653 ? -33.198 24.591 31.739 1.00 85.88 653 ARG A N 1
ATOM 5209 C CA . ARG A 1 653 ? -33.666 23.207 31.581 1.00 85.88 653 ARG A CA 1
ATOM 5210 C C . ARG A 1 653 ? -33.394 22.665 30.187 1.00 85.88 653 ARG A C 1
ATOM 5212 O O . ARG A 1 653 ? -33.363 23.409 29.210 1.00 85.88 653 ARG A O 1
ATOM 5219 N N . SER A 1 654 ? -33.273 21.345 30.099 1.00 85.50 654 SER A N 1
ATOM 5220 C CA . SER A 1 654 ? -33.093 20.601 28.851 1.00 85.50 654 SER A CA 1
ATOM 5221 C C . SER A 1 654 ? -31.894 21.085 28.024 1.00 85.50 654 SER A C 1
ATOM 5223 O O . SER A 1 654 ? -32.056 21.355 26.833 1.00 85.50 654 SER A O 1
ATOM 5225 N N . PRO A 1 655 ? -30.685 21.192 28.617 1.00 90.56 655 PRO A N 1
ATOM 5226 C CA . PRO A 1 655 ? -29.520 21.686 27.903 1.00 90.56 655 PRO A CA 1
ATOM 5227 C C . PRO A 1 655 ? -29.137 20.755 26.744 1.00 90.56 655 PRO A C 1
ATOM 5229 O O . PRO A 1 655 ? -29.195 19.517 26.835 1.00 90.56 655 PRO A O 1
ATOM 5232 N N . ARG A 1 656 ? -28.732 21.366 25.631 1.00 87.12 656 ARG A N 1
ATOM 5233 C CA . ARG A 1 656 ? -28.218 20.716 24.423 1.00 87.12 656 ARG A CA 1
ATOM 5234 C C . ARG A 1 656 ? -26.992 21.469 23.931 1.00 87.12 656 ARG A C 1
ATOM 5236 O O . ARG A 1 656 ? -27.009 22.692 23.866 1.00 87.12 656 ARG A O 1
ATOM 5243 N N . LEU A 1 657 ? -25.943 20.741 23.570 1.00 85.69 657 LEU A N 1
ATOM 5244 C CA . LEU A 1 657 ? -24.789 21.336 22.903 1.00 85.69 657 LEU A CA 1
ATOM 5245 C C . LEU A 1 657 ? -25.108 21.557 21.426 1.00 85.69 657 LEU A C 1
ATOM 5247 O O . LEU A 1 657 ? -25.786 20.738 20.800 1.00 85.69 657 LEU A O 1
ATOM 5251 N N . ASN A 1 658 ? -24.622 22.664 20.869 1.00 80.25 658 ASN A N 1
ATOM 5252 C CA . ASN A 1 658 ? -24.609 22.848 19.422 1.00 80.25 658 ASN A CA 1
ATOM 5253 C C . ASN A 1 658 ? -23.579 21.911 18.760 1.00 80.25 658 ASN A C 1
ATOM 5255 O O . ASN A 1 658 ? -22.734 21.323 19.428 1.00 80.25 658 ASN A O 1
ATOM 5259 N N . VAL A 1 659 ? -23.634 21.795 17.429 1.00 70.62 659 VAL A N 1
ATOM 5260 C CA . VAL A 1 659 ? -22.784 20.873 16.641 1.00 70.62 659 VAL A CA 1
ATOM 5261 C C . VAL A 1 659 ? -21.285 21.052 16.913 1.00 70.62 659 VAL A C 1
ATOM 5263 O O . VAL A 1 659 ? -20.534 20.089 16.849 1.00 70.62 659 VAL A O 1
ATOM 5266 N N . ASN A 1 660 ? -20.855 22.268 17.256 1.00 73.38 660 ASN A N 1
ATOM 5267 C CA . ASN A 1 660 ? -19.447 22.588 17.492 1.00 73.38 660 ASN A CA 1
ATOM 5268 C C . ASN A 1 660 ? -19.039 22.484 18.975 1.00 73.38 660 ASN A C 1
ATOM 5270 O O . ASN A 1 660 ? -17.914 22.849 19.306 1.00 73.38 660 ASN A O 1
ATOM 5274 N N . GLY A 1 661 ? -19.951 22.094 19.876 1.00 75.69 661 GLY A N 1
ATOM 5275 C CA . GLY A 1 661 ? -19.701 21.974 21.318 1.00 75.69 661 GLY A CA 1
ATOM 5276 C C . GLY A 1 661 ? -19.410 23.292 22.049 1.00 75.69 661 GLY A C 1
ATOM 5277 O O . GLY A 1 661 ? -19.025 23.269 23.214 1.00 75.69 661 GLY A O 1
ATOM 5278 N N . LYS A 1 662 ? -19.575 24.444 21.384 1.00 83.00 662 LYS A N 1
ATOM 5279 C CA . LYS A 1 662 ? -19.224 25.769 21.927 1.00 83.00 662 LYS A CA 1
ATOM 5280 C C . LYS A 1 662 ? -20.355 26.416 22.715 1.00 83.00 662 LYS A C 1
ATOM 5282 O O . LYS A 1 662 ? -20.090 27.095 23.701 1.00 83.00 662 LYS A O 1
ATOM 5287 N N . ASN A 1 663 ? -21.599 26.175 22.302 1.00 88.50 663 ASN A N 1
ATOM 5288 C CA . ASN A 1 663 ? -22.759 26.817 22.912 1.00 88.50 663 ASN A CA 1
ATOM 5289 C C . ASN A 1 663 ? -23.685 25.770 23.517 1.00 88.50 663 ASN A C 1
ATOM 5291 O O . ASN A 1 663 ? -23.944 24.726 22.908 1.00 88.50 663 ASN A O 1
ATOM 5295 N N . VAL A 1 664 ? -24.232 26.091 24.685 1.00 91.06 664 VAL A N 1
ATOM 5296 C CA . VAL A 1 664 ? -25.305 25.341 25.332 1.00 91.06 664 VAL A CA 1
ATOM 5297 C C . VAL A 1 664 ? -26.621 26.053 25.066 1.00 91.06 664 VAL A C 1
ATOM 5299 O O . VAL A 1 664 ? -26.818 27.182 25.500 1.00 91.06 664 VAL A O 1
ATOM 5302 N N . ILE A 1 665 ? -27.545 25.375 24.400 1.00 90.56 665 ILE A N 1
ATOM 5303 C CA . ILE A 1 665 ? -28.910 25.850 24.192 1.00 90.56 665 ILE A CA 1
ATOM 5304 C C . ILE A 1 665 ? -29.813 25.213 25.250 1.00 90.56 665 ILE A C 1
ATOM 5306 O O . ILE A 1 665 ? -29.771 23.997 25.442 1.00 90.56 665 ILE A O 1
ATOM 5310 N N . PHE A 1 666 ? -30.628 26.009 25.937 1.00 89.56 666 PHE A N 1
ATOM 5311 C CA . PHE A 1 666 ? -31.539 25.537 26.981 1.00 89.56 666 PHE A CA 1
ATOM 5312 C C . PHE A 1 666 ? -32.826 26.368 27.047 1.00 89.56 666 PHE A C 1
ATOM 5314 O O . PHE A 1 666 ? -32.917 27.471 26.504 1.00 89.56 666 PHE A O 1
ATOM 5321 N N . LEU A 1 667 ? -33.836 25.818 27.722 1.00 87.62 667 LEU A N 1
ATOM 5322 C CA . LEU A 1 667 ? -35.094 26.501 28.010 1.00 87.62 667 LEU A CA 1
ATOM 5323 C C . LEU A 1 667 ? -35.000 27.249 29.338 1.00 87.62 667 LEU A C 1
ATOM 5325 O O . LEU A 1 667 ? -34.567 26.673 30.339 1.00 87.62 667 LEU A O 1
ATOM 5329 N N . SER A 1 668 ? -35.449 28.502 29.351 1.00 87.69 668 SER A N 1
ATOM 5330 C CA . SER A 1 668 ? -35.432 29.355 30.539 1.00 87.69 668 SER A CA 1
ATOM 5331 C C . SER A 1 668 ? -36.785 30.003 30.814 1.00 87.69 668 SER A C 1
ATOM 5333 O O . SER A 1 668 ? -37.494 30.421 29.901 1.00 87.69 668 SER A O 1
ATOM 5335 N N . ASN A 1 669 ? -37.135 30.100 32.088 1.00 80.94 669 ASN A N 1
ATOM 5336 C CA . ASN A 1 669 ? -38.280 30.813 32.629 1.00 80.94 669 ASN A CA 1
ATOM 5337 C C . ASN A 1 669 ? -37.770 31.771 33.712 1.00 80.94 669 ASN A C 1
ATOM 5339 O O . ASN A 1 669 ? -36.905 31.406 34.520 1.00 80.94 669 ASN A O 1
ATOM 5343 N N . LEU A 1 670 ? -38.324 32.985 33.752 1.00 69.69 670 LEU A N 1
ATOM 5344 C CA . LEU A 1 670 ? -37.979 33.938 34.800 1.00 69.69 670 LEU A CA 1
ATOM 5345 C C . LEU A 1 670 ? -38.555 33.500 36.149 1.00 69.69 670 LEU A C 1
ATOM 5347 O O . LEU A 1 670 ? -39.631 32.901 36.255 1.00 69.69 670 LEU A O 1
ATOM 5351 N N . GLU A 1 671 ? -37.821 33.819 37.207 1.00 60.66 671 GLU A N 1
ATOM 5352 C CA . GLU A 1 671 ? -38.243 33.525 38.566 1.00 60.66 671 GLU A CA 1
ATOM 5353 C C . GLU A 1 671 ? -39.470 34.375 38.945 1.00 60.66 671 GLU A C 1
ATOM 5355 O O . GLU A 1 671 ? -39.437 35.600 38.882 1.00 60.66 671 GLU A O 1
ATOM 5360 N N . GLY A 1 672 ? -40.567 33.719 39.349 1.00 57.12 672 GLY A N 1
ATOM 5361 C CA . GLY A 1 672 ? -41.770 34.392 39.863 1.00 57.12 672 GLY A CA 1
ATOM 5362 C C . GLY A 1 672 ? -42.913 34.609 38.863 1.00 57.12 672 GLY A C 1
ATOM 5363 O O . GLY A 1 672 ? -43.930 35.185 39.244 1.00 57.12 672 GLY A O 1
ATOM 5364 N N . GLU A 1 673 ? -42.802 34.126 37.623 1.00 59.78 673 GLU A N 1
ATOM 5365 C CA . GLU A 1 673 ? -43.905 34.183 36.652 1.00 59.78 673 GLU A CA 1
ATOM 5366 C C . GLU A 1 673 ? -45.095 33.271 37.029 1.00 59.78 673 GLU A C 1
ATOM 5368 O O . GLU A 1 673 ? -44.955 32.277 37.755 1.00 59.78 673 GLU A O 1
ATOM 5373 N N . THR A 1 674 ? -46.285 33.632 36.529 1.00 59.84 674 THR A N 1
ATOM 5374 C CA . THR A 1 674 ? -47.552 32.913 36.739 1.00 59.84 674 THR A CA 1
ATOM 5375 C C . THR A 1 674 ? -47.540 31.512 36.121 1.00 59.84 674 THR A C 1
ATOM 5377 O O . THR A 1 674 ? -46.796 31.239 35.181 1.00 59.84 674 THR A O 1
ATOM 5380 N N . HIS A 1 675 ? -48.403 30.621 36.624 1.00 57.69 675 HIS A N 1
ATOM 5381 C CA . HIS A 1 675 ? -48.506 29.236 36.153 1.00 57.69 675 HIS A CA 1
ATOM 5382 C C . HIS A 1 675 ? -48.662 29.137 34.628 1.00 57.69 675 HIS A C 1
ATOM 5384 O O . HIS A 1 675 ? -49.546 29.767 34.055 1.00 57.69 675 HIS A O 1
ATOM 5390 N N . GLY A 1 676 ? -47.836 28.302 33.987 1.00 55.62 676 GLY A N 1
ATOM 5391 C CA . GLY A 1 676 ? -47.902 28.046 32.545 1.00 55.62 676 GLY A CA 1
ATOM 5392 C C . GLY A 1 676 ? -47.290 29.135 31.658 1.00 55.62 676 GLY A C 1
ATOM 5393 O O . GLY A 1 676 ? -47.698 29.247 30.504 1.00 55.62 676 GLY A O 1
ATOM 5394 N N . SER A 1 677 ? -46.345 29.939 32.163 1.00 65.69 677 SER A N 1
ATOM 5395 C CA . SER A 1 677 ? -45.628 30.902 31.322 1.00 65.69 677 SER A CA 1
ATOM 5396 C C . SER A 1 677 ? -44.771 30.213 30.250 1.00 65.69 677 SER A C 1
ATOM 5398 O O . SER A 1 677 ? -44.155 29.167 30.478 1.00 65.69 677 SER A O 1
ATOM 5400 N N . THR A 1 678 ? -44.753 30.798 29.051 1.00 72.81 678 THR A N 1
ATOM 5401 C CA . THR A 1 678 ? -43.958 30.319 27.914 1.00 72.81 678 THR A CA 1
ATOM 5402 C C . THR A 1 678 ? -42.465 30.421 28.230 1.00 72.81 678 THR A C 1
ATOM 5404 O O . THR A 1 678 ? -42.003 31.449 28.716 1.00 72.81 678 THR A O 1
ATOM 5407 N N . SER A 1 679 ? -41.694 29.372 27.941 1.00 81.38 679 SER A N 1
ATOM 5408 C CA . SER A 1 679 ? -40.234 29.396 28.095 1.00 81.38 679 SER A CA 1
ATOM 5409 C C . SER A 1 679 ? -39.551 30.181 26.972 1.00 81.38 679 SER A C 1
ATOM 5411 O O . SER A 1 679 ? -40.000 30.169 25.827 1.00 81.38 679 SER A O 1
ATOM 5413 N N . ARG A 1 680 ? -38.415 30.798 27.292 1.00 86.69 680 ARG A N 1
ATOM 5414 C CA . ARG A 1 680 ? -37.459 31.358 26.330 1.00 86.69 680 ARG A CA 1
ATOM 5415 C C . ARG A 1 680 ? -36.492 30.281 25.872 1.00 86.69 680 ARG A C 1
ATOM 5417 O O . ARG A 1 680 ? -36.157 29.384 26.648 1.00 86.69 680 ARG A O 1
ATOM 5424 N N . LEU A 1 681 ? -35.996 30.415 24.649 1.00 87.06 681 LEU A N 1
ATOM 5425 C CA . LEU A 1 681 ? -34.853 29.649 24.165 1.00 87.06 681 LEU A CA 1
ATOM 5426 C C . LEU A 1 681 ? -33.593 30.500 24.312 1.00 87.06 681 LEU A C 1
ATOM 5428 O O . LEU A 1 681 ? -33.508 31.585 23.736 1.00 87.06 681 LEU A O 1
ATOM 5432 N N . VAL A 1 682 ? -32.624 30.005 25.074 1.00 89.62 682 VAL A N 1
ATOM 5433 C CA . VAL A 1 682 ? -31.405 30.734 25.437 1.00 89.62 682 VAL A CA 1
ATOM 5434 C C . VAL A 1 682 ? -30.192 29.956 24.950 1.00 89.62 682 VAL A C 1
ATOM 5436 O O . VAL A 1 682 ? -30.165 28.732 25.059 1.00 89.62 682 VAL A O 1
ATOM 5439 N N . SER A 1 683 ? -29.197 30.661 24.423 1.00 90.06 683 SER A N 1
ATOM 5440 C CA . SER A 1 683 ? -27.859 30.149 24.134 1.00 90.06 683 SER A CA 1
ATOM 5441 C C . SER A 1 683 ? -26.883 30.689 25.170 1.00 90.06 683 SER A C 1
ATOM 5443 O O . SER A 1 683 ? -26.903 31.879 25.459 1.00 90.06 683 SER A O 1
ATOM 5445 N N . TYR A 1 684 ? -26.013 29.836 25.696 1.00 90.50 684 TYR A N 1
ATOM 5446 C CA . TYR A 1 684 ? -24.868 30.215 26.516 1.00 90.50 684 TYR A CA 1
ATOM 5447 C C . TYR A 1 684 ? -23.578 29.828 25.810 1.00 90.50 684 TYR A C 1
ATOM 5449 O O . TYR A 1 684 ? -23.395 28.653 25.487 1.00 90.50 684 TYR A O 1
ATOM 5457 N N . ASP A 1 685 ? -22.699 30.793 25.570 1.00 88.94 685 ASP A N 1
ATOM 5458 C CA . ASP A 1 685 ? -21.388 30.560 24.973 1.00 88.94 685 ASP A CA 1
ATOM 5459 C C . ASP A 1 685 ? -20.378 30.190 26.072 1.00 88.94 685 ASP A C 1
ATOM 5461 O O . ASP A 1 685 ? -20.114 30.946 27.010 1.00 88.94 685 ASP A O 1
ATOM 5465 N N . LEU A 1 686 ? -19.819 28.981 25.974 1.00 87.12 686 LEU A N 1
ATOM 5466 C CA . LEU A 1 686 ? -18.876 28.443 26.956 1.00 87.12 686 LEU A CA 1
ATOM 5467 C C . LEU A 1 686 ? -17.493 29.113 26.891 1.00 87.12 686 LEU A C 1
ATOM 5469 O O . LEU A 1 686 ? -16.684 28.912 27.799 1.00 87.12 686 LEU A O 1
ATOM 5473 N N . SER A 1 687 ? -17.184 29.845 25.818 1.00 84.19 687 SER A N 1
ATOM 5474 C CA . SER A 1 687 ? -15.870 30.446 25.586 1.00 84.19 687 SER A CA 1
ATOM 5475 C C . SER A 1 687 ? -15.712 31.811 26.248 1.00 84.19 687 SER A C 1
ATOM 5477 O O . SER A 1 687 ? -14.660 32.082 26.831 1.00 84.19 687 SER A O 1
ATOM 5479 N N . ASP A 1 688 ? -16.753 32.640 26.224 1.00 85.19 688 ASP A N 1
ATOM 5480 C CA . ASP A 1 688 ? -16.748 33.979 26.817 1.00 85.19 688 ASP A CA 1
ATOM 5481 C C . ASP A 1 688 ? -17.719 34.139 28.002 1.00 85.19 688 ASP A C 1
ATOM 5483 O O . ASP A 1 688 ? -17.661 35.147 28.707 1.00 85.19 688 ASP A O 1
ATOM 5487 N N . ASN A 1 689 ? -18.507 33.102 28.315 1.00 85.31 689 ASN A N 1
ATOM 5488 C CA . ASN A 1 689 ? -19.500 33.061 29.392 1.00 85.31 689 ASN A CA 1
ATOM 5489 C C . ASN A 1 689 ? -20.665 34.048 29.197 1.00 85.31 689 ASN A C 1
ATOM 5491 O O . ASN A 1 689 ? -21.193 34.577 30.180 1.00 85.31 689 ASN A O 1
ATOM 5495 N N . THR A 1 690 ? -21.071 34.295 27.951 1.00 86.31 690 THR A N 1
ATOM 5496 C CA . THR A 1 690 ? -22.193 35.182 27.611 1.00 86.31 690 THR A CA 1
ATOM 5497 C C . THR A 1 690 ? -23.485 34.416 27.305 1.00 86.31 690 THR A C 1
ATOM 5499 O O . THR A 1 690 ? -23.467 33.230 26.972 1.00 86.31 690 THR A O 1
ATOM 5502 N N . PHE A 1 691 ? -24.629 35.093 27.459 1.00 86.19 691 PHE A N 1
ATOM 5503 C CA . PHE A 1 691 ? -25.957 34.547 27.166 1.00 86.19 691 PHE A CA 1
ATOM 5504 C C . PHE A 1 691 ? -26.655 35.369 26.086 1.00 86.19 691 PHE A C 1
ATOM 5506 O O . PHE A 1 691 ? -26.718 36.592 26.196 1.00 86.19 691 PHE A O 1
ATOM 5513 N N . ASP A 1 692 ? -27.293 34.680 25.144 1.00 88.38 692 ASP A N 1
ATOM 5514 C CA . ASP A 1 692 ? -28.147 35.264 24.114 1.00 88.38 692 ASP A CA 1
ATOM 5515 C C . ASP A 1 692 ? -29.548 34.646 24.158 1.00 88.38 692 ASP A C 1
ATOM 5517 O O . ASP A 1 692 ? -29.714 33.422 24.159 1.00 88.38 692 ASP A O 1
ATOM 5521 N N . VAL A 1 693 ? -30.587 35.486 24.151 1.00 88.19 693 VAL A N 1
ATOM 5522 C CA . VAL A 1 693 ? -31.971 35.027 23.963 1.00 88.19 693 VAL A CA 1
ATOM 5523 C C . VAL A 1 693 ? -32.201 34.803 22.471 1.00 88.19 693 VAL A C 1
ATOM 5525 O O . VAL A 1 693 ? -32.309 35.757 21.706 1.00 88.19 693 VAL A O 1
ATOM 5528 N N . ILE A 1 694 ? -32.292 33.537 22.057 1.00 86.62 694 ILE A N 1
ATOM 5529 C CA . ILE A 1 694 ? -32.571 33.164 20.662 1.00 86.62 694 ILE A CA 1
ATOM 5530 C C . ILE A 1 694 ? -34.047 33.413 20.342 1.00 86.62 694 ILE A C 1
ATOM 5532 O O . ILE A 1 694 ? -34.384 33.950 19.289 1.00 86.62 694 ILE A O 1
ATOM 5536 N N . VAL A 1 695 ? -34.933 32.998 21.250 1.00 84.12 695 VAL A N 1
ATOM 5537 C CA . VAL A 1 695 ? -36.381 33.193 21.133 1.00 84.12 695 VAL A CA 1
ATOM 5538 C C . VAL A 1 695 ? -36.904 33.681 22.472 1.00 84.12 695 VAL A C 1
ATOM 5540 O O . VAL A 1 695 ? -36.818 32.963 23.472 1.00 84.12 695 VAL A O 1
ATOM 5543 N N . ASP A 1 696 ? -37.431 34.902 22.484 1.00 83.69 696 ASP A N 1
ATOM 5544 C CA . ASP A 1 696 ? -38.052 35.492 23.667 1.00 83.69 696 ASP A CA 1
ATOM 5545 C C . ASP A 1 696 ? -39.548 35.137 23.761 1.00 83.69 696 ASP A C 1
ATOM 5547 O O . ASP A 1 696 ? -40.150 34.615 22.819 1.00 83.69 696 ASP A O 1
ATOM 5551 N N . ILE A 1 697 ? -40.163 35.423 24.907 1.00 74.69 697 ILE A N 1
ATOM 5552 C CA . ILE A 1 697 ? -41.589 35.199 25.153 1.00 74.69 697 ILE A CA 1
ATOM 5553 C C . ILE A 1 697 ? -42.415 36.112 24.237 1.00 74.69 697 ILE A C 1
ATOM 5555 O O . ILE A 1 697 ? -42.332 37.338 24.315 1.00 74.69 697 ILE A O 1
ATOM 5559 N N . CYS A 1 698 ? -43.280 35.528 23.404 1.00 63.84 698 CYS A N 1
ATOM 5560 C CA . CYS A 1 698 ? -44.272 36.300 22.658 1.00 63.84 698 CYS A CA 1
ATOM 5561 C C . CYS A 1 698 ? -45.286 36.937 23.621 1.00 63.84 698 CYS A C 1
ATOM 5563 O O . CYS A 1 698 ? -46.068 36.235 24.261 1.00 63.84 698 CYS A O 1
ATOM 5565 N N . SER A 1 699 ? -45.317 38.269 23.689 1.00 57.84 699 SER A N 1
ATOM 5566 C CA . SER A 1 699 ? -46.403 39.000 24.345 1.00 57.84 699 SER A CA 1
ATOM 5567 C C . SER A 1 699 ? -47.579 39.147 23.375 1.00 57.84 699 SER A C 1
ATOM 5569 O O . SER A 1 699 ? -47.473 39.811 22.346 1.00 57.84 699 SER A O 1
ATOM 5571 N N . PHE A 1 700 ? -48.717 38.521 23.680 1.00 53.84 700 PHE A N 1
ATOM 5572 C CA . PHE A 1 700 ? -49.970 38.853 23.000 1.00 53.84 700 PHE A CA 1
ATOM 5573 C C . PHE A 1 700 ? -50.506 40.167 23.577 1.00 53.84 700 PHE A C 1
ATOM 5575 O O . PHE A 1 700 ? -50.789 40.251 24.772 1.00 53.84 700 PHE A O 1
ATOM 5582 N N . LYS A 1 701 ? -50.644 41.195 22.731 1.00 52.38 701 LYS A N 1
ATOM 5583 C CA . LYS A 1 701 ? -51.472 42.369 23.032 1.00 52.38 701 LYS A CA 1
ATOM 5584 C C . LYS A 1 701 ? -52.928 42.036 22.694 1.00 52.38 701 LYS A C 1
ATOM 5586 O O . LYS A 1 701 ? -53.214 41.686 21.555 1.00 52.38 701 LYS A O 1
ATOM 5591 N N . ASP A 1 702 ? -53.791 42.152 23.700 1.00 52.81 702 ASP A N 1
ATOM 5592 C CA . ASP A 1 702 ? -55.251 42.293 23.621 1.00 52.81 702 ASP A CA 1
ATOM 5593 C C . ASP A 1 702 ? -56.038 41.226 22.837 1.00 52.81 702 ASP A C 1
ATOM 5595 O O . ASP A 1 702 ? -56.386 41.414 21.673 1.00 52.81 702 ASP A O 1
ATOM 5599 N N . ILE A 1 703 ? -56.435 40.141 23.517 1.00 51.34 703 ILE A N 1
ATOM 5600 C CA . ILE A 1 703 ? -57.603 39.334 23.124 1.00 51.34 703 ILE A CA 1
ATOM 5601 C C . ILE A 1 703 ? -58.432 39.037 24.382 1.00 51.34 703 ILE A C 1
ATOM 5603 O O . ILE A 1 703 ? -57.916 38.486 25.356 1.00 51.34 703 ILE A O 1
ATOM 5607 N N . GLU A 1 704 ? -59.711 39.428 24.366 1.00 51.16 704 GLU A N 1
ATOM 5608 C CA . GLU A 1 704 ? -60.707 39.062 25.379 1.00 51.16 704 GLU A CA 1
ATOM 5609 C C . GLU A 1 704 ? -60.749 37.538 25.575 1.00 51.16 704 GLU A C 1
ATOM 5611 O O . GLU A 1 704 ? -60.842 36.770 24.618 1.00 51.16 704 GLU A O 1
ATOM 5616 N N . PHE A 1 705 ? -60.699 37.095 26.832 1.00 45.47 705 PHE A N 1
ATOM 5617 C CA . PHE A 1 705 ? -60.773 35.683 27.209 1.00 45.47 705 PHE A CA 1
ATOM 5618 C C . PHE A 1 705 ? -62.104 35.062 26.726 1.00 45.47 705 PHE A C 1
ATOM 5620 O O . PHE A 1 705 ? -63.171 35.509 27.159 1.00 45.47 705 PHE A O 1
ATOM 5627 N N . PRO A 1 706 ? -62.103 34.012 25.884 1.00 46.56 706 PRO A N 1
ATOM 5628 C CA . PRO A 1 706 ? -63.335 33.331 25.518 1.00 46.56 706 PRO A CA 1
ATOM 5629 C C . PRO A 1 706 ? -63.748 32.422 26.683 1.00 46.56 706 PRO A C 1
ATOM 5631 O O . PRO A 1 706 ? -63.182 31.349 26.878 1.00 46.56 706 PRO A O 1
ATOM 5634 N N . GLY A 1 707 ? -64.709 32.865 27.495 1.00 51.06 707 GLY A N 1
ATOM 5635 C CA . GLY A 1 707 ? -65.227 32.047 28.600 1.00 51.06 707 GLY A CA 1
ATOM 5636 C C . GLY A 1 707 ? -66.009 32.761 29.702 1.00 51.06 707 GLY A C 1
ATOM 5637 O O . GLY A 1 707 ? -66.539 32.083 30.574 1.00 51.06 707 GLY A O 1
ATOM 5638 N N . THR A 1 708 ? -66.130 34.090 29.683 1.00 45.31 708 THR A N 1
ATOM 5639 C CA . THR A 1 708 ? -67.001 34.822 30.621 1.00 45.31 708 THR A CA 1
ATOM 5640 C C . THR A 1 708 ? -68.165 35.491 29.893 1.00 45.31 708 THR A C 1
ATOM 5642 O O . THR A 1 708 ? -68.108 36.680 29.578 1.00 45.31 708 THR A O 1
ATOM 5645 N N . LYS A 1 709 ? -69.225 34.718 29.642 1.00 40.59 709 LYS A N 1
ATOM 5646 C CA . LYS A 1 709 ? -70.617 35.186 29.618 1.00 40.59 709 LYS A CA 1
ATOM 5647 C C . LYS A 1 709 ? -71.511 34.151 30.275 1.00 40.59 709 LYS A C 1
ATOM 5649 O O . LYS A 1 709 ? -71.322 32.956 29.961 1.00 40.59 709 LYS A O 1
#

InterPro domains:
  IPR032466 Metal-dependent hydrolase [SSF51556] (6-393)
  IPR045550 Acylamino-acid-releasing enzyme, N-terminal domain [PF19283] (412-551)
  IPR045550 Acylamino-acid-releasing enzyme, N-terminal domain [PF19283] (559-670)

Foldseek 3Di:
DDPLLVVLLVLLQLFAFEALEAAFAAQFDDPLCAPLVLQDLEHDPVSVCSCVDPLNQVLLVLQCVLQVFPSDSVRSVVSRVVDGLVVQLQSQLVSLSHQEYAHEHLDDHNGDDQQVNCVSHNHRYAYAYALQSLLQVLLLVLLVVVVPPPPDQDDPVSVVVSLVSSCVPVVVHDPPHLAYEYALQLQEALQADPDPDSVQLSVVSRVQSVVCNVVSGGRRHDGDVNSNSVVVSQLSCQVNVGAYEYEAADHHPSGDRVRRQNVSNVVVCPDPSNLSHQYEYEQCPPNLLVLLVCQLVRVRYAYENASLVPNDDLVSSLVSVVSNVPRHDLLRYAYHHNGYHHSSSSNRRSSSNSSSLSVVLSVCCVVVVDPSVVSSVSSSSRRPVSSCVSSVVPDDDDDPCCVVPPPVPVVNVCVVVLQDWDWPDKDWADPDPPFLKIKIKTKTWGADPVVRDIFIWIWIWIDRPPDPDDIDQDETHGPFDFQDKDAAPVNQKIWTWGAHPVRWTWIWITGRHGTPDIATCNVPFHAFDRDQQAWAWEAANVNFKMKIKGAGDDDDPQFAQLDPPRGRPGQIWIWMAGNVVSDIHTQDAQQWSWGHWYDLHPFKIKTKTHRNVCCVPDNDQRPFAVQPQIFIWMAGRVVSDIDTLCPPPGHWGDWDADPVSFKTWTWGDHHPDDTPFDTWIKIAGPPPSDIDGPGDGDDDDDDDDPDDD

Secondary structure (DSSP, 8-state):
--HHHHHHHHHHHHSPEEEEEE-PBBSS--TTS-GGGGS----GGGGGGGGGSHHHHHHHHHHHHHHT--SSHHHHHHHHHTS-HHHHHHHHHHHHTEEEEEEETTS-SSBPPGGGGGGTSSS--EEEEEHHHHHHHHHHHHHHHTTT--SPPP-HHHHHHHHHHHHHHHSSPPTTEEEEEE-GGGGT-S-------HHHHHHHHHHHHHHHHHHS-PPP-SHHHHHHHHHHHHHHHHHHT--EEEE-S--STTS-GGGG-GGGGHHHHT-GGGTT--EEEES-TT-HHHHHHHHHH-TTEEE--EEHHHHS-HHHHHHHHHHHHTTS-GGGB-------BSHHHHHHHHHHHHHHHHHHHHHHHHTTSS-HHHHHHHHHIIIIIHHHHHTT---------TTTS----HHHHHHHHHTSPEEEEEEEEES-TT-SEEEEEEEEEEEETTTTEEEEEEEEEEEETT------PPPPEESSEEEEEEE-TTSSEEEEEEE-TT--EEEEEEETTEEEEEEE-TTT-SPBP-STTT--EEE-TTSSEEEEEEEPPS-TT-EE--STT-TTEEPEEEEEEETTTTEEEEEP-TTEEEEEEEESSSSEEEEEEEEGGGTTT----SSSS--S--EEEEEETTT--EEESSTTT---EEEEE-TTSSEEEEEE--TTPPTTPPPEEEEEETTTTEEEEEE----------TT--

pLDDT: mean 87.07, std 14.01, range [34.84, 98.88]